Protein AF-A0A0F9M2E7-F1 (afdb_monomer_lite)

Structure (mmCIF, N/CA/C/O backbone):
data_AF-A0A0F9M2E7-F1
#
_entry.id   AF-A0A0F9M2E7-F1
#
loop_
_atom_site.group_PDB
_atom_site.id
_atom_site.type_symbol
_atom_site.label_atom_id
_atom_site.label_alt_id
_atom_site.label_comp_id
_atom_site.label_asym_id
_atom_site.label_entity_id
_atom_site.label_seq_id
_atom_site.pdbx_PDB_ins_code
_atom_site.Cartn_x
_atom_site.Cartn_y
_atom_site.Cartn_z
_atom_site.occupancy
_atom_site.B_iso_or_equiv
_atom_site.auth_seq_id
_atom_site.auth_comp_id
_atom_site.auth_asym_id
_atom_site.auth_atom_id
_atom_site.pdbx_PDB_model_num
ATOM 1 N N . MET A 1 1 ? -19.635 47.605 -7.866 1.00 32.12 1 MET A N 1
ATOM 2 C CA . MET A 1 1 ? -19.418 47.410 -9.316 1.00 32.12 1 MET A CA 1
ATOM 3 C C . MET A 1 1 ? -19.294 45.903 -9.514 1.00 32.12 1 MET A C 1
ATOM 5 O O . MET A 1 1 ? -18.354 45.337 -8.987 1.00 32.12 1 MET A O 1
ATOM 9 N N . ASN A 1 2 ? -20.389 45.203 -9.844 1.00 22.97 2 ASN A N 1
ATOM 10 C CA . ASN A 1 2 ? -20.764 44.824 -11.224 1.00 22.97 2 ASN A CA 1
ATOM 11 C C . ASN A 1 2 ? -19.588 44.114 -11.928 1.00 22.97 2 ASN A C 1
ATOM 13 O O . ASN A 1 2 ? -18.559 44.749 -12.092 1.00 22.97 2 ASN A O 1
ATOM 17 N N . THR A 1 3 ? -19.622 42.849 -12.357 1.00 25.22 3 THR A N 1
ATOM 18 C CA . THR A 1 3 ? -20.719 41.939 -12.744 1.00 25.22 3 THR A CA 1
ATOM 19 C C . THR A 1 3 ? -20.171 40.502 -12.879 1.00 25.22 3 THR A C 1
ATOM 21 O O . THR A 1 3 ? -19.083 40.317 -13.414 1.00 25.22 3 THR A O 1
ATOM 24 N N . SER A 1 4 ? -20.948 39.492 -12.479 1.00 24.47 4 SER A N 1
ATOM 25 C CA . SER A 1 4 ? -20.926 38.120 -13.048 1.00 24.47 4 SER A CA 1
ATOM 26 C C . SER A 1 4 ? -21.766 38.104 -14.356 1.00 24.47 4 SER A C 1
ATOM 28 O O . SER A 1 4 ? -22.377 39.144 -14.621 1.00 24.47 4 SER A O 1
ATOM 30 N N . PRO A 1 5 ? -22.023 37.005 -15.112 1.00 46.81 5 PRO A N 1
ATOM 31 C CA . PRO A 1 5 ? -21.358 35.701 -15.383 1.00 46.81 5 PRO A CA 1
ATOM 32 C C . PRO A 1 5 ? -21.203 35.455 -16.924 1.00 46.81 5 PRO A C 1
ATOM 34 O O . PRO A 1 5 ? -21.356 36.402 -17.688 1.00 46.81 5 PRO A O 1
ATOM 37 N N . ILE A 1 6 ? -21.063 34.176 -17.366 1.00 23.72 6 ILE A N 1
ATOM 38 C CA . ILE A 1 6 ? -21.503 33.560 -18.665 1.00 23.72 6 ILE A CA 1
ATOM 39 C C . ILE A 1 6 ? -20.304 33.118 -19.564 1.00 23.72 6 ILE A C 1
ATOM 41 O O . ILE A 1 6 ? -19.371 33.884 -19.723 1.00 23.72 6 ILE A O 1
ATOM 45 N N . LYS A 1 7 ? -20.194 31.930 -20.201 1.00 24.20 7 LYS A N 1
ATOM 46 C CA . LYS A 1 7 ? -21.157 30.947 -20.753 1.00 24.20 7 LYS A CA 1
ATOM 47 C C . LYS A 1 7 ? -20.509 29.554 -20.922 1.00 24.20 7 LYS A C 1
ATOM 49 O O . LYS A 1 7 ? -19.351 29.450 -21.309 1.00 24.20 7 LYS A O 1
ATOM 54 N N . LYS A 1 8 ? -21.331 28.509 -20.775 1.00 24.64 8 LYS A N 1
ATOM 55 C CA . LYS A 1 8 ? -21.160 27.172 -21.374 1.00 24.64 8 LYS A CA 1
ATOM 56 C C . LYS A 1 8 ? -20.951 27.277 -22.893 1.00 24.64 8 LYS A C 1
ATOM 58 O O . LYS A 1 8 ? -21.699 28.007 -23.543 1.00 24.64 8 LYS A O 1
ATOM 63 N N . ILE A 1 9 ? -20.053 26.471 -23.458 1.00 23.62 9 ILE A N 1
ATOM 64 C CA . ILE A 1 9 ? -20.056 26.133 -24.888 1.00 23.62 9 ILE A CA 1
ATOM 65 C C . ILE A 1 9 ? -20.352 24.638 -25.007 1.00 23.62 9 ILE A C 1
ATOM 67 O O . ILE A 1 9 ? -19.588 23.799 -24.542 1.00 23.62 9 ILE A O 1
ATOM 71 N N . HIS A 1 10 ? -21.511 24.330 -25.588 1.00 22.39 10 HIS A N 1
ATOM 72 C CA . HIS A 1 10 ? -21.784 23.037 -26.201 1.00 22.39 10 HIS A CA 1
ATOM 73 C C . HIS A 1 10 ? -20.929 22.925 -27.461 1.00 22.39 10 HIS A C 1
ATOM 75 O O . HIS A 1 10 ? -20.995 23.814 -28.311 1.00 22.39 10 HIS A O 1
ATOM 81 N N . LEU A 1 11 ? -20.206 21.820 -27.621 1.00 21.67 11 LEU A N 1
ATOM 82 C CA . LEU A 1 11 ? -19.738 21.403 -28.934 1.00 21.67 11 LEU A CA 1
ATOM 83 C C . LEU A 1 11 ? -20.130 19.944 -29.146 1.00 21.67 11 LEU A C 1
ATOM 85 O O . LEU A 1 11 ? -19.505 19.017 -28.643 1.00 21.67 11 LEU A O 1
ATOM 89 N N . VAL A 1 12 ? -21.233 19.784 -29.870 1.00 22.59 12 VAL A N 1
ATOM 90 C CA . VAL A 1 12 ? -21.608 18.544 -30.539 1.00 22.59 12 VAL A CA 1
ATOM 91 C C . VAL A 1 12 ? -20.584 18.332 -31.647 1.00 22.59 12 VAL A C 1
ATOM 93 O O . VAL A 1 12 ? -20.524 19.130 -32.581 1.00 22.59 12 VAL A O 1
ATOM 96 N N . ILE A 1 13 ? -19.786 17.273 -31.552 1.00 22.27 13 ILE A N 1
ATOM 97 C CA . ILE A 1 13 ? -19.022 16.766 -32.687 1.00 22.27 13 ILE A CA 1
ATOM 98 C C . ILE A 1 13 ? -19.395 15.299 -32.870 1.00 22.27 13 ILE A C 1
ATOM 100 O O . ILE A 1 13 ? -19.019 14.427 -32.095 1.00 22.27 13 ILE A O 1
ATOM 104 N N . VAL A 1 14 ? -20.170 15.062 -33.923 1.00 22.80 14 VAL A N 1
ATOM 105 C CA . VAL A 1 14 ? -20.388 13.751 -34.525 1.00 22.80 14 VAL A CA 1
ATOM 106 C C . VAL A 1 14 ? -19.091 13.365 -35.234 1.00 22.80 14 VAL A C 1
ATOM 108 O O . VAL A 1 14 ? -18.701 14.045 -36.182 1.00 22.80 14 VAL A O 1
ATOM 111 N N . PHE A 1 15 ? -18.437 12.282 -34.811 1.00 22.98 15 PHE A N 1
ATOM 112 C CA . PHE A 1 15 ? -17.415 11.619 -35.621 1.00 22.98 15 PHE A CA 1
ATOM 113 C C . PHE A 1 15 ? -17.853 10.198 -35.965 1.00 22.98 15 PHE A C 1
ATOM 115 O O . PHE A 1 15 ? -18.220 9.400 -35.105 1.00 22.98 15 PHE A O 1
ATOM 122 N N . LEU A 1 16 ? -17.836 9.928 -37.270 1.00 21.75 16 LEU A N 1
ATOM 123 C CA . LEU A 1 16 ? -18.034 8.624 -37.881 1.00 21.75 16 LEU A CA 1
ATOM 124 C C . LEU A 1 16 ? -17.048 7.602 -37.304 1.00 21.75 16 LEU A C 1
ATOM 126 O O . LEU A 1 16 ? -15.835 7.793 -37.368 1.00 21.75 16 LEU A O 1
ATOM 130 N N . VAL A 1 17 ? -17.587 6.487 -36.814 1.00 23.67 17 VAL A N 1
ATOM 131 C CA . VAL A 1 17 ? -16.822 5.286 -36.477 1.00 23.67 17 VAL A CA 1
ATOM 132 C C . VAL A 1 17 ? -16.276 4.696 -37.775 1.00 23.67 17 VAL A C 1
ATOM 134 O O . VAL A 1 17 ? -17.003 4.068 -38.543 1.00 23.67 17 VAL A O 1
ATOM 137 N N . GLN A 1 18 ? -14.989 4.905 -38.033 1.00 23.89 18 GLN A N 1
ATOM 138 C CA . GLN A 1 18 ? -14.244 4.111 -38.999 1.00 23.89 18 GLN A CA 1
ATOM 139 C C . GLN A 1 18 ? -13.492 3.039 -38.209 1.00 23.89 18 GLN A C 1
ATOM 141 O O . GLN A 1 18 ? -12.529 3.321 -37.500 1.00 23.89 18 GLN A O 1
ATOM 146 N N . THR A 1 19 ? -13.980 1.803 -38.290 1.00 29.08 19 THR A N 1
ATOM 147 C CA . THR A 1 19 ? -13.336 0.616 -37.726 1.00 29.08 19 THR A CA 1
ATOM 148 C C . THR A 1 19 ? -11.976 0.414 -38.391 1.00 29.08 19 THR A C 1
ATOM 150 O O . THR A 1 19 ? -11.891 -0.136 -39.489 1.00 29.08 19 THR A O 1
ATOM 153 N N . ALA A 1 20 ? -10.907 0.868 -37.742 1.00 26.98 20 ALA A N 1
ATOM 154 C CA . ALA A 1 20 ? -9.546 0.511 -38.111 1.00 26.98 20 ALA A CA 1
ATOM 155 C C . ALA A 1 20 ? -9.114 -0.687 -37.260 1.00 26.98 20 ALA A C 1
ATOM 157 O O . ALA A 1 20 ? -8.870 -0.565 -36.062 1.00 26.98 20 ALA A O 1
ATOM 158 N N . ILE A 1 21 ? -9.047 -1.853 -37.899 1.00 30.75 21 ILE A N 1
ATOM 159 C CA . ILE A 1 21 ? -8.411 -3.054 -37.359 1.00 30.75 21 ILE A CA 1
ATOM 160 C C . ILE A 1 21 ? -6.934 -2.710 -37.118 1.00 30.75 21 ILE A C 1
ATOM 162 O O . ILE A 1 21 ? -6.211 -2.397 -38.065 1.00 30.75 21 ILE A O 1
ATOM 166 N N . LEU A 1 22 ? -6.490 -2.726 -35.859 1.00 31.42 22 LEU A N 1
ATOM 167 C CA . LEU A 1 22 ? -5.070 -2.615 -35.521 1.00 31.42 22 LEU A CA 1
ATOM 168 C C . LEU A 1 22 ? -4.337 -3.872 -36.026 1.00 31.42 22 LEU A C 1
ATOM 170 O O . LEU A 1 22 ? -4.806 -4.984 -35.769 1.00 31.42 22 LEU A O 1
ATOM 174 N N . PRO A 1 23 ? -3.209 -3.743 -36.747 1.00 30.73 23 PRO A N 1
ATOM 175 C CA . PRO A 1 23 ? -2.465 -4.904 -37.201 1.00 30.73 23 PRO A CA 1
ATOM 176 C C . PRO A 1 23 ? -1.684 -5.524 -36.038 1.00 30.73 23 PRO A C 1
ATOM 178 O O . PRO A 1 23 ? -0.989 -4.835 -35.291 1.00 30.73 23 PRO A O 1
ATOM 181 N N . VAL A 1 24 ? -1.764 -6.850 -35.933 1.00 35.94 24 VAL A N 1
ATOM 182 C CA . VAL A 1 24 ? -0.849 -7.678 -35.141 1.00 35.94 24 VAL A CA 1
ATOM 183 C C . VAL A 1 24 ? 0.562 -7.466 -35.693 1.00 35.94 24 VAL A C 1
ATOM 185 O O . VAL A 1 24 ? 0.858 -7.853 -36.825 1.00 35.94 24 VAL A O 1
ATOM 188 N N . VAL A 1 25 ? 1.435 -6.817 -34.923 1.00 36.88 25 VAL A N 1
ATOM 189 C CA . VAL A 1 25 ? 2.838 -6.634 -35.311 1.00 36.88 25 VAL A CA 1
ATOM 190 C C . VAL A 1 25 ? 3.601 -7.918 -34.998 1.00 36.88 25 VAL A C 1
ATOM 192 O O . VAL A 1 25 ? 3.873 -8.235 -33.843 1.00 36.88 25 VAL A O 1
ATOM 195 N N . ASN A 1 26 ? 3.954 -8.652 -36.054 1.00 32.62 26 ASN A N 1
ATOM 196 C CA . ASN A 1 26 ? 4.930 -9.735 -36.004 1.00 32.62 26 ASN A CA 1
ATOM 197 C C . ASN A 1 26 ? 6.318 -9.169 -35.674 1.00 32.62 26 ASN A C 1
ATOM 199 O O . ASN A 1 26 ? 6.848 -8.329 -36.405 1.00 32.62 26 ASN A O 1
ATOM 203 N N . ALA A 1 27 ? 6.916 -9.664 -34.592 1.00 33.97 27 ALA A N 1
ATOM 204 C CA . ALA A 1 27 ? 8.280 -9.353 -34.195 1.00 33.97 27 ALA A CA 1
ATOM 205 C C . ALA A 1 27 ? 9.279 -9.908 -35.227 1.00 33.97 27 ALA A C 1
ATOM 207 O O . ALA A 1 27 ? 9.421 -11.121 -35.385 1.00 33.97 27 ALA A O 1
ATOM 208 N N . GLN A 1 28 ? 9.995 -9.023 -35.924 1.00 31.28 28 GLN A N 1
ATOM 209 C CA . GLN A 1 28 ? 11.203 -9.406 -36.650 1.00 31.28 28 GLN A CA 1
ATOM 210 C C . GLN A 1 28 ? 12.365 -9.538 -35.661 1.00 31.28 28 GLN A C 1
ATOM 212 O O . GLN A 1 28 ? 12.707 -8.597 -34.947 1.00 31.28 28 GLN A O 1
ATOM 217 N N . GLN A 1 29 ? 12.966 -10.729 -35.633 1.00 39.53 29 GLN A N 1
ATOM 218 C CA . GLN A 1 29 ? 14.189 -11.039 -34.898 1.00 39.53 29 GLN A CA 1
ATOM 219 C C . GLN A 1 29 ? 15.369 -10.235 -35.466 1.00 39.53 29 GLN A C 1
ATOM 221 O O . GLN A 1 29 ? 15.857 -10.512 -36.560 1.00 39.53 29 GLN A O 1
ATOM 226 N N . GLY A 1 30 ? 15.833 -9.252 -34.693 1.00 30.50 30 GLY A N 1
ATOM 227 C CA . GLY A 1 30 ? 17.115 -8.567 -34.849 1.00 30.50 30 GLY A CA 1
ATOM 228 C C . GLY A 1 30 ? 18.001 -8.830 -33.627 1.00 30.50 30 GLY A C 1
ATOM 229 O O . GLY A 1 30 ? 17.502 -9.033 -32.524 1.00 30.50 30 GLY A O 1
ATOM 230 N N . GLN A 1 31 ? 19.314 -8.881 -33.842 1.00 30.03 31 GLN A N 1
ATOM 231 C CA . GLN A 1 31 ? 20.358 -9.251 -32.879 1.00 30.03 31 GLN A CA 1
ATOM 232 C C . GLN A 1 31 ? 20.191 -8.625 -31.476 1.00 30.03 31 GLN A C 1
ATOM 234 O O . GLN A 1 31 ? 20.052 -7.416 -31.324 1.00 30.03 31 GLN A O 1
ATOM 239 N N . SER A 1 32 ? 20.269 -9.476 -30.446 1.00 39.66 32 SER A N 1
ATOM 240 C CA . SER A 1 32 ? 20.138 -9.156 -29.017 1.00 39.66 32 SER A CA 1
ATOM 241 C C . SER A 1 32 ? 21.275 -8.254 -28.494 1.00 39.66 32 SER A C 1
ATOM 243 O O . SER A 1 32 ? 22.194 -8.710 -27.807 1.00 39.66 32 SER A O 1
ATOM 245 N N . THR A 1 33 ? 21.182 -6.945 -28.721 1.00 42.19 33 THR A N 1
ATOM 246 C CA . THR A 1 33 ? 21.633 -5.967 -27.722 1.00 42.19 33 THR A CA 1
ATOM 247 C C . THR A 1 33 ? 20.537 -5.915 -26.663 1.00 42.19 33 THR A C 1
ATOM 249 O O . THR A 1 33 ? 19.538 -5.230 -26.866 1.00 42.19 33 THR A O 1
ATOM 252 N N . LYS A 1 34 ? 20.638 -6.718 -25.593 1.00 56.12 34 LYS A N 1
ATOM 253 C CA . LYS A 1 34 ? 19.581 -6.757 -24.570 1.00 56.12 34 LYS A CA 1
ATOM 254 C C . LYS A 1 34 ? 19.299 -5.338 -24.066 1.00 56.12 34 LYS A C 1
ATOM 256 O O . LYS A 1 34 ? 20.205 -4.657 -23.583 1.00 56.12 34 LYS A O 1
ATOM 261 N N . LYS A 1 35 ? 18.062 -4.903 -24.286 1.00 80.38 35 LYS A N 1
ATOM 262 C CA . LYS A 1 35 ? 17.542 -3.574 -23.979 1.00 80.38 35 LYS A CA 1
ATOM 263 C C . LYS A 1 35 ? 17.430 -3.443 -22.457 1.00 80.38 35 LYS A C 1
ATOM 265 O O . LYS A 1 35 ? 17.168 -4.428 -21.779 1.00 80.38 35 LYS A O 1
ATOM 270 N N . LEU A 1 36 ? 17.688 -2.258 -21.909 1.00 92.88 36 LEU A N 1
ATOM 271 C CA . LEU A 1 36 ? 17.388 -1.977 -20.501 1.00 92.88 36 LEU A CA 1
ATOM 272 C C . LEU A 1 36 ? 15.865 -1.829 -20.326 1.00 92.88 36 LEU A C 1
ATOM 274 O O . LEU A 1 36 ? 15.195 -1.440 -21.291 1.00 92.88 36 LEU A O 1
ATOM 278 N N . PRO A 1 37 ? 15.313 -2.097 -19.126 1.00 95.88 37 PRO A N 1
ATOM 279 C CA . PRO A 1 37 ? 13.937 -1.716 -18.828 1.00 95.88 37 PRO A CA 1
ATOM 280 C C . PRO A 1 37 ? 13.751 -0.198 -19.016 1.00 95.88 37 PRO A C 1
ATOM 282 O O . PRO A 1 37 ? 14.725 0.560 -18.922 1.00 95.88 37 PRO A O 1
ATOM 285 N N . PRO A 1 38 ? 12.529 0.257 -19.347 1.00 95.94 38 PRO A N 1
ATOM 286 C CA . PRO A 1 38 ? 12.263 1.676 -19.557 1.00 95.94 38 PRO A CA 1
ATOM 287 C C . PRO A 1 38 ? 12.468 2.469 -18.265 1.00 95.94 38 PRO A C 1
ATOM 289 O O . PRO A 1 38 ? 12.040 2.029 -17.206 1.00 95.94 38 PRO A O 1
ATOM 292 N N . ASP A 1 39 ? 13.021 3.677 -18.370 1.00 96.75 39 ASP A N 1
ATOM 293 C CA . ASP A 1 39 ? 12.930 4.662 -17.289 1.00 96.75 39 ASP A CA 1
ATOM 294 C C . ASP A 1 39 ? 11.450 4.997 -17.047 1.00 96.75 39 ASP A C 1
ATOM 296 O O . ASP A 1 39 ? 10.763 5.548 -17.915 1.00 96.75 39 ASP A O 1
ATOM 300 N N . ILE A 1 40 ? 10.950 4.610 -15.875 1.00 97.19 40 ILE A N 1
ATOM 301 C CA . ILE A 1 40 ? 9.538 4.709 -15.512 1.00 97.19 40 ILE A CA 1
ATOM 302 C C . ILE A 1 40 ? 9.127 6.161 -15.300 1.00 97.19 40 ILE A C 1
ATOM 304 O O . ILE A 1 40 ? 8.013 6.530 -15.670 1.00 97.19 40 ILE A O 1
ATOM 308 N N . GLY A 1 41 ? 10.020 7.002 -14.772 1.00 94.19 41 GLY A N 1
ATOM 309 C CA . GLY A 1 41 ? 9.764 8.433 -14.626 1.00 94.19 41 GLY A CA 1
ATOM 310 C C . GLY A 1 41 ? 9.533 9.084 -15.987 1.00 94.19 41 GLY A C 1
ATOM 311 O O . GLY A 1 41 ? 8.480 9.670 -16.227 1.00 94.19 41 GLY A O 1
ATOM 312 N N . GLN A 1 42 ? 10.458 8.881 -16.927 1.00 96.19 42 GLN A N 1
ATOM 313 C CA . GLN A 1 42 ? 10.347 9.421 -18.286 1.00 96.19 42 GLN A CA 1
ATOM 314 C C . GLN A 1 42 ? 9.144 8.858 -19.051 1.00 96.19 42 GLN A C 1
ATOM 316 O O . GLN A 1 42 ? 8.485 9.589 -19.804 1.00 96.19 42 GLN A O 1
ATOM 321 N N . LEU A 1 43 ? 8.852 7.563 -18.877 1.00 97.06 43 LEU A N 1
ATOM 322 C CA . LEU A 1 43 ? 7.680 6.924 -19.466 1.00 97.06 43 LEU A CA 1
ATOM 323 C C . LEU A 1 43 ? 6.399 7.597 -18.966 1.00 97.06 43 LEU A C 1
ATOM 325 O O . LEU A 1 43 ? 5.595 8.051 -19.782 1.00 97.06 43 LEU A O 1
ATOM 329 N N . MET A 1 44 ? 6.227 7.703 -17.647 1.00 96.50 44 MET A N 1
ATOM 330 C CA . MET A 1 44 ? 5.010 8.256 -17.055 1.00 96.50 44 MET A CA 1
ATOM 331 C C . MET A 1 44 ? 4.876 9.762 -17.293 1.00 96.50 44 MET A C 1
ATOM 333 O O . MET A 1 44 ? 3.773 10.223 -17.575 1.00 96.50 44 MET A O 1
ATOM 337 N N . ASP A 1 45 ? 5.969 10.526 -17.305 1.00 96.69 45 ASP A N 1
ATOM 338 C CA . ASP A 1 45 ? 5.957 11.944 -17.689 1.00 96.69 45 ASP A CA 1
ATOM 339 C C . ASP A 1 45 ? 5.474 12.139 -19.131 1.00 96.69 45 ASP A C 1
ATOM 341 O O . ASP A 1 45 ? 4.689 13.046 -19.431 1.00 96.69 45 ASP A O 1
ATOM 345 N N . SER A 1 46 ? 5.918 11.267 -20.039 1.00 97.19 46 SER A N 1
ATOM 346 C CA . SER A 1 46 ? 5.480 11.287 -21.434 1.00 97.19 46 SER A CA 1
ATOM 347 C C . SER A 1 46 ? 4.001 10.925 -21.549 1.00 97.19 46 SER A C 1
ATOM 349 O O . SER A 1 46 ? 3.249 11.643 -22.207 1.00 97.19 46 SER A O 1
ATOM 351 N N . VAL A 1 47 ? 3.566 9.856 -20.876 1.00 96.56 47 VAL A N 1
ATOM 352 C CA . VAL A 1 47 ? 2.159 9.426 -20.818 1.00 96.56 47 VAL A CA 1
ATOM 353 C C . VAL A 1 47 ? 1.273 10.555 -20.295 1.00 96.56 47 VAL A C 1
ATOM 355 O O . VAL A 1 47 ? 0.328 10.954 -20.975 1.00 96.56 47 VAL A O 1
ATOM 358 N N . ASN A 1 48 ? 1.622 11.144 -19.150 1.00 95.12 48 ASN A N 1
ATOM 359 C CA . ASN A 1 48 ? 0.870 12.230 -18.525 1.00 95.12 48 ASN A CA 1
ATOM 360 C C . ASN A 1 48 ? 0.776 13.467 -19.424 1.00 95.12 48 ASN A C 1
ATOM 362 O O . ASN A 1 48 ? -0.271 14.110 -19.474 1.00 95.12 48 ASN A O 1
ATOM 366 N N . ARG A 1 49 ? 1.828 13.781 -20.191 1.00 97.50 49 ARG A N 1
ATOM 367 C CA . ARG A 1 49 ? 1.800 14.874 -21.173 1.00 97.50 49 ARG A CA 1
ATOM 368 C C . ARG A 1 49 ? 0.768 14.636 -22.275 1.00 97.50 49 ARG A C 1
ATOM 370 O O . ARG A 1 49 ? 0.014 15.548 -22.602 1.00 97.50 49 ARG A O 1
ATOM 377 N N . TYR A 1 50 ? 0.721 13.434 -22.851 1.00 97.31 50 TYR A N 1
ATOM 378 C CA . TYR A 1 50 ? -0.266 13.110 -23.887 1.00 97.31 50 TYR A CA 1
ATOM 379 C C . TYR A 1 50 ? -1.687 13.050 -23.322 1.00 97.31 50 TYR A C 1
ATOM 381 O O . TYR A 1 50 ? -2.600 13.605 -23.931 1.00 97.31 50 TYR A O 1
ATOM 389 N N . VAL A 1 51 ? -1.864 12.486 -22.123 1.00 93.38 51 VAL A N 1
ATOM 390 C CA . VAL A 1 51 ? -3.146 12.494 -21.400 1.00 93.38 51 VAL A CA 1
ATOM 391 C C . VAL A 1 51 ? -3.628 13.926 -21.153 1.00 93.38 51 VAL A C 1
ATOM 393 O O . VAL A 1 51 ? -4.779 14.237 -21.452 1.00 93.38 51 VAL A O 1
ATOM 396 N N . GLY A 1 52 ? -2.754 14.817 -20.675 1.00 92.25 52 GLY A N 1
ATOM 397 C CA . GLY A 1 52 ? -3.075 16.229 -20.441 1.00 92.25 52 GLY A CA 1
ATOM 398 C C . GLY A 1 52 ? -3.478 16.990 -21.709 1.00 92.25 52 GLY A C 1
ATOM 399 O O . GLY A 1 52 ? -4.265 17.931 -21.634 1.00 92.25 52 GLY A O 1
ATOM 400 N N . ASN A 1 53 ? -3.006 16.542 -22.875 1.00 94.81 53 ASN A N 1
ATOM 401 C CA . ASN A 1 53 ? -3.374 17.082 -24.186 1.00 94.81 53 ASN A CA 1
ATOM 402 C C . ASN A 1 53 ? -4.600 16.390 -24.817 1.00 94.81 53 ASN A C 1
ATOM 404 O O . ASN A 1 53 ? -4.998 16.753 -25.923 1.00 94.81 53 ASN A O 1
ATOM 408 N N . GLY A 1 54 ? -5.185 15.387 -24.154 1.00 93.94 54 GLY A N 1
ATOM 409 C CA . GLY A 1 54 ? -6.311 14.600 -24.666 1.00 93.94 54 GLY A CA 1
ATOM 410 C C . GLY A 1 54 ? -5.940 13.507 -25.679 1.00 93.94 54 GLY A C 1
ATOM 411 O O . GLY A 1 54 ? -6.832 12.850 -26.211 1.00 93.94 54 GLY A O 1
ATOM 412 N N . ASP A 1 55 ? -4.652 13.261 -25.938 1.00 96.25 55 ASP A N 1
ATOM 413 C CA . ASP A 1 55 ? -4.182 12.206 -26.846 1.00 96.25 55 ASP A CA 1
ATOM 414 C C . ASP A 1 55 ? -3.992 10.871 -26.103 1.00 96.25 55 ASP A C 1
ATOM 416 O O . ASP A 1 55 ? -2.883 10.372 -25.888 1.00 96.25 55 ASP A O 1
ATOM 420 N N . LEU A 1 56 ? -5.113 10.282 -25.681 1.00 95.12 56 LEU A N 1
ATOM 421 C CA . LEU A 1 56 ? -5.121 9.017 -24.939 1.00 95.12 56 LEU A CA 1
ATOM 422 C C . LEU A 1 56 ? -4.590 7.842 -25.772 1.00 95.12 56 LEU A C 1
ATOM 424 O O . LEU A 1 56 ? -4.020 6.904 -25.221 1.00 95.12 56 LEU A O 1
ATOM 428 N N . LYS A 1 57 ? -4.715 7.897 -27.103 1.00 94.50 57 LYS A N 1
ATOM 429 C CA . LYS A 1 57 ? -4.222 6.840 -27.992 1.00 94.50 57 LYS A CA 1
ATOM 430 C C . LYS A 1 57 ? -2.698 6.739 -27.942 1.00 94.50 57 LYS A C 1
ATOM 432 O O . LYS A 1 57 ? -2.171 5.640 -27.777 1.00 94.50 57 LYS A O 1
ATOM 437 N N . THR A 1 58 ? -1.995 7.866 -28.058 1.00 96.56 58 THR A N 1
ATOM 438 C CA . THR A 1 58 ? -0.528 7.881 -27.972 1.00 96.56 58 THR A CA 1
ATOM 439 C C . THR A 1 58 ? -0.049 7.498 -26.571 1.00 96.56 58 THR A C 1
ATOM 441 O O . THR A 1 58 ? 0.927 6.761 -26.437 1.00 96.56 58 THR A O 1
ATOM 444 N N . ALA A 1 59 ? -0.762 7.925 -25.524 1.00 97.44 59 ALA A N 1
ATOM 445 C CA . ALA A 1 59 ? -0.471 7.517 -24.150 1.00 97.44 59 ALA A CA 1
ATOM 446 C C . ALA A 1 59 ? -0.548 5.985 -23.963 1.00 97.44 59 ALA A C 1
ATOM 448 O O . ALA A 1 59 ? 0.373 5.380 -23.414 1.00 97.44 59 ALA A O 1
ATOM 449 N N . LEU A 1 60 ? -1.602 5.343 -24.476 1.00 97.94 60 LEU A N 1
ATOM 450 C CA . LEU A 1 60 ? -1.789 3.888 -24.402 1.00 97.94 60 LEU A CA 1
ATOM 451 C C . LEU A 1 60 ? -0.752 3.107 -25.221 1.00 97.94 60 LEU A C 1
ATOM 453 O O . LEU A 1 60 ? -0.276 2.057 -24.779 1.00 97.94 60 LEU A O 1
ATOM 457 N N . ASP A 1 61 ? -0.362 3.621 -26.389 1.00 97.06 61 ASP A N 1
ATOM 458 C CA . ASP A 1 61 ? 0.723 3.045 -27.191 1.00 97.06 61 ASP A CA 1
ATOM 459 C C . ASP A 1 61 ? 2.074 3.117 -26.456 1.00 97.06 61 ASP A C 1
ATOM 461 O O . ASP A 1 61 ? 2.822 2.137 -26.431 1.00 97.06 61 ASP A O 1
ATOM 465 N N . LEU A 1 62 ? 2.373 4.241 -25.794 1.00 97.56 62 LEU A N 1
ATOM 466 C CA . LEU A 1 62 ? 3.583 4.389 -24.982 1.00 97.56 62 LEU A CA 1
ATOM 467 C C . LEU A 1 62 ? 3.622 3.395 -23.820 1.00 97.56 62 LEU A C 1
ATOM 469 O O . LEU A 1 62 ? 4.647 2.740 -23.635 1.00 97.56 62 LEU A O 1
ATOM 473 N N . LEU A 1 63 ? 2.518 3.235 -23.083 1.00 97.44 63 LEU A N 1
ATOM 474 C CA . LEU A 1 63 ? 2.421 2.246 -22.002 1.00 97.44 63 LEU A CA 1
ATOM 475 C C . LEU A 1 63 ? 2.621 0.823 -22.528 1.00 97.44 63 LEU A C 1
ATOM 477 O O . LEU A 1 63 ? 3.408 0.062 -21.969 1.00 97.44 63 LEU A O 1
ATOM 481 N N . SER A 1 64 ? 1.977 0.484 -23.647 1.00 96.94 64 SER A N 1
ATOM 482 C CA . SER A 1 64 ? 2.097 -0.838 -24.272 1.00 96.94 64 SER A CA 1
ATOM 483 C C . SER A 1 64 ? 3.535 -1.142 -24.694 1.00 96.94 64 SER A C 1
ATOM 485 O O . SER A 1 64 ? 4.048 -2.225 -24.415 1.00 96.94 64 SER A O 1
ATOM 487 N N . ARG A 1 65 ? 4.214 -0.182 -25.337 1.00 96.06 65 ARG A N 1
ATOM 488 C CA . ARG A 1 65 ? 5.608 -0.339 -25.778 1.00 96.06 65 ARG A CA 1
ATOM 489 C C . ARG A 1 65 ? 6.598 -0.328 -24.619 1.00 96.06 65 ARG A C 1
ATOM 491 O O . ARG A 1 65 ? 7.565 -1.087 -24.656 1.00 96.06 65 ARG A O 1
ATOM 498 N N . GLY A 1 66 ? 6.372 0.514 -23.612 1.00 95.50 66 GLY A N 1
ATOM 499 C CA . GLY A 1 66 ? 7.184 0.569 -22.398 1.00 95.50 66 GLY A CA 1
ATOM 500 C C . GLY A 1 66 ? 7.113 -0.741 -21.618 1.00 95.50 66 GLY A C 1
ATOM 501 O O . GLY A 1 66 ? 8.138 -1.264 -21.193 1.00 95.50 66 GLY A O 1
ATOM 502 N N . ASN A 1 67 ? 5.924 -1.335 -21.522 1.00 97.56 67 ASN A N 1
ATOM 503 C CA . ASN A 1 67 ? 5.717 -2.549 -20.741 1.00 97.56 67 ASN A CA 1
ATOM 504 C C . ASN A 1 67 ? 5.932 -3.862 -21.509 1.00 97.56 67 ASN A C 1
ATOM 506 O O . ASN A 1 67 ? 5.756 -4.932 -20.933 1.00 97.56 67 ASN A O 1
ATOM 510 N N . ALA A 1 68 ? 6.281 -3.816 -22.799 1.00 94.81 68 ALA A N 1
ATOM 511 C CA . ALA A 1 68 ? 6.341 -5.010 -23.648 1.00 94.81 68 ALA A CA 1
ATOM 512 C C . ALA A 1 68 ? 7.320 -6.078 -23.123 1.00 94.81 68 ALA A C 1
ATOM 514 O O . ALA A 1 68 ? 7.004 -7.265 -23.140 1.00 94.81 68 ALA A O 1
ATOM 515 N N . GLU A 1 69 ? 8.489 -5.653 -22.637 1.00 93.88 69 GLU A N 1
ATOM 516 C CA . GLU A 1 69 ? 9.483 -6.545 -22.020 1.00 93.88 69 GLU A CA 1
ATOM 517 C C . GLU A 1 69 ? 9.378 -6.541 -20.490 1.00 93.88 69 GLU A C 1
ATOM 519 O O . GLU A 1 69 ? 9.515 -7.595 -19.863 1.00 93.88 69 GLU A O 1
ATOM 524 N N . LEU A 1 70 ? 9.096 -5.369 -19.902 1.00 96.75 70 LEU A N 1
ATOM 525 C CA . LEU A 1 70 ? 9.033 -5.195 -18.453 1.00 96.75 70 LEU A CA 1
ATOM 526 C C . LEU A 1 70 ? 7.875 -5.963 -17.819 1.00 96.75 70 LEU A C 1
ATOM 528 O O . LEU A 1 70 ? 8.061 -6.450 -16.719 1.00 96.75 70 LEU A O 1
ATOM 532 N N . ARG A 1 71 ? 6.724 -6.117 -18.490 1.00 97.19 71 ARG A N 1
ATOM 533 C CA . ARG A 1 71 ? 5.590 -6.946 -18.031 1.00 97.19 71 ARG A CA 1
ATOM 534 C C . ARG A 1 71 ? 5.223 -6.702 -16.560 1.00 97.19 71 ARG A C 1
ATOM 536 O O . ARG A 1 71 ? 5.031 -7.651 -15.806 1.00 97.19 71 ARG A O 1
ATOM 543 N N . SER A 1 72 ? 5.192 -5.434 -16.164 1.00 97.94 72 SER A N 1
ATOM 544 C CA . SER A 1 72 ? 4.769 -4.995 -14.839 1.00 97.94 72 SER A CA 1
ATOM 545 C C . SER A 1 72 ? 3.244 -4.946 -14.770 1.00 97.94 72 SER A C 1
ATOM 547 O O . SER A 1 72 ? 2.602 -4.356 -15.649 1.00 97.94 72 SER A O 1
ATOM 549 N N . SER A 1 73 ? 2.669 -5.543 -13.728 1.00 97.94 73 SER A N 1
ATOM 550 C CA . SER A 1 73 ? 1.232 -5.528 -13.466 1.00 97.94 73 SER A CA 1
ATOM 551 C C . SER A 1 73 ? 0.732 -4.103 -13.200 1.00 97.94 73 SER A C 1
ATOM 553 O O . SER A 1 73 ? -0.312 -3.710 -13.721 1.00 97.94 73 SER A O 1
ATOM 555 N N . GLU A 1 74 ? 1.530 -3.275 -12.519 1.00 96.38 74 GLU A N 1
ATOM 556 C CA . GLU A 1 74 ? 1.212 -1.867 -12.251 1.00 96.38 74 GLU A CA 1
ATOM 557 C C . GLU A 1 74 ? 1.081 -1.034 -13.534 1.00 96.38 74 GLU A C 1
ATOM 559 O O . GLU A 1 74 ? 0.133 -0.262 -13.693 1.00 96.38 74 GLU A O 1
ATOM 564 N N . ILE A 1 75 ? 1.973 -1.229 -14.512 1.00 98.06 75 ILE A N 1
ATOM 565 C CA . ILE A 1 75 ? 1.867 -0.513 -15.795 1.00 98.06 75 ILE A CA 1
ATOM 566 C C . ILE A 1 75 ? 0.643 -0.983 -16.589 1.00 98.06 75 ILE A C 1
ATOM 568 O O . ILE A 1 75 ? -0.018 -0.171 -17.243 1.00 98.06 75 ILE A O 1
ATOM 572 N N . TYR A 1 76 ? 0.294 -2.269 -16.510 1.00 98.56 76 TYR A N 1
ATOM 573 C CA . TYR A 1 76 ? -0.954 -2.759 -17.090 1.00 98.56 76 TYR A CA 1
ATOM 574 C C . TYR A 1 76 ? -2.188 -2.166 -16.390 1.00 98.56 76 TYR A C 1
ATOM 576 O O . TYR A 1 76 ? -3.128 -1.769 -17.079 1.00 98.56 76 TYR A O 1
ATOM 584 N N . CYS A 1 77 ? -2.167 -1.988 -15.066 1.00 97.94 77 CYS A N 1
ATOM 585 C CA . CYS A 1 77 ? -3.233 -1.293 -14.337 1.00 97.94 77 CYS A CA 1
ATOM 586 C C . CYS A 1 77 ? -3.402 0.159 -14.817 1.00 97.94 77 CYS A C 1
ATOM 588 O O . CYS A 1 77 ? -4.528 0.585 -15.085 1.00 97.94 77 CYS A O 1
ATOM 590 N N . TYR A 1 78 ? -2.306 0.902 -15.022 1.00 97.12 78 TYR A N 1
ATOM 591 C CA . TYR A 1 78 ? -2.376 2.238 -15.630 1.00 97.12 78 TYR A CA 1
ATOM 592 C C . TYR A 1 78 ? -2.969 2.196 -17.044 1.00 97.12 78 TYR A C 1
ATOM 594 O O . TYR A 1 78 ? -3.806 3.031 -17.387 1.00 97.12 78 TYR A O 1
ATOM 602 N N . GLY A 1 79 ? -2.587 1.208 -17.858 1.00 97.88 79 GLY A N 1
ATOM 603 C CA . GLY A 1 79 ? -3.179 0.987 -19.179 1.00 97.88 79 GLY A CA 1
ATOM 604 C C . GLY A 1 79 ? -4.697 0.791 -19.122 1.00 97.88 79 GLY A C 1
ATOM 605 O O . GLY A 1 79 ? -5.423 1.437 -19.877 1.00 97.88 79 GLY A O 1
ATOM 606 N N . SER A 1 80 ? -5.185 -0.023 -18.181 1.00 98.06 80 SER A N 1
ATOM 607 C CA . SER A 1 80 ? -6.621 -0.254 -17.965 1.00 98.06 80 SER A CA 1
ATOM 608 C C . SER A 1 80 ? -7.361 1.036 -17.593 1.00 98.06 80 SER A C 1
ATOM 610 O O . SER A 1 80 ? -8.402 1.358 -18.176 1.00 98.06 80 SER A O 1
ATOM 612 N N . PHE A 1 81 ? -6.777 1.839 -16.701 1.00 97.56 81 PHE A N 1
ATOM 613 C CA . PHE A 1 81 ? -7.308 3.145 -16.318 1.00 97.56 81 PHE A CA 1
ATOM 614 C C . PHE A 1 81 ? -7.409 4.115 -17.497 1.00 97.56 81 PHE A C 1
ATOM 616 O O . PHE A 1 81 ? -8.474 4.683 -17.751 1.00 97.56 81 PHE A O 1
ATOM 623 N N . PHE A 1 82 ? -6.331 4.294 -18.263 1.00 96.75 82 PHE A N 1
ATOM 624 C CA . PHE A 1 82 ? -6.348 5.223 -19.393 1.00 96.75 82 PHE A CA 1
ATOM 625 C C . PHE A 1 82 ? -7.228 4.736 -20.550 1.00 96.75 82 PHE A C 1
ATOM 627 O O . PHE A 1 82 ? -7.842 5.565 -21.221 1.00 96.75 82 PHE A O 1
ATOM 634 N N . ALA A 1 83 ? -7.347 3.423 -20.762 1.00 97.31 83 ALA A N 1
ATOM 635 C CA . ALA A 1 83 ? -8.258 2.858 -21.754 1.00 97.31 83 ALA A CA 1
ATOM 636 C C . ALA A 1 83 ? -9.723 3.079 -21.350 1.00 97.31 83 ALA A C 1
ATOM 638 O O . ALA A 1 83 ? -10.532 3.477 -22.185 1.00 97.31 83 ALA A O 1
ATOM 639 N N . SER A 1 84 ? -10.040 2.937 -20.061 1.00 96.88 84 SER A N 1
ATOM 640 C CA . SER A 1 84 ? -11.364 3.260 -19.517 1.00 96.88 84 SER A CA 1
ATOM 641 C C . SER A 1 84 ? -11.697 4.746 -19.701 1.00 96.88 84 SER A C 1
ATOM 643 O O . SER A 1 84 ? -12.772 5.096 -20.179 1.00 96.88 84 SER A O 1
ATOM 645 N N . ARG A 1 85 ? -10.737 5.646 -19.435 1.00 95.12 85 ARG A N 1
ATOM 646 C CA . ARG A 1 85 ? -10.885 7.094 -19.704 1.00 95.12 85 ARG A CA 1
ATOM 647 C C . ARG A 1 85 ? -11.070 7.432 -21.181 1.00 95.12 85 ARG A C 1
ATOM 649 O O . ARG A 1 85 ? -11.617 8.487 -21.489 1.00 95.12 85 ARG A O 1
ATOM 656 N N . ALA A 1 86 ? -10.581 6.577 -22.073 1.00 94.56 86 ALA A N 1
ATOM 657 C CA . ALA A 1 86 ? -10.739 6.717 -23.514 1.00 94.56 86 ALA A CA 1
ATOM 658 C C . ALA A 1 86 ? -12.052 6.114 -24.040 1.00 94.56 86 ALA A C 1
ATOM 660 O O . ALA A 1 86 ? -12.242 6.106 -25.254 1.00 94.56 86 ALA A O 1
ATOM 661 N N . ASP A 1 87 ? -12.927 5.609 -23.158 1.00 94.62 87 ASP A N 1
ATOM 662 C CA . ASP A 1 87 ? -14.147 4.874 -23.516 1.00 94.62 87 ASP A CA 1
ATOM 663 C C . ASP A 1 87 ? -13.845 3.649 -24.405 1.00 94.62 87 ASP A C 1
ATOM 665 O O . ASP A 1 87 ? -14.537 3.344 -25.376 1.00 94.62 87 ASP A O 1
ATOM 669 N N . LEU A 1 88 ? -12.746 2.949 -24.088 1.00 96.44 88 LEU A N 1
ATOM 670 C CA . LEU A 1 88 ? -12.290 1.730 -24.764 1.00 96.44 88 LEU A CA 1
ATOM 671 C C . LEU A 1 88 ? -12.403 0.521 -23.817 1.00 96.44 88 LEU A C 1
ATOM 673 O O . LEU A 1 88 ? -11.378 -0.006 -23.369 1.00 96.44 88 LEU A O 1
ATOM 677 N N . PRO A 1 89 ? -13.625 0.053 -23.501 1.00 97.38 89 PRO A N 1
ATOM 678 C CA . PRO A 1 89 ? -13.850 -0.952 -22.461 1.00 97.38 89 PRO A CA 1
ATOM 679 C C . PRO A 1 89 ? -13.185 -2.301 -22.767 1.00 97.38 89 PRO A C 1
ATOM 681 O O . PRO A 1 89 ? -12.615 -2.908 -21.868 1.00 97.38 89 PRO A O 1
ATOM 684 N N . ASP A 1 90 ? -13.177 -2.750 -24.027 1.00 97.75 90 ASP A N 1
ATOM 685 C CA . ASP A 1 90 ? -12.517 -4.009 -24.416 1.00 97.75 90 ASP A CA 1
ATOM 686 C C . ASP A 1 90 ? -10.993 -3.952 -24.205 1.00 97.75 90 ASP A C 1
ATOM 688 O O . ASP A 1 90 ? -10.392 -4.904 -23.711 1.00 97.75 90 ASP A O 1
ATOM 692 N N . LEU A 1 91 ? -10.365 -2.815 -24.524 1.00 97.31 91 LEU A N 1
ATOM 693 C CA . LEU A 1 91 ? -8.929 -2.619 -24.316 1.00 97.31 91 LEU A CA 1
ATOM 694 C C . LEU A 1 91 ? -8.595 -2.495 -22.825 1.00 97.31 91 LEU A C 1
ATOM 696 O O . LEU A 1 91 ? -7.572 -3.000 -22.369 1.00 97.31 91 LEU A O 1
ATOM 700 N N . ALA A 1 92 ? -9.459 -1.838 -22.053 1.00 98.25 92 ALA A N 1
ATOM 701 C CA . ALA A 1 92 ? -9.301 -1.734 -20.611 1.00 98.25 92 ALA A CA 1
ATOM 702 C C . ALA A 1 92 ? -9.368 -3.10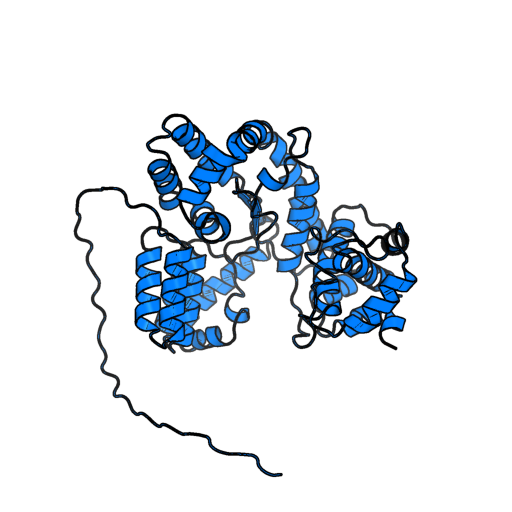9 -19.922 1.00 98.25 92 ALA A C 1
ATOM 704 O O . ALA A 1 92 ? -8.554 -3.377 -19.033 1.00 98.25 92 ALA A O 1
ATOM 705 N N . VAL A 1 93 ? -10.263 -3.993 -20.386 1.00 98.62 93 VAL A N 1
ATOM 706 C CA . VAL A 1 93 ? -10.319 -5.401 -19.964 1.00 98.62 93 VAL A CA 1
ATOM 707 C C . VAL A 1 93 ? -9.053 -6.153 -20.370 1.00 98.62 93 VAL A C 1
ATOM 709 O O . VAL A 1 93 ? -8.493 -6.863 -19.542 1.00 98.62 93 VAL A O 1
ATOM 712 N N . GLU A 1 94 ? -8.557 -5.975 -21.599 1.00 98.06 94 GLU A N 1
ATOM 713 C CA . GLU A 1 94 ? -7.317 -6.620 -22.057 1.00 98.06 94 GLU A CA 1
ATOM 714 C C . GLU A 1 94 ? -6.110 -6.238 -21.188 1.00 98.06 94 GLU A C 1
ATOM 716 O O . GLU A 1 94 ? -5.319 -7.099 -20.800 1.00 98.06 94 GLU A O 1
ATOM 721 N N . PHE A 1 95 ? -5.971 -4.955 -20.847 1.00 98.56 95 PHE A N 1
ATOM 722 C CA . PHE A 1 95 ? -4.923 -4.504 -19.938 1.00 98.56 95 PHE A CA 1
ATOM 723 C C . PHE A 1 95 ? -5.039 -5.163 -18.567 1.00 98.56 95 PHE A C 1
ATOM 725 O O . PHE A 1 95 ? -4.036 -5.629 -18.033 1.00 98.56 95 PHE A O 1
ATOM 732 N N . LEU A 1 96 ? -6.245 -5.239 -18.007 1.00 98.25 96 LEU A N 1
ATOM 733 C CA . LEU A 1 96 ? -6.428 -5.829 -16.688 1.00 98.25 96 LEU A CA 1
ATOM 734 C C . LEU A 1 96 ? -6.231 -7.353 -16.698 1.00 98.25 96 LEU A C 1
ATOM 736 O O . LEU A 1 96 ? -5.661 -7.899 -15.759 1.00 98.25 96 LEU A O 1
ATOM 740 N N . ASP A 1 97 ? -6.602 -8.033 -17.785 1.00 98.06 97 ASP A N 1
ATOM 741 C CA . ASP A 1 97 ? -6.286 -9.449 -17.987 1.00 98.06 97 ASP A CA 1
ATOM 742 C C . ASP A 1 97 ? -4.767 -9.687 -17.970 1.00 98.06 97 ASP A C 1
ATOM 744 O O . ASP A 1 97 ? -4.302 -10.612 -17.302 1.00 98.06 97 ASP A O 1
ATOM 748 N N . ARG A 1 98 ? -3.993 -8.823 -18.642 1.00 98.31 98 ARG A N 1
ATOM 749 C CA . ARG A 1 98 ? -2.522 -8.876 -18.622 1.00 98.31 98 ARG A CA 1
ATOM 750 C C . ARG A 1 98 ? -1.937 -8.515 -17.260 1.00 98.31 98 ARG A C 1
ATOM 752 O O . ARG A 1 98 ? -0.897 -9.054 -16.899 1.00 98.31 98 ARG A O 1
ATOM 759 N N . ALA A 1 99 ? -2.580 -7.621 -16.508 1.00 98.56 99 ALA A N 1
ATOM 760 C CA . ALA A 1 99 ? -2.178 -7.324 -15.138 1.00 98.56 99 ALA A CA 1
ATOM 761 C C . ALA A 1 99 ? -2.304 -8.576 -14.259 1.00 98.56 99 ALA A C 1
ATOM 763 O O . ALA A 1 99 ? -1.347 -8.924 -13.574 1.00 98.56 99 ALA A O 1
ATOM 764 N N . ILE A 1 100 ? -3.432 -9.297 -14.340 1.00 98.44 100 ILE A N 1
ATOM 765 C CA . ILE A 1 100 ? -3.629 -10.559 -13.607 1.00 98.44 100 ILE A 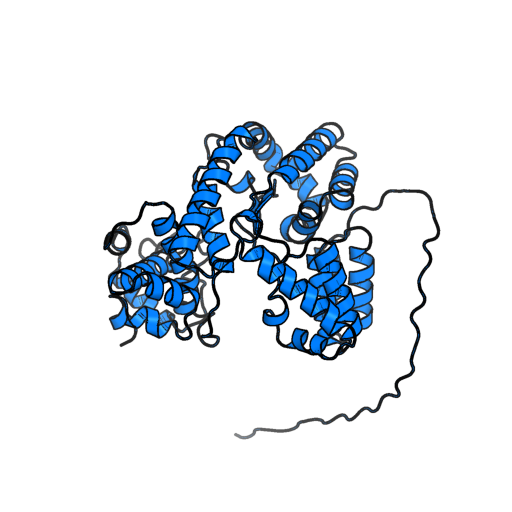CA 1
ATOM 766 C C . ILE A 1 100 ? -2.617 -11.621 -14.065 1.00 98.44 100 ILE A C 1
ATOM 768 O O . ILE A 1 100 ? -2.035 -12.306 -13.231 1.00 98.44 100 ILE A O 1
ATOM 772 N N . ASP A 1 101 ? -2.352 -11.739 -15.372 1.00 97.81 101 ASP A N 1
ATOM 773 C CA . ASP A 1 101 ? -1.321 -12.656 -15.892 1.00 97.81 101 ASP A CA 1
ATOM 774 C C . ASP A 1 101 ? 0.093 -12.308 -15.394 1.00 97.81 101 ASP A C 1
ATOM 776 O O . ASP A 1 101 ? 0.952 -13.184 -15.311 1.00 97.81 101 ASP A O 1
ATOM 780 N N . ALA A 1 102 ? 0.331 -11.036 -15.068 1.00 97.56 102 ALA A N 1
ATOM 781 C CA . ALA A 1 102 ? 1.571 -10.519 -14.498 1.00 97.56 102 ALA A CA 1
ATOM 782 C C . ALA A 1 102 ? 1.564 -10.481 -12.957 1.00 97.56 102 ALA A C 1
ATOM 784 O O . ALA A 1 102 ? 2.392 -9.794 -12.364 1.00 97.56 102 ALA A O 1
ATOM 785 N N . GLY A 1 103 ? 0.634 -11.188 -12.308 1.00 96.06 103 GLY A N 1
ATOM 786 C CA . GLY A 1 103 ? 0.622 -11.382 -10.859 1.00 96.06 103 GLY A CA 1
ATOM 787 C C . GLY A 1 103 ? -0.263 -10.422 -10.064 1.00 96.06 103 GLY A C 1
ATOM 788 O O . GLY A 1 103 ? -0.289 -10.535 -8.843 1.00 96.06 103 GLY A O 1
ATOM 789 N N . MET A 1 104 ? -1.005 -9.512 -10.709 1.00 97.06 104 MET A N 1
ATOM 790 C CA . MET A 1 104 ? -1.972 -8.656 -10.012 1.00 97.06 104 MET A CA 1
ATOM 791 C C . MET A 1 104 ? -2.981 -9.504 -9.226 1.00 97.06 104 MET A C 1
ATOM 793 O O . MET A 1 104 ? -3.672 -10.345 -9.800 1.00 97.06 104 MET A O 1
ATOM 797 N N . ASP A 1 105 ? -3.117 -9.204 -7.938 1.00 94.56 105 ASP A N 1
ATOM 798 C CA . ASP A 1 105 ? -3.942 -9.934 -6.977 1.00 94.56 105 ASP A CA 1
ATOM 799 C C . ASP A 1 105 ? -4.967 -9.012 -6.290 1.00 94.56 105 ASP A C 1
ATOM 801 O O . ASP A 1 105 ? -5.514 -9.346 -5.253 1.00 94.56 105 ASP A O 1
ATOM 805 N N . ASN A 1 106 ? -5.255 -7.823 -6.836 1.00 95.06 106 ASN A N 1
ATOM 806 C CA . ASN A 1 106 ? -6.265 -6.908 -6.292 1.00 95.06 106 ASN A CA 1
ATOM 807 C C . ASN A 1 106 ? -7.641 -7.105 -6.968 1.00 95.06 106 ASN A C 1
ATOM 809 O O . ASN A 1 106 ? -7.881 -6.549 -8.046 1.00 95.06 106 ASN A O 1
ATOM 813 N N . PRO A 1 107 ? -8.603 -7.804 -6.332 1.00 94.62 107 PRO A N 1
ATOM 814 C CA . PRO A 1 107 ? -9.917 -8.060 -6.925 1.00 94.62 107 PRO A CA 1
ATOM 815 C C . PRO A 1 107 ? -10.839 -6.834 -6.910 1.00 94.62 107 PRO A C 1
ATOM 817 O O . PRO A 1 107 ? -11.899 -6.843 -7.538 1.00 94.62 107 PRO A O 1
ATOM 820 N N . ASN A 1 108 ? -10.468 -5.791 -6.165 1.00 93.44 108 ASN A N 1
ATOM 821 C CA . ASN A 1 108 ? -11.273 -4.594 -5.943 1.00 93.44 108 ASN A CA 1
ATOM 822 C C . ASN A 1 10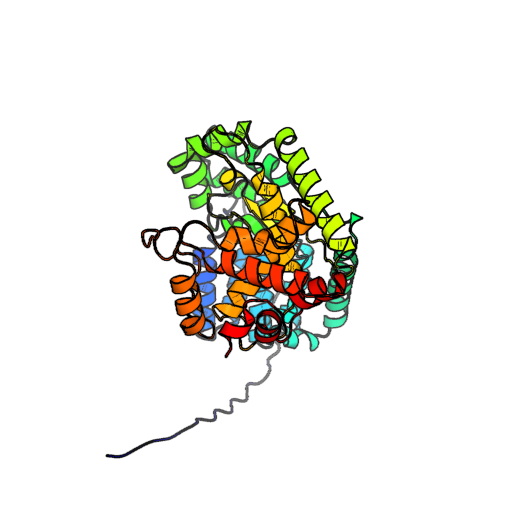8 ? -10.742 -3.398 -6.745 1.00 93.44 108 ASN A C 1
ATOM 824 O O . ASN A 1 108 ? -11.096 -2.257 -6.463 1.00 93.44 108 ASN A O 1
ATOM 828 N N . ILE A 1 109 ? -9.924 -3.652 -7.772 1.00 94.81 109 ILE A N 1
ATOM 829 C CA . ILE A 1 109 ? -9.320 -2.632 -8.637 1.00 94.81 109 ILE A CA 1
ATOM 830 C C . ILE A 1 109 ? -10.335 -1.612 -9.178 1.00 94.81 109 ILE A C 1
ATOM 832 O O . ILE A 1 109 ? -10.021 -0.428 -9.239 1.00 94.81 109 ILE A O 1
ATOM 836 N N . LEU A 1 110 ? -11.564 -2.035 -9.500 1.00 93.19 110 LEU A N 1
ATOM 837 C CA . LEU A 1 110 ? -12.614 -1.134 -9.994 1.00 93.19 110 LEU A CA 1
ATOM 838 C C . LEU A 1 110 ? -13.025 -0.063 -8.980 1.00 93.19 110 LEU A C 1
ATOM 840 O O . LEU A 1 110 ? -13.431 1.021 -9.377 1.00 93.19 110 LEU A O 1
ATOM 844 N N . GLY A 1 111 ? -12.888 -0.342 -7.681 1.00 89.25 111 GLY A N 1
ATOM 845 C CA . GLY A 1 111 ? -13.184 0.621 -6.622 1.00 89.25 111 GLY A CA 1
ATOM 846 C C . GLY A 1 111 ? -12.167 1.760 -6.524 1.00 89.25 111 GLY A C 1
ATOM 847 O O . GLY A 1 111 ? -12.425 2.725 -5.814 1.00 89.25 111 GLY A O 1
ATOM 848 N N . LYS A 1 112 ? -11.025 1.679 -7.229 1.00 88.44 112 LYS A N 1
ATOM 849 C CA . LYS A 1 112 ? -9.994 2.728 -7.194 1.00 88.44 112 LYS A CA 1
ATOM 850 C C . LYS A 1 112 ? -10.414 4.011 -7.904 1.00 88.44 112 LYS A C 1
ATOM 852 O O . LYS A 1 112 ? -9.980 5.084 -7.500 1.00 88.44 112 LYS A O 1
ATOM 857 N N . ASP A 1 113 ? -11.203 3.903 -8.970 1.00 92.62 113 ASP A N 1
ATOM 858 C CA . ASP A 1 113 ? -11.723 5.061 -9.694 1.00 92.62 113 ASP A CA 1
ATOM 859 C C . ASP A 1 113 ? -13.013 4.682 -10.441 1.00 92.62 113 ASP A C 1
ATOM 861 O O . ASP A 1 113 ? -13.001 3.702 -11.197 1.00 92.62 113 ASP A O 1
ATOM 865 N N . PRO A 1 114 ? -14.103 5.464 -10.307 1.00 93.75 114 PRO A N 1
ATOM 866 C CA . PRO A 1 114 ? -15.364 5.211 -11.004 1.00 93.75 114 PRO A CA 1
ATOM 867 C C . PRO A 1 114 ? -15.239 5.061 -12.526 1.00 93.75 114 PRO A C 1
ATOM 869 O O . PRO A 1 114 ? -16.083 4.418 -13.148 1.00 93.75 114 PRO A O 1
ATOM 872 N N . VAL A 1 115 ? -14.205 5.624 -13.164 1.00 95.38 115 VAL A N 1
ATOM 873 C CA . VAL A 1 115 ? -14.009 5.469 -14.612 1.00 95.38 115 VAL A CA 1
ATOM 874 C C . VAL A 1 115 ? -13.792 4.013 -15.019 1.00 95.38 115 VAL A C 1
ATOM 876 O O . VAL A 1 115 ? -14.170 3.623 -16.123 1.00 95.38 115 VAL A O 1
ATOM 879 N N . LEU A 1 116 ? -13.232 3.187 -14.133 1.00 96.44 116 LEU A N 1
ATOM 880 C CA . LEU A 1 116 ? -12.982 1.773 -14.403 1.00 96.44 116 LEU A CA 1
ATOM 881 C C . LEU A 1 116 ? -14.289 0.975 -14.549 1.00 96.44 116 LEU A C 1
ATOM 883 O O . LEU A 1 116 ? -14.295 -0.049 -15.229 1.00 96.44 116 LEU A O 1
ATOM 887 N N . ASP A 1 117 ? -15.418 1.452 -14.007 1.00 95.88 117 ASP A N 1
ATOM 888 C CA . ASP A 1 117 ? -16.716 0.783 -14.178 1.00 95.88 117 ASP A CA 1
ATOM 889 C C . ASP A 1 117 ? -17.194 0.761 -15.640 1.00 95.88 117 ASP A C 1
ATOM 891 O O . ASP A 1 117 ? -18.008 -0.092 -16.006 1.00 95.88 117 ASP A O 1
ATOM 895 N N . THR A 1 118 ? -16.646 1.619 -16.512 1.00 95.56 118 THR A N 1
ATOM 896 C CA . THR A 1 118 ? -16.911 1.574 -17.965 1.00 95.56 118 THR A CA 1
ATOM 897 C C . THR A 1 118 ? -16.568 0.211 -18.577 1.00 95.56 118 THR A C 1
ATOM 899 O O . THR A 1 118 ? -17.259 -0.235 -19.499 1.00 95.56 118 THR A O 1
ATOM 902 N N . MET A 1 119 ? -15.592 -0.517 -18.014 1.00 95.81 119 MET A N 1
ATOM 903 C CA . MET A 1 119 ? -15.210 -1.869 -18.444 1.00 95.81 119 MET A CA 1
ATOM 904 C C . MET A 1 119 ? -16.356 -2.876 -18.396 1.00 95.81 119 MET A C 1
ATOM 906 O O . MET A 1 119 ? -16.349 -3.836 -19.164 1.00 95.81 119 MET A O 1
ATOM 910 N N . ARG A 1 120 ? -17.370 -2.660 -17.548 1.00 97.00 120 ARG A N 1
ATOM 911 C CA . ARG A 1 120 ? -18.533 -3.557 -17.439 1.00 97.00 120 ARG A CA 1
ATOM 912 C C . ARG A 1 120 ? -19.356 -3.635 -18.726 1.00 97.00 120 ARG A C 1
ATOM 914 O O . ARG A 1 120 ? -20.142 -4.564 -18.887 1.00 97.00 120 ARG A O 1
ATOM 921 N N . SER A 1 121 ? -19.177 -2.676 -19.637 1.00 97.44 121 SER A N 1
ATOM 922 C CA . SER A 1 121 ? -19.793 -2.676 -20.969 1.00 97.44 121 SER A CA 1
ATOM 923 C C . SER A 1 121 ? -19.057 -3.546 -21.999 1.00 97.44 121 SER A C 1
ATOM 925 O O . SER A 1 121 ? -19.611 -3.824 -23.063 1.00 97.44 121 SER A O 1
ATOM 927 N N . SER A 1 122 ? -17.836 -4.001 -21.697 1.00 98.06 122 SER A N 1
ATOM 928 C CA . SER A 1 122 ? -17.072 -4.894 -22.569 1.00 98.06 122 SER A CA 1
ATOM 929 C C . SER A 1 122 ? -17.769 -6.245 -22.728 1.00 98.06 122 SER A C 1
ATOM 931 O O . SER A 1 122 ? -18.277 -6.825 -21.767 1.00 98.06 122 SER A O 1
ATOM 933 N N . LYS A 1 123 ? -17.693 -6.821 -23.930 1.00 96.31 123 LYS A N 1
ATOM 934 C CA . LYS A 1 123 ? -18.126 -8.209 -24.182 1.00 96.31 123 LYS A CA 1
ATOM 935 C C . LYS A 1 123 ? -17.326 -9.238 -23.372 1.00 96.31 123 LYS A C 1
ATOM 937 O O . LYS A 1 123 ? -17.812 -10.338 -23.122 1.00 96.31 123 LYS A O 1
ATOM 942 N N . ASP A 1 124 ? -16.104 -8.881 -22.984 1.00 97.44 124 ASP A N 1
ATOM 943 C CA . ASP A 1 124 ? -15.159 -9.734 -22.273 1.00 97.44 124 ASP A CA 1
ATOM 944 C C . ASP A 1 124 ? -15.245 -9.559 -20.745 1.00 97.44 124 ASP A C 1
ATOM 946 O O . ASP A 1 124 ? -14.629 -10.321 -19.995 1.00 97.44 124 ASP A O 1
ATOM 950 N N . TRP A 1 125 ? -16.077 -8.622 -20.269 1.00 97.75 125 TRP A N 1
ATOM 951 C CA . TRP A 1 125 ? -16.324 -8.383 -18.847 1.00 97.75 125 TRP A CA 1
ATOM 952 C C . TRP A 1 125 ? -16.681 -9.652 -18.052 1.00 97.75 125 TRP A C 1
ATOM 954 O O . TRP A 1 125 ? -16.091 -9.848 -16.990 1.00 97.75 125 TRP A O 1
ATOM 964 N N . PRO A 1 126 ? -17.566 -10.563 -18.517 1.00 98.12 126 PRO A N 1
ATOM 965 C CA . PRO A 1 126 ? -17.890 -11.767 -17.751 1.00 98.12 126 PRO A CA 1
ATOM 966 C C . PRO A 1 126 ? -16.670 -12.651 -17.452 1.00 98.12 126 PRO A C 1
ATOM 968 O O . PRO A 1 126 ? -16.596 -13.236 -16.370 1.00 98.12 126 PRO A O 1
ATOM 971 N N . ARG A 1 127 ? -15.700 -12.724 -18.379 1.00 97.56 127 ARG A N 1
ATOM 972 C CA . ARG A 1 127 ? -14.445 -13.464 -18.178 1.00 97.56 127 ARG A CA 1
ATOM 973 C C . ARG A 1 127 ? -13.598 -12.787 -17.108 1.00 97.56 127 ARG A C 1
ATOM 975 O O . ARG A 1 127 ? -13.214 -13.442 -16.144 1.00 97.56 127 ARG A O 1
ATOM 982 N N . LEU A 1 128 ? -13.327 -11.494 -17.266 1.00 98.19 128 LEU A N 1
ATOM 983 C CA . LEU A 1 128 ? -12.523 -10.734 -16.311 1.00 98.19 128 LEU A CA 1
ATOM 984 C C . LEU A 1 128 ? -13.144 -10.764 -14.911 1.00 98.19 128 LEU A C 1
ATOM 986 O O . LEU A 1 128 ? -12.453 -11.054 -13.939 1.00 98.19 128 LEU A O 1
ATOM 990 N N . ASN A 1 129 ? -14.454 -10.534 -14.806 1.00 98.12 129 ASN A N 1
ATOM 991 C CA . ASN A 1 129 ? -15.168 -10.589 -13.536 1.00 98.12 129 ASN A CA 1
ATOM 992 C C . ASN A 1 129 ? -14.998 -11.955 -12.866 1.00 98.12 129 ASN A C 1
ATOM 994 O O . ASN A 1 129 ? -14.725 -12.018 -11.676 1.00 98.12 129 ASN A O 1
ATOM 998 N N . ASN A 1 130 ? -15.090 -13.052 -13.626 1.00 98.31 130 ASN A N 1
ATOM 999 C CA . ASN A 1 130 ? -14.841 -14.384 -13.085 1.00 98.31 130 ASN A CA 1
ATOM 1000 C C . ASN A 1 130 ? -13.422 -14.514 -12.500 1.00 98.31 130 ASN A C 1
ATOM 1002 O O . ASN A 1 130 ? -13.285 -15.052 -11.404 1.00 98.31 130 ASN A O 1
ATOM 1006 N N . ARG A 1 131 ? -12.390 -13.973 -13.161 1.00 98.19 131 ARG A N 1
ATOM 1007 C CA . ARG A 1 131 ? -11.013 -13.960 -12.629 1.00 98.19 131 ARG A CA 1
ATOM 1008 C C . ARG A 1 131 ? -10.899 -13.144 -11.339 1.00 98.19 131 ARG A C 1
ATOM 1010 O O . ARG A 1 131 ? -10.304 -13.622 -10.380 1.00 98.19 131 ARG A O 1
ATOM 1017 N N . LEU A 1 132 ? -11.511 -11.958 -11.292 1.00 98.12 132 LEU A N 1
ATOM 1018 C CA . LEU A 1 132 ? -11.536 -11.112 -10.092 1.00 98.12 132 LEU A CA 1
ATOM 1019 C C . LEU A 1 132 ? -12.267 -11.797 -8.924 1.00 98.12 132 LEU A C 1
ATOM 1021 O O . LEU A 1 132 ? -11.812 -11.708 -7.788 1.00 98.12 132 LEU A O 1
ATOM 1025 N N . GLU A 1 133 ? -13.356 -12.529 -9.185 1.00 98.00 133 GLU A N 1
ATOM 1026 C CA . GLU A 1 133 ? -14.031 -13.329 -8.152 1.00 98.00 133 GLU A CA 1
ATOM 1027 C C . GLU A 1 133 ? -13.161 -14.487 -7.645 1.00 98.00 133 GLU A C 1
ATOM 1029 O O . GLU A 1 133 ? -13.185 -14.776 -6.450 1.00 98.00 133 GLU A O 1
ATOM 1034 N N . HIS A 1 134 ? -12.374 -15.135 -8.515 1.00 97.38 134 HIS A N 1
ATOM 1035 C CA . HIS A 1 134 ? -11.439 -16.185 -8.090 1.00 97.38 134 HIS A CA 1
ATOM 1036 C C . HIS A 1 134 ? -10.342 -15.616 -7.189 1.00 97.38 134 HIS A C 1
ATOM 1038 O O . HIS A 1 134 ? -10.149 -16.132 -6.092 1.00 97.38 134 HIS A O 1
ATOM 1044 N N . ILE A 1 135 ? -9.719 -14.504 -7.593 1.00 97.44 135 ILE A N 1
ATOM 1045 C CA . ILE A 1 135 ? -8.758 -13.768 -6.759 1.00 97.44 135 ILE A CA 1
ATOM 1046 C C . ILE A 1 135 ? -9.388 -13.426 -5.403 1.00 97.44 135 ILE A C 1
ATOM 1048 O O . ILE A 1 135 ? -8.837 -13.734 -4.349 1.00 97.44 135 ILE A O 1
ATOM 1052 N N . ARG A 1 136 ? -10.602 -12.856 -5.404 1.00 96.75 136 ARG A N 1
ATOM 1053 C CA . ARG A 1 136 ? -11.315 -12.505 -4.167 1.00 96.75 136 ARG A CA 1
ATOM 1054 C C . ARG A 1 136 ? -11.571 -13.716 -3.274 1.00 96.75 136 ARG A C 1
ATOM 1056 O O . ARG A 1 136 ? -11.511 -13.590 -2.053 1.00 96.75 136 ARG A O 1
ATOM 1063 N N . ALA A 1 137 ? -11.909 -14.864 -3.855 1.00 96.81 137 ALA A N 1
ATOM 1064 C CA . ALA A 1 137 ? -12.135 -16.095 -3.109 1.00 96.81 137 ALA A CA 1
ATOM 1065 C C . ALA A 1 137 ? -10.832 -16.661 -2.530 1.00 96.81 137 ALA A C 1
ATOM 1067 O O . ALA A 1 137 ? -10.842 -17.173 -1.412 1.00 96.81 137 ALA A O 1
ATOM 1068 N N . ASP A 1 138 ? -9.725 -16.554 -3.260 1.00 96.12 138 ASP A N 1
ATOM 1069 C CA . ASP A 1 138 ? -8.423 -17.046 -2.820 1.00 96.12 138 ASP A CA 1
ATOM 1070 C C . ASP A 1 138 ? -7.817 -16.180 -1.718 1.00 96.12 138 ASP A C 1
ATOM 1072 O O . ASP A 1 138 ? -7.294 -16.729 -0.750 1.00 96.12 138 ASP A O 1
ATOM 1076 N N . LEU A 1 139 ? -7.981 -14.860 -1.780 1.00 96.25 139 LEU A N 1
ATOM 1077 C CA . LEU A 1 139 ? -7.523 -13.960 -0.721 1.00 96.25 139 LEU A CA 1
ATOM 1078 C C . LEU A 1 139 ? -8.271 -14.126 0.603 1.00 96.25 139 LEU A C 1
ATOM 1080 O O . LEU A 1 139 ? -7.791 -13.651 1.620 1.00 96.25 139 LEU A O 1
ATOM 1084 N N . LYS A 1 140 ? -9.437 -14.776 0.634 1.00 95.81 140 LYS A N 1
ATOM 1085 C CA . LYS A 1 140 ? -10.175 -15.035 1.886 1.00 95.81 140 LYS A CA 1
ATOM 1086 C C . LYS A 1 140 ? -9.674 -16.263 2.646 1.00 95.81 140 LYS A C 1
ATOM 1088 O O . LYS A 1 140 ? -10.197 -16.567 3.715 1.00 95.81 140 LYS A O 1
ATOM 1093 N N . LYS A 1 141 ? -8.715 -17.000 2.084 1.00 95.38 141 LYS A N 1
ATOM 1094 C CA . LYS A 1 141 ? -8.220 -18.265 2.630 1.00 95.38 141 LYS A CA 1
ATOM 1095 C C . LYS A 1 141 ? -6.913 -18.028 3.392 1.00 95.38 141 LYS A C 1
ATOM 1097 O O . LYS A 1 141 ? -5.921 -17.667 2.756 1.00 95.38 141 LYS A O 1
ATOM 1102 N N . PRO A 1 142 ? -6.866 -18.248 4.717 1.00 95.31 142 PRO A N 1
ATOM 1103 C CA . PRO A 1 142 ? -5.642 -18.066 5.494 1.00 95.31 142 PRO A CA 1
ATOM 1104 C C . PRO A 1 142 ? -4.468 -18.920 5.000 1.00 95.31 142 PRO A C 1
ATOM 1106 O O . PRO A 1 142 ? -3.322 -18.492 5.081 1.00 95.31 142 PRO A O 1
ATOM 1109 N N . GLU A 1 143 ? -4.736 -20.111 4.456 1.00 95.19 143 GLU A N 1
ATOM 1110 C CA . GLU A 1 143 ? -3.720 -21.006 3.891 1.00 95.19 143 GLU A CA 1
ATOM 1111 C C . GLU A 1 143 ? -3.017 -20.454 2.641 1.00 95.19 143 GLU A C 1
ATOM 1113 O O . GLU A 1 143 ? -1.969 -20.972 2.259 1.00 95.19 143 GLU A O 1
ATOM 1118 N N . ASN A 1 144 ? -3.575 -19.412 2.019 1.00 94.19 144 ASN A N 1
ATOM 1119 C CA . ASN A 1 144 ? -2.976 -18.729 0.875 1.00 94.19 144 ASN A CA 1
ATOM 1120 C C . ASN A 1 144 ? -2.097 -17.536 1.284 1.00 94.19 144 ASN A C 1
ATOM 1122 O O . ASN A 1 144 ? -1.436 -16.955 0.420 1.00 94.19 144 ASN A O 1
ATOM 1126 N N . PHE A 1 145 ? -2.074 -17.161 2.569 1.00 96.19 145 PHE A N 1
ATOM 1127 C CA . PHE A 1 145 ? -1.189 -16.106 3.048 1.00 96.19 145 PHE A CA 1
ATOM 1128 C C . PHE A 1 145 ? 0.271 -16.546 2.935 1.00 96.19 145 PHE A C 1
ATOM 1130 O O . PHE A 1 145 ? 0.644 -17.621 3.405 1.00 96.19 145 PHE A O 1
ATOM 1137 N N . ALA A 1 146 ? 1.104 -15.699 2.335 1.00 94.00 146 ALA A N 1
ATOM 1138 C CA . ALA A 1 146 ? 2.520 -15.974 2.153 1.00 94.00 146 ALA A CA 1
ATOM 1139 C C . ALA A 1 146 ? 3.352 -14.699 2.306 1.00 94.00 146 ALA A C 1
ATOM 1141 O O . ALA A 1 146 ? 2.974 -13.632 1.812 1.00 94.00 146 ALA A O 1
ATOM 1142 N N . VAL A 1 147 ? 4.512 -14.850 2.947 1.00 96.44 147 VAL A N 1
ATOM 1143 C CA . VAL A 1 147 ? 5.588 -13.858 2.956 1.00 96.44 147 VAL A CA 1
ATOM 1144 C C . VAL A 1 147 ? 6.700 -14.380 2.051 1.00 96.44 147 VAL A C 1
ATOM 1146 O O . VAL A 1 147 ? 7.495 -15.233 2.434 1.00 96.44 147 VAL A O 1
ATOM 1149 N N . ASP A 1 148 ? 6.721 -13.901 0.814 1.00 95.31 148 ASP A N 1
ATOM 1150 C CA . ASP A 1 148 ? 7.697 -14.284 -0.195 1.00 95.31 148 ASP A CA 1
ATOM 1151 C C . ASP A 1 148 ? 9.019 -13.538 0.020 1.00 95.31 148 ASP A C 1
ATOM 1153 O O . ASP A 1 148 ? 9.094 -12.309 -0.023 1.00 95.31 148 ASP A O 1
ATOM 1157 N N . THR A 1 149 ? 10.078 -14.309 0.249 1.00 94.31 149 THR A N 1
ATOM 1158 C CA . THR A 1 149 ? 11.454 -13.823 0.411 1.00 94.31 149 THR A CA 1
ATOM 1159 C C . THR A 1 149 ? 12.347 -14.195 -0.775 1.00 94.31 149 THR A C 1
ATOM 1161 O O . THR A 1 149 ? 13.504 -13.780 -0.825 1.00 94.31 149 THR A O 1
ATOM 1164 N N . GLY A 1 150 ? 11.822 -14.928 -1.766 1.00 93.00 150 GLY A N 1
ATOM 1165 C CA . GLY A 1 150 ? 12.540 -15.342 -2.973 1.00 93.00 150 GLY A CA 1
ATOM 1166 C C . GLY A 1 150 ? 13.201 -14.194 -3.751 1.00 93.00 150 GLY A C 1
ATOM 1167 O O . GLY A 1 150 ? 14.351 -14.357 -4.179 1.00 93.00 150 GLY A O 1
ATOM 1168 N N . PRO A 1 151 ? 12.570 -13.008 -3.880 1.00 95.88 151 PRO A N 1
ATOM 1169 C CA . PRO A 1 151 ? 13.191 -11.865 -4.546 1.00 95.88 151 PRO A CA 1
ATOM 1170 C C . PRO A 1 151 ? 14.516 -11.395 -3.921 1.00 95.88 151 PRO A C 1
ATOM 1172 O O . PRO A 1 151 ? 15.358 -10.840 -4.630 1.00 95.88 151 PRO A O 1
ATOM 1175 N N . ILE A 1 152 ? 14.756 -11.649 -2.628 1.00 95.50 152 ILE A N 1
ATOM 1176 C CA . ILE A 1 152 ? 16.033 -11.336 -1.962 1.00 95.50 152 ILE A CA 1
ATOM 1177 C C . ILE A 1 152 ? 17.184 -12.141 -2.578 1.00 95.50 152 ILE A C 1
ATOM 1179 O O . ILE A 1 152 ? 18.255 -11.593 -2.849 1.00 95.50 152 ILE A O 1
ATOM 1183 N N . ASP A 1 153 ? 16.967 -13.426 -2.862 1.00 94.31 153 ASP A N 1
ATOM 1184 C CA . ASP A 1 153 ? 17.982 -14.281 -3.481 1.00 94.31 153 ASP A CA 1
ATOM 1185 C C . ASP A 1 153 ? 18.277 -13.861 -4.927 1.00 94.31 153 ASP A C 1
ATOM 1187 O O . ASP A 1 153 ? 19.427 -13.920 -5.377 1.00 94.31 153 ASP A O 1
ATOM 1191 N N . GLU A 1 154 ? 17.248 -13.454 -5.678 1.00 95.94 154 GLU A N 1
ATOM 1192 C CA . GLU A 1 154 ? 17.413 -12.905 -7.029 1.00 95.94 154 GLU A CA 1
ATOM 1193 C C . GLU A 1 154 ? 18.234 -11.611 -6.999 1.00 95.94 154 GLU A C 1
ATOM 1195 O O . GLU A 1 154 ? 19.189 -11.469 -7.773 1.00 95.94 154 GLU A O 1
ATOM 1200 N N . PHE A 1 155 ? 17.921 -10.712 -6.060 1.00 97.19 155 PHE A N 1
ATOM 1201 C CA . PHE A 1 155 ? 18.661 -9.473 -5.861 1.00 97.19 155 PHE A CA 1
ATOM 1202 C C . PHE A 1 155 ? 20.129 -9.740 -5.535 1.00 97.19 155 PHE A C 1
ATOM 1204 O O . PHE A 1 155 ? 21.006 -9.187 -6.196 1.00 97.19 155 PHE A O 1
ATOM 1211 N N . TRP A 1 156 ? 20.431 -10.609 -4.566 1.00 95.94 156 TRP A N 1
ATOM 1212 C CA . TRP A 1 156 ? 21.813 -10.848 -4.148 1.00 95.94 156 TRP A CA 1
ATOM 1213 C C . TRP A 1 156 ? 22.679 -11.445 -5.258 1.00 95.94 156 TRP A C 1
ATOM 1215 O O . TRP A 1 156 ? 23.837 -11.053 -5.411 1.00 95.94 156 TRP A O 1
ATOM 1225 N N . LYS A 1 157 ? 22.111 -12.315 -6.104 1.00 96.12 157 LYS A N 1
ATOM 1226 C CA . LYS A 1 157 ? 22.794 -12.816 -7.309 1.00 96.12 157 LYS A CA 1
ATOM 1227 C C . LYS A 1 157 ? 23.130 -11.684 -8.284 1.00 96.12 157 LYS A C 1
ATOM 1229 O O . LYS A 1 157 ? 24.223 -11.669 -8.855 1.00 96.12 157 LYS A O 1
ATOM 1234 N N . ALA A 1 158 ? 22.203 -10.748 -8.491 1.00 97.44 158 ALA A N 1
ATOM 1235 C CA . ALA A 1 158 ? 22.417 -9.590 -9.354 1.00 97.44 158 ALA A CA 1
ATOM 1236 C C . ALA A 1 158 ? 23.445 -8.618 -8.757 1.00 97.44 158 ALA A C 1
ATOM 1238 O O . ALA A 1 158 ? 24.364 -8.200 -9.463 1.00 97.44 158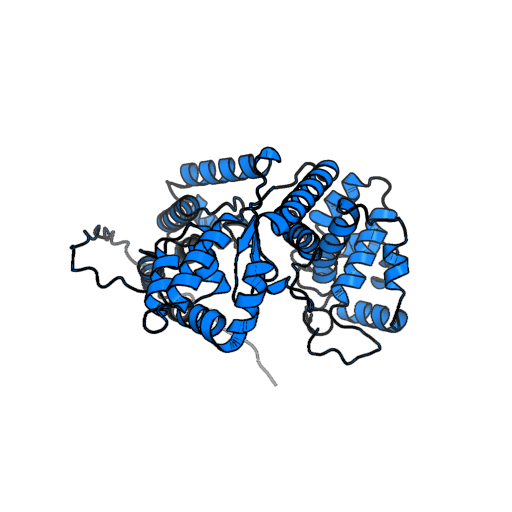 ALA A O 1
ATOM 1239 N N . TYR A 1 159 ? 23.333 -8.331 -7.458 1.00 96.69 159 TYR A N 1
ATOM 1240 C CA . TYR A 1 159 ? 24.234 -7.474 -6.694 1.00 96.69 159 TYR A CA 1
ATOM 1241 C C . TYR A 1 159 ? 25.674 -7.990 -6.736 1.00 96.69 159 TYR A C 1
ATOM 1243 O O . TYR A 1 159 ? 26.573 -7.247 -7.124 1.00 96.69 159 TYR A O 1
ATOM 1251 N N . ASP A 1 160 ? 25.907 -9.270 -6.424 1.00 96.12 160 ASP A N 1
ATOM 1252 C CA . ASP A 1 160 ? 27.253 -9.862 -6.414 1.00 96.12 160 ASP A CA 1
ATOM 1253 C C . ASP A 1 160 ? 27.906 -9.764 -7.797 1.00 96.12 160 ASP A C 1
ATOM 1255 O O . ASP A 1 160 ? 29.069 -9.365 -7.941 1.00 96.12 160 ASP A O 1
ATOM 1259 N N . LYS A 1 161 ? 27.126 -10.056 -8.845 1.00 97.50 161 LYS A N 1
ATOM 1260 C CA . LYS A 1 161 ? 27.581 -9.946 -10.229 1.00 97.50 161 LYS A CA 1
ATOM 1261 C C . LYS A 1 161 ? 27.899 -8.494 -10.593 1.00 97.50 161 LYS A C 1
ATOM 1263 O O . LYS A 1 161 ? 28.985 -8.233 -11.109 1.00 97.50 161 LYS A O 1
ATOM 1268 N N . ALA A 1 162 ? 27.009 -7.552 -10.289 1.00 97.12 162 ALA A N 1
ATOM 1269 C CA . ALA A 1 162 ? 27.189 -6.130 -10.578 1.00 97.12 162 ALA A CA 1
ATOM 1270 C C . ALA A 1 162 ? 28.358 -5.514 -9.789 1.00 97.12 162 ALA A C 1
ATOM 1272 O O . ALA A 1 162 ? 29.097 -4.688 -10.322 1.00 97.12 162 ALA A O 1
ATOM 1273 N N . ARG A 1 163 ? 28.587 -5.961 -8.550 1.00 94.88 163 ARG A N 1
ATOM 1274 C CA . ARG A 1 163 ? 29.734 -5.566 -7.724 1.00 94.88 163 ARG A CA 1
ATOM 1275 C C . ARG A 1 163 ? 31.055 -6.067 -8.305 1.00 94.88 163 ARG A C 1
ATOM 1277 O O . ARG A 1 163 ? 32.040 -5.327 -8.293 1.00 94.88 163 ARG A O 1
ATOM 1284 N N . SER A 1 164 ? 31.079 -7.303 -8.806 1.00 96.38 164 SER A N 1
ATOM 1285 C CA . SER A 1 164 ? 32.269 -7.899 -9.428 1.00 96.38 164 SER A CA 1
ATOM 1286 C C . SER A 1 164 ? 32.596 -7.299 -10.802 1.00 96.38 164 SER A C 1
ATOM 1288 O O . SER A 1 164 ? 33.766 -7.191 -11.163 1.00 96.38 164 SER A O 1
ATOM 1290 N N . ASP A 1 165 ? 31.576 -6.848 -11.537 1.00 97.00 165 ASP A N 1
ATOM 1291 C CA . ASP A 1 165 ? 31.678 -6.279 -12.882 1.00 97.00 165 ASP A CA 1
ATOM 1292 C C . ASP A 1 165 ? 30.967 -4.917 -12.948 1.00 97.00 165 ASP A C 1
ATOM 1294 O O . ASP A 1 165 ? 29.968 -4.721 -13.648 1.00 97.00 165 ASP A O 1
ATOM 1298 N N . ARG A 1 166 ? 31.497 -3.957 -12.176 1.00 95.12 166 ARG A N 1
ATOM 1299 C CA . ARG A 1 166 ? 30.950 -2.592 -12.078 1.00 95.12 166 ARG A CA 1
ATOM 1300 C C . ARG A 1 166 ? 30.748 -1.907 -13.438 1.00 95.12 166 ARG A C 1
ATOM 1302 O O . ARG A 1 166 ? 29.698 -1.286 -13.608 1.00 95.12 166 ARG A O 1
ATOM 1309 N N . PRO A 1 167 ? 31.666 -2.014 -14.424 1.00 96.31 167 PRO A N 1
ATOM 1310 C CA . PRO A 1 167 ? 31.452 -1.418 -15.744 1.00 96.31 167 PRO A CA 1
ATOM 1311 C C . PRO A 1 167 ? 30.180 -1.909 -16.455 1.00 96.31 167 PRO A C 1
ATOM 1313 O O . PRO A 1 167 ? 29.595 -1.156 -17.230 1.00 96.31 167 PRO A O 1
ATOM 1316 N N . ASN A 1 168 ? 29.718 -3.134 -16.173 1.00 96.88 168 ASN A N 1
ATOM 1317 C CA . ASN A 1 168 ? 28.494 -3.703 -16.743 1.00 96.88 168 ASN A CA 1
ATOM 1318 C C . ASN A 1 168 ? 27.292 -3.699 -15.778 1.00 96.88 168 ASN A C 1
ATOM 1320 O O . ASN A 1 168 ? 26.255 -4.282 -16.107 1.00 96.88 168 ASN A O 1
ATOM 1324 N N . ALA A 1 169 ? 27.379 -3.031 -14.620 1.00 97.06 169 ALA A N 1
ATOM 1325 C CA . ALA A 1 169 ? 26.345 -3.061 -13.580 1.00 97.06 169 ALA A CA 1
ATOM 1326 C C . ALA A 1 169 ? 24.942 -2.694 -14.096 1.00 97.06 169 ALA A C 1
ATOM 1328 O O . ALA A 1 169 ? 23.982 -3.399 -13.794 1.00 97.06 169 ALA A O 1
ATOM 1329 N N . LYS A 1 170 ? 24.818 -1.661 -14.947 1.00 97.12 170 LYS A N 1
ATOM 1330 C CA . LYS A 1 170 ? 23.526 -1.274 -15.550 1.00 97.12 170 LYS A CA 1
ATOM 1331 C C . LYS A 1 170 ? 22.896 -2.425 -16.333 1.00 97.12 170 LYS A C 1
ATOM 1333 O O . LYS A 1 170 ? 21.723 -2.736 -16.163 1.00 97.12 170 LYS A O 1
ATOM 1338 N N . LYS A 1 171 ? 23.683 -3.098 -17.175 1.00 97.06 171 LYS A N 1
ATOM 1339 C CA . LYS A 1 171 ? 23.200 -4.240 -17.959 1.00 97.06 171 LYS A CA 1
ATOM 1340 C C . LYS A 1 171 ? 22.813 -5.408 -17.051 1.00 97.06 171 LYS A C 1
ATOM 1342 O O . LYS A 1 171 ? 21.801 -6.050 -17.297 1.00 97.06 171 LYS A O 1
ATOM 1347 N N . ILE A 1 172 ? 23.603 -5.669 -16.010 1.00 98.12 172 ILE A N 1
ATOM 1348 C CA . ILE A 1 172 ? 23.349 -6.751 -15.052 1.00 98.12 172 ILE A CA 1
ATOM 1349 C C . ILE A 1 172 ? 22.033 -6.523 -14.306 1.00 98.12 172 ILE A C 1
ATOM 1351 O O . ILE A 1 172 ? 21.210 -7.434 -14.262 1.00 98.12 172 ILE A O 1
ATOM 1355 N N . TYR A 1 173 ? 21.802 -5.317 -13.781 1.00 98.12 173 TYR A N 1
ATOM 1356 C CA . TYR A 1 173 ? 20.534 -4.995 -13.130 1.00 98.12 173 TYR A CA 1
ATOM 1357 C C . TYR A 1 173 ? 19.366 -4.952 -14.115 1.00 98.12 173 TYR A C 1
ATOM 1359 O O . TYR A 1 173 ? 18.300 -5.464 -13.795 1.00 98.12 173 TYR A O 1
ATOM 1367 N N . GLY A 1 174 ? 19.559 -4.435 -15.332 1.00 97.88 174 GLY A N 1
ATOM 1368 C CA . GLY A 1 174 ? 18.533 -4.491 -16.375 1.00 97.88 174 GLY A CA 1
ATOM 1369 C C . GLY A 1 174 ? 18.115 -5.926 -16.718 1.00 97.88 174 GLY A C 1
ATOM 1370 O O . GLY A 1 174 ? 16.925 -6.211 -16.815 1.00 97.88 174 GLY A O 1
ATOM 1371 N N . ASP A 1 175 ? 19.081 -6.844 -16.826 1.00 97.38 175 ASP A N 1
ATOM 1372 C CA . ASP A 1 175 ? 18.822 -8.275 -17.014 1.00 97.38 175 ASP A CA 1
ATOM 1373 C C . ASP A 1 175 ? 18.092 -8.892 -15.813 1.00 97.38 175 ASP A C 1
ATOM 1375 O O . ASP A 1 175 ? 17.179 -9.691 -16.016 1.00 97.38 175 ASP A O 1
ATOM 1379 N N . TYR A 1 176 ? 18.482 -8.537 -14.586 1.00 97.62 176 TYR A N 1
ATOM 1380 C CA . TYR A 1 176 ? 17.800 -8.961 -13.358 1.00 97.62 176 TYR A CA 1
ATOM 1381 C C . TYR A 1 176 ? 16.335 -8.518 -13.347 1.00 97.62 176 TYR A C 1
ATOM 1383 O O . TYR A 1 176 ? 15.462 -9.333 -13.087 1.00 97.62 176 TYR A O 1
ATOM 1391 N N . ILE A 1 177 ? 16.058 -7.267 -13.713 1.00 98.12 177 ILE A N 1
ATOM 1392 C CA . ILE A 1 177 ? 14.701 -6.719 -13.726 1.00 98.12 177 ILE A CA 1
ATOM 1393 C C . ILE A 1 177 ? 13.852 -7.390 -14.811 1.00 98.12 177 ILE A C 1
ATOM 1395 O O . ILE A 1 177 ? 12.790 -7.930 -14.522 1.00 98.12 177 ILE A O 1
ATOM 1399 N N . LEU A 1 178 ? 14.314 -7.405 -16.066 1.00 97.25 178 LEU A N 1
ATOM 1400 C CA . LEU A 1 178 ? 13.507 -7.897 -17.194 1.00 97.25 178 LEU A CA 1
ATOM 1401 C C . LEU A 1 178 ? 13.253 -9.412 -17.154 1.00 97.25 178 LEU A C 1
ATOM 1403 O O . LEU A 1 178 ? 12.215 -9.880 -17.634 1.00 97.25 178 LEU A O 1
ATOM 1407 N N . ASN A 1 179 ? 14.197 -10.179 -16.597 1.00 96.25 179 ASN A N 1
ATOM 1408 C CA . ASN A 1 179 ? 14.072 -11.632 -16.440 1.00 96.25 179 ASN A CA 1
ATOM 1409 C C . ASN A 1 179 ? 13.603 -12.046 -15.036 1.00 96.25 179 ASN A C 1
ATOM 1411 O O . ASN A 1 179 ? 13.462 -13.244 -14.795 1.00 96.25 179 ASN A O 1
ATOM 1415 N N . GLY A 1 180 ? 13.385 -11.086 -14.137 1.00 95.94 180 GLY A N 1
ATOM 1416 C CA . GLY A 1 180 ? 12.971 -11.337 -12.764 1.00 95.94 180 GLY A CA 1
ATOM 1417 C C . GLY A 1 180 ? 11.536 -11.839 -12.658 1.00 95.94 180 GLY A C 1
ATOM 1418 O O . GLY A 1 180 ? 10.732 -11.776 -13.605 1.00 95.94 180 GLY A O 1
ATOM 1419 N N . THR A 1 181 ? 11.208 -12.335 -11.473 1.00 97.00 181 THR A N 1
ATOM 1420 C CA . THR A 1 181 ? 9.834 -12.676 -11.090 1.00 97.00 181 THR A CA 1
ATOM 1421 C C . THR A 1 181 ? 8.906 -11.454 -11.154 1.00 97.00 181 THR A C 1
ATOM 1423 O O . THR A 1 181 ? 9.351 -10.310 -11.270 1.00 97.00 181 THR A O 1
ATOM 1426 N N . ASP A 1 182 ? 7.592 -11.688 -11.143 1.00 97.38 182 ASP A N 1
ATOM 1427 C CA . ASP A 1 182 ? 6.591 -10.611 -11.151 1.00 97.38 182 ASP A CA 1
ATOM 1428 C C . ASP A 1 182 ? 6.835 -9.546 -10.057 1.00 97.38 182 ASP A C 1
ATOM 1430 O O . ASP A 1 182 ? 6.899 -8.364 -10.411 1.00 97.38 182 ASP A O 1
ATOM 1434 N N . PRO A 1 183 ? 7.101 -9.901 -8.778 1.00 97.12 183 PRO A N 1
ATOM 1435 C CA . PRO A 1 183 ? 7.445 -8.912 -7.757 1.00 97.12 183 PRO A CA 1
ATOM 1436 C C . PRO A 1 183 ? 8.704 -8.096 -8.073 1.00 97.12 183 PRO A C 1
ATOM 1438 O O . PRO A 1 183 ? 8.726 -6.906 -7.785 1.00 97.12 183 PRO A O 1
ATOM 1441 N N . VAL A 1 184 ? 9.736 -8.667 -8.708 1.00 98.00 184 VAL A N 1
ATOM 1442 C CA . VAL A 1 184 ? 10.939 -7.906 -9.108 1.00 98.00 184 VAL A CA 1
ATOM 1443 C C . VAL A 1 184 ? 10.596 -6.839 -10.153 1.00 98.00 184 VAL A C 1
ATOM 1445 O O . VAL A 1 184 ? 11.058 -5.698 -10.059 1.00 98.00 184 VAL A O 1
ATOM 1448 N N . ARG A 1 185 ? 9.771 -7.194 -11.144 1.00 98.00 185 ARG A N 1
ATOM 1449 C CA . ARG A 1 185 ? 9.344 -6.279 -12.212 1.00 98.00 185 ARG A CA 1
ATOM 1450 C C . ARG A 1 185 ? 8.450 -5.157 -11.686 1.00 98.00 185 ARG A C 1
ATOM 1452 O O . ARG A 1 185 ? 8.646 -4.002 -12.058 1.00 98.00 185 ARG A O 1
ATOM 1459 N N . ASP A 1 186 ? 7.517 -5.466 -10.792 1.00 97.19 186 ASP A N 1
ATOM 1460 C CA . ASP A 1 186 ? 6.641 -4.455 -10.190 1.00 97.19 186 ASP A CA 1
ATOM 1461 C C . ASP A 1 186 ? 7.358 -3.578 -9.173 1.00 97.19 186 ASP A C 1
ATOM 1463 O O . ASP A 1 186 ? 7.165 -2.360 -9.157 1.00 97.19 186 ASP A O 1
ATOM 1467 N N . PHE A 1 187 ? 8.258 -4.160 -8.385 1.00 97.31 187 PHE A N 1
ATOM 1468 C CA . PHE A 1 187 ? 9.078 -3.395 -7.463 1.00 97.31 187 PHE A CA 1
ATOM 1469 C C . PHE A 1 187 ? 10.007 -2.420 -8.199 1.00 97.31 187 PHE A C 1
ATOM 1471 O O . PHE A 1 187 ? 10.226 -1.296 -7.737 1.00 97.31 187 PHE A O 1
ATOM 1478 N N . TYR A 1 188 ? 10.487 -2.789 -9.394 1.00 97.56 188 TYR A N 1
ATOM 1479 C CA . TYR A 1 188 ? 11.148 -1.840 -10.285 1.00 97.56 188 TYR A CA 1
ATOM 1480 C C . TYR A 1 188 ? 10.231 -0.671 -10.661 1.00 97.56 188 TYR A C 1
ATOM 1482 O O . TYR A 1 188 ? 10.650 0.476 -10.521 1.00 97.56 188 TYR A O 1
ATOM 1490 N N . THR A 1 189 ? 8.986 -0.929 -11.073 1.00 96.31 189 THR A N 1
ATOM 1491 C CA . THR A 1 189 ? 8.026 0.125 -11.446 1.00 96.31 189 THR A CA 1
ATOM 1492 C C . THR A 1 189 ? 7.762 1.114 -10.309 1.00 96.31 189 THR A C 1
ATOM 1494 O O . THR A 1 189 ? 7.724 2.325 -10.537 1.00 96.31 189 THR A O 1
ATOM 1497 N N . ILE A 1 190 ? 7.589 0.620 -9.083 1.00 93.38 190 ILE A N 1
ATOM 1498 C CA . ILE A 1 190 ? 7.132 1.440 -7.950 1.00 93.38 190 ILE A CA 1
ATOM 1499 C C . ILE A 1 190 ? 8.276 2.041 -7.120 1.00 93.38 190 ILE A C 1
ATOM 1501 O O . ILE A 1 190 ? 8.133 3.158 -6.616 1.00 93.38 190 ILE A O 1
ATOM 1505 N N . SER A 1 191 ? 9.416 1.349 -7.001 1.00 93.81 191 SER A N 1
ATOM 1506 C CA . SER A 1 191 ? 10.506 1.724 -6.086 1.00 93.81 191 SER A CA 1
ATOM 1507 C C . SER A 1 191 ? 11.766 2.188 -6.820 1.00 93.81 191 SER A C 1
ATOM 1509 O O . SER A 1 191 ? 12.167 3.351 -6.678 1.00 93.81 191 SER A O 1
ATOM 1511 N N . TYR A 1 192 ? 12.376 1.320 -7.641 1.00 95.00 192 TYR A N 1
ATOM 1512 C CA . TYR A 1 192 ? 13.634 1.649 -8.328 1.00 95.00 192 TYR A CA 1
ATOM 1513 C C . TYR A 1 192 ? 13.450 2.725 -9.403 1.00 95.00 192 TYR A C 1
ATOM 1515 O O . TYR A 1 192 ? 14.232 3.670 -9.452 1.00 95.00 192 TYR A O 1
ATOM 1523 N N . LYS A 1 193 ? 12.393 2.602 -10.215 1.00 94.38 193 LYS A N 1
ATOM 1524 C CA . LYS A 1 193 ? 11.966 3.463 -11.337 1.00 94.38 193 LYS A CA 1
ATOM 1525 C C . LYS A 1 193 ? 12.916 3.538 -12.527 1.00 94.38 193 LYS A C 1
ATOM 1527 O O . LYS A 1 193 ? 12.460 3.666 -13.658 1.00 94.38 193 LYS A O 1
ATOM 1532 N N . ASP A 1 194 ? 14.213 3.440 -12.306 1.00 94.81 194 ASP A N 1
ATOM 1533 C CA . ASP A 1 194 ? 15.212 3.417 -13.359 1.00 94.81 194 ASP A CA 1
ATOM 1534 C C . ASP A 1 194 ? 16.428 2.579 -12.929 1.00 94.81 194 ASP A C 1
ATOM 1536 O O . ASP A 1 194 ? 16.631 2.266 -11.754 1.00 94.81 194 ASP A O 1
ATOM 1540 N N . VAL A 1 195 ? 17.213 2.124 -13.907 1.00 96.94 195 VAL A N 1
ATOM 1541 C CA . VAL A 1 195 ? 18.370 1.249 -13.642 1.00 96.94 195 VAL A CA 1
ATOM 1542 C C . VAL A 1 195 ? 19.517 2.019 -12.983 1.00 96.94 195 VAL A C 1
ATOM 1544 O O . VAL A 1 195 ? 20.335 1.432 -12.272 1.00 96.94 195 VAL A O 1
ATOM 1547 N N . ASP A 1 196 ? 19.590 3.329 -13.198 1.00 95.88 196 ASP A N 1
ATOM 1548 C CA . ASP A 1 196 ? 20.664 4.150 -12.656 1.00 95.88 196 ASP A CA 1
ATOM 1549 C C . ASP A 1 196 ? 20.482 4.357 -11.153 1.00 95.88 196 ASP A C 1
ATOM 1551 O O . ASP A 1 196 ? 21.472 4.332 -10.425 1.00 95.88 196 ASP A O 1
ATOM 1555 N N . ALA A 1 197 ? 19.241 4.448 -10.673 1.00 95.31 197 ALA A N 1
ATOM 1556 C CA . ALA A 1 197 ? 18.908 4.525 -9.260 1.00 95.31 197 ALA A CA 1
ATOM 1557 C C . ALA A 1 197 ? 19.417 3.304 -8.481 1.00 95.31 197 ALA A C 1
ATOM 1559 O O . ALA A 1 197 ? 20.145 3.468 -7.503 1.00 95.31 197 ALA A O 1
ATOM 1560 N N . ILE A 1 198 ? 19.110 2.080 -8.933 1.00 95.69 198 ILE A N 1
ATOM 1561 C CA . ILE A 1 198 ? 19.600 0.862 -8.263 1.00 95.69 198 ILE A CA 1
ATOM 1562 C C . ILE A 1 198 ? 21.126 0.753 -8.334 1.00 95.69 198 ILE A C 1
ATOM 1564 O O . ILE A 1 198 ? 21.754 0.416 -7.333 1.00 95.69 198 ILE A O 1
ATOM 1568 N N . VAL A 1 199 ? 21.758 1.097 -9.462 1.00 96.56 199 VAL A N 1
ATOM 1569 C CA . VAL A 1 199 ? 23.229 1.102 -9.569 1.00 96.56 199 VAL A CA 1
ATOM 1570 C C . VAL A 1 199 ? 23.851 2.111 -8.604 1.00 96.56 199 VAL A C 1
ATOM 1572 O O . VAL A 1 199 ? 24.773 1.763 -7.867 1.00 96.56 199 VAL A O 1
ATOM 1575 N N . SER A 1 200 ? 23.358 3.350 -8.613 1.00 94.81 200 SER A N 1
ATOM 1576 C CA . SER A 1 200 ? 23.881 4.455 -7.808 1.00 94.81 200 SER A CA 1
ATOM 1577 C C . SER A 1 200 ? 23.736 4.182 -6.317 1.00 94.81 200 SER A C 1
ATOM 1579 O O . SER A 1 200 ? 24.667 4.438 -5.556 1.00 94.81 200 SER A O 1
ATOM 1581 N N . GLU A 1 201 ? 22.590 3.651 -5.898 1.00 93.12 201 GLU A N 1
ATOM 1582 C CA . GLU A 1 201 ? 22.331 3.397 -4.488 1.00 93.12 201 GLU A CA 1
ATOM 1583 C C . GLU A 1 201 ? 23.127 2.190 -3.983 1.00 93.12 201 GLU A C 1
ATOM 1585 O O . GLU A 1 201 ? 23.826 2.283 -2.975 1.00 93.12 201 GLU A O 1
ATOM 1590 N N . THR A 1 202 ? 23.070 1.070 -4.713 1.00 92.81 202 THR A N 1
ATOM 1591 C CA . THR A 1 202 ? 23.630 -0.206 -4.243 1.00 92.81 202 THR A CA 1
ATOM 1592 C C . THR A 1 202 ? 25.144 -0.299 -4.373 1.00 92.81 202 THR A C 1
ATOM 1594 O O . THR A 1 202 ? 25.775 -0.968 -3.562 1.00 92.81 202 THR A O 1
ATOM 1597 N N . LEU A 1 203 ? 25.742 0.347 -5.380 1.00 92.12 203 LEU A N 1
ATOM 1598 C CA . LEU A 1 203 ? 27.184 0.271 -5.656 1.00 92.12 203 LEU A CA 1
ATOM 1599 C C . LEU A 1 203 ? 27.908 1.608 -5.464 1.00 92.12 203 LEU A C 1
ATOM 1601 O O . LEU A 1 203 ? 29.113 1.685 -5.725 1.00 92.12 203 LEU A O 1
ATOM 1605 N N . GLY A 1 204 ? 27.179 2.648 -5.059 1.00 89.50 204 GLY A N 1
ATOM 1606 C CA . GLY A 1 204 ? 27.683 4.001 -4.865 1.00 89.50 204 GLY A CA 1
ATOM 1607 C C . GLY A 1 204 ? 27.389 4.515 -3.462 1.00 89.50 204 GLY A C 1
ATOM 1608 O O . GLY A 1 204 ? 28.121 4.205 -2.526 1.00 89.50 204 GLY A O 1
ATOM 1609 N N . VAL A 1 205 ? 26.341 5.334 -3.343 1.00 76.94 205 VAL A N 1
ATOM 1610 C CA . VAL A 1 205 ? 26.062 6.189 -2.173 1.00 76.94 205 VAL A CA 1
ATOM 1611 C C . VAL A 1 205 ? 25.929 5.389 -0.878 1.00 76.94 205 VAL A C 1
ATOM 1613 O O . VAL A 1 205 ? 26.456 5.811 0.150 1.00 76.94 205 VAL A O 1
ATOM 1616 N N . SER A 1 206 ? 25.302 4.216 -0.946 1.00 81.88 206 SER A N 1
ATOM 1617 C CA . SER A 1 206 ? 24.968 3.405 0.226 1.00 81.88 206 SER A CA 1
ATOM 1618 C C . SER A 1 206 ? 25.635 2.030 0.198 1.00 81.88 206 SER A C 1
ATOM 1620 O O . SER A 1 206 ? 25.137 1.099 0.822 1.00 81.88 206 SER A O 1
ATOM 1622 N N . ASP A 1 207 ? 26.777 1.875 -0.488 1.00 82.12 207 ASP A N 1
ATOM 1623 C CA . ASP A 1 207 ? 27.442 0.572 -0.667 1.00 82.12 207 ASP A CA 1
ATOM 1624 C C . ASP A 1 207 ? 27.656 -0.180 0.660 1.00 82.12 207 ASP A C 1
ATOM 1626 O O . ASP A 1 207 ? 27.419 -1.384 0.754 1.00 82.12 207 ASP A O 1
ATOM 1630 N N . SER A 1 208 ? 28.039 0.542 1.719 1.00 82.94 208 SER A N 1
ATOM 1631 C CA . SER A 1 208 ? 28.221 -0.034 3.055 1.00 82.94 208 SER A CA 1
ATOM 1632 C C . SER A 1 208 ? 26.928 -0.582 3.658 1.00 82.94 208 SER A C 1
ATOM 1634 O O . SER A 1 208 ? 26.980 -1.603 4.337 1.00 82.94 208 SER A O 1
ATOM 1636 N N . VAL A 1 209 ? 25.778 0.044 3.384 1.00 84.75 209 VAL A N 1
ATOM 1637 C CA . VAL A 1 209 ? 24.466 -0.422 3.856 1.00 84.75 209 VAL A CA 1
ATOM 1638 C C . VAL A 1 209 ? 24.152 -1.791 3.265 1.00 84.75 209 VAL A C 1
ATOM 1640 O O . VAL A 1 209 ? 23.774 -2.690 4.006 1.00 84.75 209 VAL A O 1
ATOM 1643 N N . TYR A 1 210 ? 24.370 -1.998 1.962 1.00 89.69 210 TYR A N 1
ATOM 1644 C CA . TYR A 1 210 ? 24.089 -3.290 1.319 1.00 89.69 210 TYR A CA 1
ATOM 1645 C C . TYR A 1 210 ? 25.076 -4.382 1.725 1.00 89.69 210 TYR A C 1
ATOM 1647 O O . TYR A 1 210 ? 24.689 -5.543 1.829 1.00 89.69 210 TYR A O 1
ATOM 1655 N N . ILE A 1 211 ? 26.333 -4.026 2.003 1.00 86.31 211 ILE A N 1
ATOM 1656 C CA . ILE A 1 211 ? 27.303 -4.972 2.568 1.00 86.31 211 ILE A CA 1
ATOM 1657 C C . ILE A 1 211 ? 26.836 -5.438 3.951 1.00 86.31 211 ILE A C 1
ATOM 1659 O O . ILE A 1 211 ? 26.782 -6.639 4.190 1.00 86.31 211 ILE A O 1
ATOM 1663 N N . SER A 1 212 ? 26.454 -4.516 4.839 1.00 84.44 212 SER A N 1
ATOM 1664 C CA . SER A 1 212 ? 25.931 -4.866 6.166 1.00 84.44 212 SER A CA 1
ATOM 1665 C C . SER A 1 212 ? 24.610 -5.635 6.082 1.00 84.44 212 SER A C 1
ATOM 1667 O O . SER A 1 212 ? 24.426 -6.634 6.774 1.00 84.44 212 SER A O 1
ATOM 1669 N N . ALA A 1 213 ? 23.711 -5.225 5.185 1.00 89.25 213 ALA A N 1
ATOM 1670 C CA . ALA A 1 213 ? 22.429 -5.886 4.982 1.00 89.25 213 ALA A CA 1
ATOM 1671 C C . ALA A 1 213 ? 22.579 -7.330 4.483 1.00 89.25 213 ALA A C 1
ATOM 1673 O O . ALA A 1 213 ? 21.706 -8.147 4.756 1.00 89.25 213 ALA A O 1
ATOM 1674 N N . ARG A 1 214 ? 23.675 -7.682 3.795 1.00 89.00 214 ARG A N 1
ATOM 1675 C CA . ARG A 1 214 ? 23.907 -9.052 3.307 1.00 89.00 214 ARG A CA 1
ATOM 1676 C C . ARG A 1 214 ? 23.965 -10.079 4.435 1.00 89.00 214 ARG A C 1
ATOM 1678 O O . ARG A 1 214 ? 23.432 -11.176 4.280 1.00 89.00 214 ARG A O 1
ATOM 1685 N N . ASP A 1 215 ? 24.592 -9.722 5.549 1.00 87.56 215 ASP A N 1
ATOM 1686 C CA . ASP A 1 215 ? 24.709 -10.612 6.706 1.00 87.56 215 ASP A CA 1
ATOM 1687 C C . ASP A 1 215 ? 23.466 -10.535 7.607 1.00 87.56 215 ASP A C 1
ATOM 1689 O O . ASP A 1 215 ? 23.119 -11.505 8.282 1.00 87.56 215 ASP A O 1
ATOM 1693 N N . ALA A 1 216 ? 22.764 -9.399 7.579 1.00 91.00 216 ALA A N 1
ATOM 1694 C CA . ALA A 1 216 ? 21.571 -9.151 8.380 1.00 91.00 216 ALA A CA 1
ATOM 1695 C C . ALA A 1 216 ? 20.290 -9.757 7.782 1.00 91.00 216 ALA A C 1
ATOM 1697 O O . ALA A 1 216 ? 19.444 -10.264 8.521 1.00 91.00 216 ALA A O 1
ATOM 1698 N N . VAL A 1 217 ? 20.130 -9.722 6.456 1.00 93.44 217 VAL A N 1
ATOM 1699 C CA . VAL A 1 217 ? 18.931 -10.163 5.724 1.00 93.44 217 VAL A CA 1
ATOM 1700 C C . VAL A 1 217 ? 19.181 -11.547 5.137 1.00 93.44 217 VAL A C 1
ATOM 1702 O O . VAL A 1 217 ? 19.661 -11.709 4.016 1.00 93.44 217 VAL A O 1
ATOM 1705 N N . THR A 1 218 ? 18.852 -12.572 5.916 1.00 91.25 218 THR A N 1
ATOM 1706 C CA . THR A 1 218 ? 19.033 -13.980 5.557 1.00 91.25 218 THR A CA 1
ATOM 1707 C C . THR A 1 218 ? 17.735 -14.741 5.779 1.00 91.25 218 THR A C 1
ATOM 1709 O O . THR A 1 218 ? 16.890 -14.325 6.570 1.00 91.25 218 THR A O 1
ATOM 1712 N N . ALA A 1 219 ? 17.603 -15.926 5.180 1.00 90.75 219 ALA A N 1
ATOM 1713 C CA . ALA A 1 219 ? 16.475 -16.815 5.467 1.00 90.75 219 ALA A CA 1
ATOM 1714 C C . ALA A 1 219 ? 16.304 -17.087 6.978 1.00 90.75 219 ALA A C 1
ATOM 1716 O O . ALA A 1 219 ? 15.187 -17.217 7.469 1.00 90.75 219 ALA A O 1
ATOM 1717 N N . ARG A 1 220 ? 17.405 -17.129 7.746 1.00 91.94 220 ARG A N 1
ATOM 1718 C CA . ARG A 1 220 ? 17.356 -17.344 9.199 1.00 91.94 220 ARG A CA 1
ATOM 1719 C C . ARG A 1 220 ? 16.763 -16.151 9.948 1.00 91.94 220 ARG A C 1
ATOM 1721 O O . ARG A 1 220 ? 16.001 -16.373 10.883 1.00 91.94 220 ARG A O 1
ATOM 1728 N N . SER A 1 221 ? 17.143 -14.925 9.590 1.00 93.31 221 SER A N 1
ATOM 1729 C CA . SER A 1 221 ? 16.636 -13.715 10.250 1.00 93.31 221 SER A CA 1
ATOM 1730 C C . SER A 1 221 ? 15.221 -13.353 9.798 1.00 93.31 221 SER A C 1
ATOM 1732 O O . SER A 1 221 ? 14.463 -12.811 10.594 1.00 93.31 221 SER A O 1
ATOM 1734 N N . LEU A 1 222 ? 14.829 -13.724 8.575 1.00 93.75 222 LEU A N 1
ATOM 1735 C CA . LEU A 1 222 ? 13.475 -13.511 8.055 1.00 93.75 222 LEU A CA 1
ATOM 1736 C C . LEU A 1 222 ? 12.452 -14.537 8.566 1.00 93.75 222 LEU A C 1
ATOM 1738 O O . LEU A 1 222 ? 11.299 -14.177 8.784 1.00 93.75 222 LEU A O 1
ATOM 1742 N N . ALA A 1 223 ? 12.856 -15.783 8.835 1.00 93.69 223 ALA A N 1
ATOM 1743 C CA . ALA A 1 223 ? 11.957 -16.830 9.335 1.00 93.69 223 ALA A CA 1
ATOM 1744 C C . ALA A 1 223 ? 11.110 -16.438 10.574 1.00 93.69 223 ALA A C 1
ATOM 1746 O O . ALA A 1 223 ? 9.903 -16.693 10.570 1.00 93.69 223 ALA A O 1
ATOM 1747 N N . PRO A 1 224 ? 11.662 -15.829 11.649 1.00 93.44 224 PRO A N 1
ATOM 1748 C CA . PRO A 1 224 ? 10.839 -15.384 12.776 1.00 93.44 224 PRO A CA 1
ATOM 1749 C C . PRO A 1 224 ? 9.883 -14.237 12.415 1.00 93.44 224 PRO A C 1
ATOM 1751 O O . PRO A 1 224 ? 8.804 -14.163 12.998 1.00 93.44 224 PRO A O 1
ATOM 1754 N N . ILE A 1 225 ? 10.241 -13.379 11.454 1.00 92.81 225 ILE A N 1
ATOM 1755 C CA . ILE A 1 225 ? 9.393 -12.271 10.987 1.00 92.81 225 ILE A CA 1
ATOM 1756 C C . ILE A 1 225 ? 8.204 -12.815 10.194 1.00 92.81 225 ILE A C 1
ATOM 1758 O O . ILE A 1 225 ? 7.065 -12.463 10.493 1.00 92.81 225 ILE A O 1
ATOM 1762 N N . GLU A 1 226 ? 8.450 -13.724 9.247 1.00 93.88 226 GLU A N 1
ATOM 1763 C CA . GLU A 1 226 ? 7.405 -14.430 8.495 1.00 93.88 226 GLU A CA 1
ATOM 1764 C C . GLU A 1 226 ? 6.436 -15.146 9.441 1.00 93.88 226 GLU A C 1
ATOM 1766 O O . GLU A 1 226 ? 5.215 -14.987 9.342 1.00 93.88 226 GLU A O 1
ATOM 1771 N N . LYS A 1 227 ? 6.983 -15.898 10.404 1.00 94.19 227 LYS A N 1
ATOM 1772 C CA . LYS A 1 227 ? 6.183 -16.604 11.403 1.00 94.19 227 LYS A CA 1
ATOM 1773 C C . LYS A 1 227 ? 5.331 -15.632 12.223 1.00 94.19 227 LYS A C 1
ATOM 1775 O O . LYS A 1 227 ? 4.130 -15.851 12.354 1.00 94.19 227 LYS A O 1
ATOM 1780 N N . GLY A 1 228 ? 5.933 -14.564 12.747 1.00 94.12 228 GLY A N 1
ATOM 1781 C CA . GLY A 1 228 ? 5.234 -13.568 13.557 1.00 94.12 228 GLY A CA 1
ATOM 1782 C C . GLY A 1 228 ? 4.123 -12.857 12.783 1.00 94.12 228 GLY A C 1
ATOM 1783 O O . GLY A 1 228 ? 3.001 -12.763 13.277 1.00 94.12 228 GLY A O 1
ATOM 1784 N N . ALA A 1 229 ? 4.395 -12.422 11.550 1.00 94.62 229 ALA A N 1
ATOM 1785 C CA . ALA A 1 229 ? 3.398 -11.802 10.676 1.00 94.62 229 ALA A CA 1
ATOM 1786 C C . ALA A 1 229 ? 2.227 -12.753 10.379 1.00 94.62 229 ALA A C 1
ATOM 1788 O O . ALA A 1 229 ? 1.065 -12.353 10.454 1.00 94.62 229 ALA A O 1
ATOM 1789 N N . THR A 1 230 ? 2.520 -14.031 10.123 1.00 95.50 230 THR A N 1
ATOM 1790 C CA . THR A 1 230 ? 1.502 -15.066 9.895 1.00 95.50 230 THR A CA 1
ATOM 1791 C C . THR A 1 230 ? 0.634 -15.285 11.131 1.00 95.50 230 THR A C 1
ATOM 1793 O O . THR A 1 230 ? -0.592 -15.265 11.041 1.00 95.50 230 THR A O 1
ATOM 1796 N N . GLU A 1 231 ? 1.240 -15.448 12.308 1.00 96.12 231 GLU A N 1
ATOM 1797 C CA . GLU A 1 231 ? 0.507 -15.620 13.568 1.00 96.12 231 GLU A CA 1
ATOM 1798 C C . GLU A 1 231 ? -0.389 -14.411 13.874 1.00 96.12 231 GLU A C 1
ATOM 1800 O O . GLU A 1 231 ? -1.543 -14.575 14.277 1.00 96.12 231 GLU A O 1
ATOM 1805 N N . MET A 1 232 ? 0.111 -13.200 13.623 1.00 96.75 232 MET A N 1
ATOM 1806 C CA . MET A 1 232 ? -0.643 -11.959 13.768 1.00 96.75 232 MET A CA 1
ATOM 1807 C C . MET A 1 232 ? -1.832 -11.869 12.802 1.00 96.75 232 MET A C 1
ATOM 1809 O O . MET A 1 232 ? -2.938 -11.555 13.241 1.00 96.75 232 MET A O 1
ATOM 1813 N N . MET A 1 233 ? -1.656 -12.220 11.526 1.00 97.62 233 MET A N 1
ATOM 1814 C CA . MET A 1 233 ? -2.756 -12.268 10.552 1.00 97.62 233 MET A CA 1
ATOM 1815 C C . MET A 1 233 ? -3.817 -13.315 10.913 1.00 97.62 233 MET A C 1
ATOM 1817 O O . MET A 1 233 ? -5.015 -13.062 10.783 1.00 97.62 233 MET A O 1
ATOM 1821 N N . LEU A 1 234 ? -3.407 -14.476 11.434 1.00 97.25 234 LEU A N 1
ATOM 1822 C CA . LEU A 1 234 ? -4.341 -15.494 11.922 1.00 97.25 234 LEU A CA 1
ATOM 1823 C C . LEU A 1 234 ? -5.120 -15.027 13.158 1.00 97.25 234 LEU A C 1
ATOM 1825 O O . LEU A 1 234 ? -6.286 -15.387 13.315 1.00 97.25 234 LEU A O 1
ATOM 1829 N N . ARG A 1 235 ? -4.508 -14.230 14.043 1.00 97.56 235 ARG A N 1
ATOM 1830 C CA . ARG A 1 235 ? -5.223 -13.590 15.159 1.00 97.56 235 ARG A CA 1
ATOM 1831 C C . ARG A 1 235 ? -6.202 -12.532 14.657 1.00 97.56 235 ARG A C 1
ATOM 1833 O O . ARG A 1 235 ? -7.345 -12.551 15.104 1.00 97.56 235 ARG A O 1
ATOM 1840 N N . LEU A 1 236 ? -5.803 -11.695 13.696 1.00 97.88 236 LEU A N 1
ATOM 1841 C CA . LEU A 1 236 ? -6.696 -10.722 13.066 1.00 97.88 236 LEU A CA 1
ATOM 1842 C C . LEU A 1 236 ? -7.923 -11.414 12.463 1.00 97.88 236 LEU A C 1
ATOM 1844 O O . LEU A 1 236 ? -9.047 -11.013 12.732 1.00 97.88 236 LEU A O 1
ATOM 1848 N N . HIS A 1 237 ? -7.733 -12.514 11.735 1.00 97.69 237 HIS A N 1
ATOM 1849 C CA . HIS A 1 237 ? -8.840 -13.279 11.158 1.00 97.69 237 HIS A CA 1
ATOM 1850 C C . HIS A 1 237 ? -9.831 -13.831 12.194 1.00 97.69 237 HIS A C 1
ATOM 1852 O O . HIS A 1 237 ? -11.020 -13.938 11.907 1.00 97.69 237 HIS A O 1
ATOM 1858 N N . LYS A 1 238 ? -9.379 -14.148 13.416 1.00 96.56 238 LYS A N 1
ATOM 1859 C CA . LYS A 1 238 ? -10.282 -14.588 14.493 1.00 96.56 238 LYS A CA 1
ATOM 1860 C C . LYS A 1 238 ? -11.212 -13.475 14.971 1.00 96.56 238 LYS A C 1
ATOM 1862 O O . LYS A 1 238 ? -12.345 -13.774 15.314 1.00 96.56 238 LYS A O 1
ATOM 1867 N N . ILE A 1 239 ? -10.732 -12.231 15.010 1.00 96.62 239 ILE A N 1
ATOM 1868 C CA . ILE A 1 239 ? -11.503 -11.064 15.479 1.00 96.62 239 ILE A CA 1
ATOM 1869 C C . ILE A 1 239 ? -12.175 -10.288 14.335 1.00 96.62 239 ILE A C 1
ATOM 1871 O O . ILE A 1 239 ? -13.025 -9.439 14.581 1.00 96.62 239 ILE A O 1
ATOM 1875 N N . TYR A 1 240 ? -11.798 -10.581 13.088 1.00 97.75 240 TYR A N 1
ATOM 1876 C CA . TYR A 1 240 ? -12.346 -10.011 11.862 1.00 97.75 240 TYR A CA 1
ATOM 1877 C C . TYR A 1 240 ? -12.485 -11.118 10.794 1.00 97.75 240 TYR A C 1
ATOM 1879 O O . TYR A 1 240 ? -11.620 -11.283 9.937 1.00 97.75 240 TYR A O 1
ATOM 1887 N N . PRO A 1 241 ? -13.565 -11.923 10.806 1.00 94.44 241 PRO A N 1
ATOM 1888 C CA . PRO A 1 241 ? -13.681 -13.110 9.944 1.00 94.44 241 PRO A CA 1
ATOM 1889 C C . PRO A 1 241 ? -13.671 -12.840 8.431 1.00 94.44 241 PRO A C 1
ATOM 1891 O O . PRO A 1 241 ? -13.505 -13.766 7.638 1.00 94.44 241 PRO A O 1
ATOM 1894 N N . THR A 1 242 ? -13.845 -11.585 8.009 1.00 93.81 242 THR A N 1
ATOM 1895 C CA . THR A 1 242 ? -13.785 -11.157 6.605 1.00 93.81 242 THR A CA 1
ATOM 1896 C C . THR A 1 242 ? -12.390 -10.711 6.152 1.00 93.81 242 THR A C 1
ATOM 1898 O O . THR A 1 242 ? -12.285 -10.172 5.050 1.00 93.81 242 THR A O 1
ATOM 1901 N N . THR A 1 243 ? -11.339 -10.941 6.957 1.00 96.56 243 THR A N 1
ATOM 1902 C CA . THR A 1 243 ? -9.937 -10.660 6.594 1.00 96.56 243 THR A CA 1
ATOM 1903 C C . THR A 1 243 ? -9.583 -11.198 5.209 1.00 96.56 243 THR A C 1
ATOM 1905 O O . THR A 1 243 ? -9.876 -12.350 4.879 1.00 96.56 243 THR A O 1
ATOM 1908 N N . VAL A 1 244 ? -8.894 -10.372 4.427 1.00 96.44 244 VAL A N 1
ATOM 1909 C CA . VAL A 1 244 ? -8.189 -10.773 3.211 1.00 96.44 244 VAL A CA 1
ATOM 1910 C C . VAL A 1 244 ? -6.693 -10.927 3.481 1.00 96.44 244 VAL A C 1
ATOM 1912 O O . VAL A 1 244 ? -6.117 -10.213 4.300 1.00 96.44 244 VAL A O 1
ATOM 1915 N N . PHE A 1 245 ? -6.054 -11.850 2.776 1.00 97.38 245 PHE A N 1
ATOM 1916 C CA . PHE A 1 245 ? -4.669 -12.264 2.972 1.00 97.38 245 PHE A CA 1
ATOM 1917 C C . PHE A 1 245 ? -3.833 -11.967 1.719 1.00 97.38 245 PHE A C 1
ATOM 1919 O O . PHE A 1 245 ? -3.471 -12.893 0.991 1.00 97.38 245 PHE A O 1
ATOM 1926 N N . PRO A 1 246 ? -3.544 -10.687 1.420 1.00 95.88 246 PRO A N 1
ATOM 1927 C CA . PRO A 1 246 ? -2.671 -10.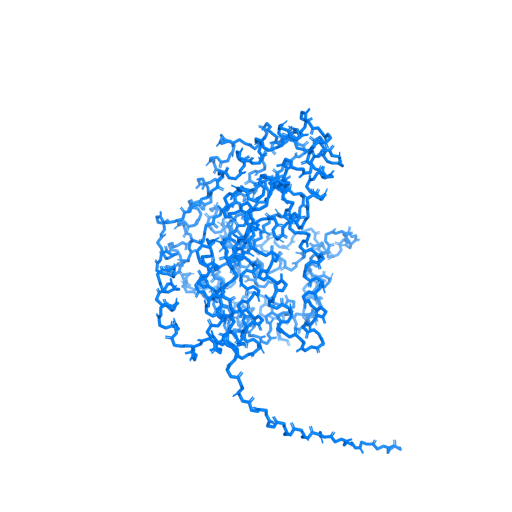342 0.305 1.00 95.88 246 PRO A CA 1
ATOM 1928 C C . PRO A 1 246 ? -1.254 -10.860 0.567 1.00 95.88 246 PRO A C 1
ATOM 1930 O O . PRO A 1 246 ? -0.798 -10.939 1.711 1.00 95.88 246 PRO A O 1
ATOM 1933 N N . LYS A 1 247 ? -0.546 -11.205 -0.509 1.00 96.44 247 LYS A N 1
ATOM 1934 C CA . LYS A 1 247 ? 0.846 -11.653 -0.429 1.00 96.44 247 LYS A CA 1
ATOM 1935 C C . LYS A 1 247 ? 1.755 -10.515 0.019 1.00 96.44 247 LYS A C 1
ATOM 1937 O O . LYS A 1 247 ? 1.560 -9.359 -0.364 1.00 96.44 247 LYS A O 1
ATOM 1942 N N . VAL A 1 248 ? 2.774 -10.867 0.790 1.00 98.00 248 VAL A N 1
ATOM 1943 C CA . VAL A 1 248 ? 3.847 -9.961 1.201 1.00 98.00 248 VAL A CA 1
ATOM 1944 C C . VAL A 1 248 ? 5.112 -10.350 0.453 1.00 98.00 248 VAL A C 1
ATOM 1946 O O . VAL A 1 248 ? 5.438 -11.527 0.382 1.00 98.00 248 VAL A O 1
ATOM 1949 N N . TYR A 1 249 ? 5.837 -9.374 -0.072 1.00 97.56 249 TYR A N 1
ATOM 1950 C CA . TYR A 1 249 ? 7.091 -9.560 -0.789 1.00 97.56 249 TYR A CA 1
ATOM 1951 C C . TYR A 1 249 ? 8.185 -8.774 -0.084 1.00 97.56 249 TYR A C 1
ATOM 1953 O O . TYR A 1 249 ? 8.149 -7.540 -0.025 1.00 97.56 249 TYR A O 1
ATOM 1961 N N . ILE A 1 250 ? 9.162 -9.493 0.455 1.00 96.88 250 ILE A N 1
ATOM 1962 C CA . ILE A 1 250 ? 10.341 -8.894 1.066 1.00 96.88 250 ILE A CA 1
ATOM 1963 C C . ILE A 1 250 ? 11.374 -8.660 -0.036 1.00 96.88 250 ILE A C 1
ATOM 1965 O O . ILE A 1 250 ? 11.801 -9.588 -0.721 1.00 96.88 250 ILE A O 1
ATOM 1969 N N . MET A 1 251 ? 11.768 -7.403 -0.207 1.00 96.44 251 MET A N 1
ATOM 1970 C CA . MET A 1 251 ? 12.634 -6.929 -1.283 1.00 96.44 251 MET A CA 1
ATOM 1971 C C . MET A 1 251 ? 13.879 -6.259 -0.702 1.00 96.44 251 MET A C 1
ATOM 1973 O O . MET A 1 251 ? 13.844 -5.713 0.398 1.00 96.44 251 MET A O 1
ATOM 1977 N N . MET A 1 252 ? 14.973 -6.230 -1.462 1.00 95.06 252 MET A N 1
ATOM 1978 C CA . MET A 1 252 ? 16.066 -5.291 -1.198 1.00 95.06 252 MET A CA 1
ATOM 1979 C C . MET A 1 252 ? 15.796 -4.011 -1.983 1.00 95.06 252 MET A C 1
ATOM 1981 O O . MET A 1 252 ? 15.918 -3.993 -3.204 1.00 95.06 252 MET A O 1
ATOM 1985 N N . GLY A 1 253 ? 15.375 -2.952 -1.306 1.00 92.75 253 GLY A N 1
ATOM 1986 C CA . GLY A 1 253 ? 15.035 -1.667 -1.903 1.00 92.75 253 GLY A CA 1
ATOM 1987 C C . GLY A 1 253 ? 16.221 -0.739 -2.121 1.00 92.75 253 GLY A C 1
ATOM 1988 O O . GLY A 1 253 ? 17.370 -1.163 -2.159 1.00 92.75 253 GLY A O 1
ATOM 1989 N N . ILE A 1 254 ? 15.894 0.541 -2.315 1.00 92.12 254 ILE A N 1
ATOM 1990 C CA . ILE A 1 254 ? 16.837 1.667 -2.407 1.00 92.12 254 ILE A CA 1
ATOM 1991 C C . ILE A 1 254 ? 16.557 2.738 -1.347 1.00 92.12 254 ILE A C 1
ATOM 1993 O O . ILE A 1 254 ? 16.639 3.936 -1.610 1.00 92.12 254 ILE A O 1
ATOM 1997 N N . GLY A 1 255 ? 16.128 2.314 -0.157 1.00 84.44 255 GLY A N 1
ATOM 1998 C CA . GLY A 1 255 ? 15.846 3.199 0.971 1.00 84.44 255 GLY A CA 1
ATOM 1999 C C . GLY A 1 255 ? 14.481 3.897 0.904 1.00 84.44 255 GLY A C 1
ATOM 2000 O O . GLY A 1 255 ? 14.190 4.767 1.731 1.00 84.44 255 GLY A O 1
ATOM 2001 N N . ARG A 1 256 ? 13.629 3.529 -0.062 1.00 80.06 256 ARG A N 1
ATOM 2002 C CA . ARG A 1 256 ? 12.368 4.227 -0.387 1.00 80.06 256 ARG A CA 1
ATOM 2003 C C . ARG A 1 256 ? 11.092 3.488 0.024 1.00 80.06 256 ARG A C 1
ATOM 2005 O O . ARG A 1 256 ? 10.033 4.101 -0.003 1.00 80.06 256 ARG A O 1
ATOM 2012 N N . SER A 1 257 ? 11.172 2.216 0.417 1.00 80.00 257 SER A N 1
ATOM 2013 C CA . SER A 1 257 ? 9.988 1.363 0.614 1.00 80.00 257 SER A CA 1
ATOM 2014 C C . SER A 1 257 ? 9.981 0.725 2.006 1.00 80.00 257 SER A C 1
ATOM 2016 O O . SER A 1 257 ? 10.482 -0.377 2.174 1.00 80.00 257 SER A O 1
ATOM 2018 N N . GLY A 1 258 ? 9.433 1.421 3.013 1.00 78.06 258 GLY A N 1
ATOM 2019 C CA . GLY A 1 258 ? 9.204 0.844 4.356 1.00 78.06 258 GLY A CA 1
ATOM 2020 C C . GLY A 1 258 ? 8.018 -0.130 4.382 1.00 78.06 258 GLY A C 1
ATOM 2021 O O . GLY A 1 258 ? 8.098 -1.196 4.981 1.00 78.06 258 GLY A O 1
ATOM 2022 N N . GLY A 1 259 ? 6.980 0.217 3.624 1.00 89.69 259 GLY A N 1
ATOM 2023 C CA . GLY A 1 259 ? 5.829 -0.595 3.261 1.00 89.69 259 GLY A CA 1
ATOM 2024 C C . GLY A 1 259 ? 5.181 0.038 2.033 1.00 89.69 259 GLY A C 1
ATOM 2025 O O . GLY A 1 259 ? 5.191 1.261 1.878 1.00 89.69 259 GLY A O 1
ATOM 2026 N N . THR A 1 260 ? 4.752 -0.755 1.055 1.00 92.44 260 THR A N 1
ATOM 2027 C CA . THR A 1 260 ? 4.108 -0.217 -0.151 1.00 92.44 260 THR A CA 1
ATOM 2028 C C . THR A 1 260 ? 3.012 -1.152 -0.632 1.00 92.44 260 THR A C 1
ATOM 2030 O O . THR A 1 260 ? 3.288 -2.247 -1.122 1.00 92.44 260 THR A O 1
ATOM 2033 N N . LEU A 1 261 ? 1.766 -0.696 -0.507 1.00 92.44 261 LEU A N 1
ATOM 2034 C CA . LEU A 1 261 ? 0.590 -1.384 -1.020 1.00 92.44 261 LEU A CA 1
ATOM 2035 C C . LEU A 1 261 ? 0.514 -1.239 -2.540 1.00 92.44 261 LEU A C 1
ATOM 2037 O O . LEU A 1 261 ? 0.557 -0.131 -3.077 1.00 92.44 261 LEU A O 1
ATOM 2041 N N . THR A 1 262 ? 0.362 -2.360 -3.237 1.00 93.25 262 THR A N 1
ATOM 2042 C CA . THR A 1 262 ? 0.246 -2.412 -4.700 1.00 93.25 262 THR A CA 1
ATOM 2043 C C . THR A 1 262 ? -0.934 -3.280 -5.117 1.00 93.25 262 THR A C 1
ATOM 2045 O O . THR A 1 262 ? -1.624 -3.865 -4.282 1.00 93.25 262 THR A O 1
ATOM 2048 N N . ASN A 1 263 ? -1.199 -3.362 -6.419 1.00 94.62 263 ASN A N 1
ATOM 2049 C CA . ASN A 1 263 ? -2.192 -4.287 -6.946 1.00 94.62 263 ASN A CA 1
ATOM 2050 C C . ASN A 1 263 ? -1.704 -5.739 -6.973 1.00 94.62 263 ASN A C 1
ATOM 2052 O O . ASN A 1 263 ? -2.529 -6.627 -7.151 1.00 94.62 263 ASN A O 1
ATOM 2056 N N . LEU A 1 264 ? -0.402 -5.981 -6.810 1.00 95.38 264 LEU A N 1
ATOM 2057 C CA . LEU A 1 264 ? 0.201 -7.312 -6.732 1.00 95.38 264 LEU A CA 1
ATOM 2058 C C . LEU A 1 264 ? 0.219 -7.828 -5.279 1.00 95.38 264 LEU A C 1
ATOM 2060 O O . LEU A 1 264 ? -0.047 -8.997 -5.024 1.00 95.38 264 LEU A O 1
ATOM 2064 N N . GLY A 1 265 ? 0.481 -6.945 -4.316 1.00 95.62 265 GLY A N 1
ATOM 2065 C CA . GLY A 1 265 ? 0.524 -7.261 -2.888 1.00 95.62 265 GLY A CA 1
ATOM 2066 C C . GLY A 1 265 ? 1.236 -6.176 -2.081 1.00 95.62 265 GLY A C 1
ATOM 2067 O O . GLY A 1 265 ? 1.345 -5.027 -2.518 1.00 95.62 265 GLY A O 1
ATOM 2068 N N . LEU A 1 266 ? 1.730 -6.535 -0.900 1.00 97.50 266 LEU A N 1
ATOM 2069 C CA . LEU A 1 266 ? 2.527 -5.655 -0.049 1.00 97.50 266 LEU A CA 1
ATOM 2070 C C . LEU A 1 266 ? 4.021 -5.834 -0.337 1.00 97.50 266 LEU A C 1
ATOM 2072 O O . LEU A 1 266 ? 4.538 -6.935 -0.186 1.00 97.50 266 LEU A O 1
ATOM 2076 N N . PHE A 1 267 ? 4.735 -4.758 -0.666 1.00 97.50 267 PHE A N 1
ATOM 2077 C CA . PHE A 1 267 ? 6.201 -4.758 -0.703 1.00 97.50 267 PHE A CA 1
ATOM 2078 C C . PHE A 1 267 ? 6.799 -4.198 0.588 1.00 97.50 267 PHE A C 1
ATOM 2080 O O . PHE A 1 267 ? 6.393 -3.129 1.044 1.00 97.50 267 PHE A O 1
ATOM 2087 N N . ILE A 1 268 ? 7.820 -4.873 1.116 1.00 97.00 268 ILE A N 1
ATOM 2088 C CA . ILE A 1 268 ? 8.636 -4.423 2.251 1.00 97.00 268 ILE A CA 1
ATOM 2089 C C . ILE A 1 268 ? 10.099 -4.363 1.812 1.00 97.00 268 ILE A C 1
ATOM 2091 O O . ILE A 1 268 ? 10.661 -5.375 1.397 1.00 97.00 268 ILE A O 1
ATOM 2095 N N . GLY A 1 269 ? 10.733 -3.196 1.916 1.00 95.56 269 GLY A N 1
ATOM 2096 C CA . GLY A 1 269 ? 12.174 -3.043 1.716 1.00 95.56 269 GLY A CA 1
ATOM 2097 C C . GLY A 1 269 ? 12.937 -3.423 2.980 1.00 95.56 269 GLY A C 1
ATOM 2098 O O . GLY A 1 269 ? 12.926 -2.680 3.962 1.00 95.56 269 GLY A O 1
ATOM 2099 N N . ALA A 1 270 ? 13.610 -4.572 2.974 1.00 94.62 270 ALA A N 1
ATOM 2100 C CA . ALA A 1 270 ? 14.331 -5.090 4.136 1.00 94.62 270 ALA A CA 1
ATOM 2101 C C . ALA A 1 270 ? 15.469 -4.166 4.603 1.00 94.62 270 ALA A C 1
ATOM 2103 O O . ALA A 1 270 ? 15.784 -4.126 5.790 1.00 94.62 270 ALA A O 1
ATOM 2104 N N . GLU A 1 271 ? 16.051 -3.373 3.699 1.00 91.38 271 GLU A N 1
ATOM 2105 C CA . GLU A 1 271 ? 17.116 -2.417 4.012 1.00 91.38 271 GLU A CA 1
ATOM 2106 C C . GLU A 1 271 ? 16.666 -1.307 4.971 1.00 91.38 271 GLU A C 1
ATOM 2108 O O . GLU A 1 271 ? 17.494 -0.716 5.659 1.00 91.38 271 GLU A O 1
ATOM 2113 N N . LYS A 1 272 ? 15.356 -1.031 5.040 1.00 90.50 272 LYS A N 1
ATOM 2114 C CA . LYS A 1 272 ? 14.779 -0.033 5.953 1.00 90.50 272 LYS A CA 1
ATOM 2115 C C . LYS A 1 272 ? 14.745 -0.497 7.404 1.00 90.50 272 LYS A C 1
ATOM 2117 O O . LYS A 1 272 ? 14.572 0.330 8.291 1.00 90.50 272 LYS A O 1
ATOM 2122 N N . PHE A 1 273 ? 14.923 -1.793 7.625 1.00 91.94 273 PHE A N 1
ATOM 2123 C CA . PHE A 1 273 ? 14.847 -2.434 8.930 1.00 91.94 273 PHE A CA 1
ATOM 2124 C C . PHE A 1 273 ? 16.215 -2.933 9.381 1.00 91.94 273 PHE A C 1
ATOM 2126 O O . PHE A 1 273 ? 16.293 -3.847 10.186 1.00 91.94 273 PHE A O 1
ATOM 2133 N N . ILE A 1 274 ? 17.308 -2.377 8.858 1.00 89.81 274 ILE A N 1
ATOM 2134 C CA . ILE A 1 274 ? 18.636 -2.632 9.417 1.00 89.81 274 ILE A CA 1
ATOM 2135 C C . ILE A 1 274 ? 18.880 -1.613 10.520 1.00 89.81 274 ILE A C 1
ATOM 2137 O O . ILE A 1 274 ? 18.936 -0.411 10.262 1.00 89.81 274 ILE A O 1
ATOM 2141 N N . ASP A 1 275 ? 19.003 -2.093 11.754 1.00 85.12 275 ASP A N 1
ATOM 2142 C CA . ASP A 1 275 ? 19.261 -1.237 12.903 1.00 85.12 275 ASP A CA 1
ATOM 2143 C C . ASP A 1 275 ? 20.712 -0.715 12.918 1.00 85.12 275 ASP A C 1
ATOM 2145 O O . ASP A 1 275 ? 21.584 -1.146 12.157 1.00 85.12 275 ASP A O 1
ATOM 2149 N N . GLY A 1 276 ? 21.005 0.219 13.827 1.00 80.69 276 GLY A N 1
ATOM 2150 C CA . GLY A 1 276 ? 22.347 0.800 13.965 1.00 80.69 276 GLY A CA 1
ATOM 2151 C C . GLY A 1 276 ? 23.442 -0.194 14.384 1.00 80.69 276 GLY A C 1
ATOM 2152 O O . GLY A 1 276 ? 24.620 0.157 14.350 1.00 80.69 276 GLY A O 1
ATOM 2153 N N . SER A 1 277 ? 23.076 -1.419 14.776 1.00 83.31 277 SER A N 1
ATOM 2154 C CA . SER A 1 277 ? 24.000 -2.514 15.082 1.00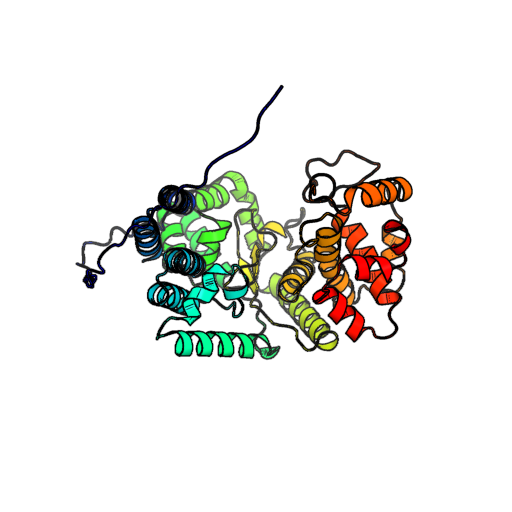 83.31 277 SER A CA 1
ATOM 2155 C C . SER A 1 277 ? 24.230 -3.460 13.898 1.00 83.31 277 SER A C 1
ATOM 2157 O O . SER A 1 277 ? 25.038 -4.383 14.006 1.00 83.31 277 SER A O 1
ATOM 2159 N N . GLY A 1 278 ? 23.568 -3.214 12.763 1.00 82.94 278 GLY A N 1
ATOM 2160 C CA . GLY A 1 278 ? 23.660 -4.040 11.566 1.00 82.94 278 GLY A CA 1
ATOM 2161 C C . GLY A 1 278 ? 22.825 -5.315 11.644 1.00 82.94 278 GLY A C 1
ATOM 2162 O O . GLY A 1 278 ? 23.112 -6.254 10.910 1.00 82.94 278 GLY A O 1
ATOM 2163 N N . ASN A 1 279 ? 21.821 -5.373 12.523 1.00 87.12 279 ASN A N 1
ATOM 2164 C CA . ASN A 1 279 ? 20.890 -6.493 12.615 1.00 87.12 279 ASN A CA 1
ATOM 2165 C C . ASN A 1 279 ? 19.541 -6.131 11.993 1.00 87.12 279 ASN A C 1
ATOM 2167 O O . ASN A 1 279 ? 19.175 -4.961 11.899 1.00 87.12 279 ASN A O 1
ATOM 2171 N N . LEU A 1 280 ? 18.796 -7.155 11.576 1.00 89.50 280 LEU A N 1
ATOM 2172 C CA . LEU A 1 280 ? 17.422 -6.978 11.125 1.00 89.50 280 LEU A CA 1
ATOM 2173 C C . LEU A 1 280 ? 16.522 -6.667 12.327 1.00 89.50 280 LEU A C 1
ATOM 2175 O O . LEU A 1 280 ? 16.464 -7.445 13.280 1.00 89.50 280 LEU A O 1
ATOM 2179 N N . ASP A 1 281 ? 15.833 -5.537 12.270 1.00 87.44 281 ASP A N 1
ATOM 2180 C CA . ASP A 1 281 ? 14.936 -5.048 13.302 1.00 87.44 281 ASP A CA 1
ATOM 2181 C C . ASP A 1 281 ? 13.686 -5.933 13.386 1.00 87.44 281 ASP A C 1
ATOM 2183 O O . ASP A 1 281 ? 12.977 -6.178 12.403 1.00 87.44 281 ASP A O 1
ATOM 2187 N N . ASN A 1 282 ? 13.382 -6.370 14.606 1.00 78.69 282 ASN A N 1
ATOM 2188 C CA . ASN A 1 282 ? 12.179 -7.131 14.922 1.00 78.69 282 ASN A CA 1
ATOM 2189 C C . ASN A 1 282 ? 10.888 -6.325 14.672 1.00 78.69 282 ASN A C 1
ATOM 2191 O O . ASN A 1 282 ? 9.814 -6.916 14.559 1.00 78.69 282 ASN A O 1
ATOM 2195 N N . GLY A 1 283 ? 10.978 -4.996 14.547 1.00 87.88 283 GLY A N 1
ATOM 2196 C CA . GLY A 1 283 ? 9.880 -4.112 14.162 1.00 87.88 283 GLY A CA 1
ATOM 2197 C C . GLY A 1 283 ? 9.286 -4.406 12.780 1.00 87.88 283 GLY A C 1
ATOM 2198 O O . GLY A 1 283 ? 8.119 -4.086 12.558 1.00 87.88 283 GLY A O 1
ATOM 2199 N N . MET A 1 284 ? 10.015 -5.090 11.885 1.00 93.62 284 MET A N 1
ATOM 2200 C CA . MET A 1 284 ? 9.523 -5.421 10.540 1.00 93.62 284 MET A CA 1
ATOM 2201 C C . MET A 1 284 ? 8.201 -6.199 10.566 1.00 93.62 284 MET A C 1
ATOM 2203 O O . MET A 1 284 ? 7.308 -5.912 9.773 1.00 93.62 284 MET A O 1
ATOM 2207 N N . GLY A 1 285 ? 8.040 -7.155 11.487 1.00 94.19 285 GLY A N 1
ATOM 2208 C CA . GLY A 1 285 ? 6.798 -7.928 11.598 1.00 94.19 285 GLY A CA 1
ATOM 2209 C C . GLY A 1 285 ? 5.589 -7.051 11.935 1.00 94.19 285 GLY A C 1
ATOM 2210 O O . GLY A 1 285 ? 4.513 -7.228 11.365 1.00 94.19 285 GLY A O 1
ATOM 2211 N N . ASN A 1 286 ? 5.780 -6.068 12.819 1.00 94.06 286 ASN A N 1
ATOM 2212 C CA . ASN A 1 286 ? 4.739 -5.110 13.185 1.00 94.06 286 ASN A CA 1
ATOM 2213 C C . ASN A 1 286 ? 4.391 -4.196 12.010 1.00 94.06 286 ASN A C 1
ATOM 2215 O O . ASN A 1 286 ? 3.211 -3.956 11.773 1.00 94.06 286 ASN A O 1
ATOM 2219 N N . THR A 1 287 ? 5.390 -3.734 11.250 1.00 95.44 287 THR A N 1
ATOM 2220 C CA . THR A 1 287 ? 5.144 -2.950 10.035 1.00 95.44 287 THR A CA 1
ATOM 2221 C C . THR A 1 287 ? 4.409 -3.769 8.980 1.00 95.44 287 THR A C 1
ATOM 2223 O O . THR A 1 287 ? 3.452 -3.271 8.405 1.00 95.44 287 THR A O 1
ATOM 2226 N N . ILE A 1 288 ? 4.761 -5.044 8.778 1.00 97.19 288 ILE A N 1
ATOM 2227 C CA . ILE A 1 288 ? 4.010 -5.926 7.874 1.00 97.19 288 ILE A CA 1
ATOM 2228 C C . ILE A 1 288 ? 2.533 -5.960 8.268 1.00 97.19 288 ILE A C 1
ATOM 2230 O O . ILE A 1 288 ? 1.681 -5.733 7.415 1.00 97.19 288 ILE A O 1
ATOM 2234 N N . LEU A 1 289 ? 2.212 -6.204 9.544 1.00 97.00 289 LEU A N 1
ATOM 2235 C CA . LEU A 1 289 ? 0.811 -6.220 9.961 1.00 97.00 289 LEU A CA 1
ATOM 2236 C C . LEU A 1 289 ? 0.152 -4.840 9.811 1.00 97.00 289 LEU A C 1
ATOM 2238 O O . LEU A 1 289 ? -0.973 -4.788 9.327 1.00 97.00 289 LEU A O 1
ATOM 2242 N N . HIS A 1 290 ? 0.826 -3.749 10.188 1.00 97.50 290 HIS A N 1
ATOM 2243 C CA . HIS A 1 290 ? 0.309 -2.385 10.026 1.00 97.50 290 HIS A CA 1
ATOM 2244 C C . HIS A 1 290 ? -0.163 -2.153 8.582 1.00 97.50 290 HIS A C 1
ATOM 2246 O O . HIS A 1 290 ? -1.316 -1.802 8.345 1.00 97.50 290 HIS A O 1
ATOM 2252 N N . GLU A 1 291 ? 0.692 -2.456 7.609 1.00 97.56 291 GLU A N 1
ATOM 2253 C CA . GLU A 1 291 ? 0.374 -2.286 6.191 1.00 97.56 291 GLU A CA 1
ATOM 2254 C C . GLU A 1 291 ? -0.709 -3.266 5.709 1.00 97.56 291 GLU A C 1
ATOM 2256 O O . GLU A 1 291 ? -1.559 -2.917 4.891 1.00 97.56 291 GLU A O 1
ATOM 2261 N N . LEU A 1 292 ? -0.730 -4.497 6.232 1.00 97.69 292 LEU A N 1
ATOM 2262 C CA . LEU A 1 292 ? -1.776 -5.478 5.925 1.00 97.69 292 LEU A CA 1
ATOM 2263 C C . LEU A 1 292 ? -3.158 -5.057 6.440 1.00 97.69 292 LEU A C 1
ATOM 2265 O O . LEU A 1 292 ? -4.163 -5.447 5.839 1.00 97.69 292 LEU A O 1
ATOM 2269 N N . VAL A 1 293 ? -3.228 -4.257 7.509 1.00 98.19 293 VAL A N 1
ATOM 2270 C CA . VAL A 1 293 ? -4.491 -3.702 8.016 1.00 98.19 293 VAL A CA 1
ATOM 2271 C C . VAL A 1 293 ? -5.094 -2.707 7.024 1.00 98.19 293 VAL A C 1
ATOM 2273 O O . VAL A 1 293 ? -6.309 -2.730 6.834 1.00 98.19 293 VAL A O 1
ATOM 2276 N N . HIS A 1 294 ? -4.287 -1.925 6.302 1.00 97.31 294 HIS A N 1
ATOM 2277 C CA . HIS A 1 294 ? -4.802 -1.044 5.247 1.00 97.31 294 HIS A CA 1
ATOM 2278 C C . HIS A 1 294 ? -5.535 -1.806 4.129 1.00 97.31 294 HIS A C 1
ATOM 2280 O O . HIS A 1 294 ? -6.503 -1.289 3.579 1.00 97.31 294 HIS A O 1
ATOM 2286 N N . PHE A 1 295 ? -5.166 -3.059 3.828 1.00 96.00 295 PHE A N 1
ATOM 2287 C CA . PHE A 1 295 ? -5.930 -3.891 2.880 1.00 96.00 295 PHE A CA 1
ATOM 2288 C C . PHE A 1 295 ? -7.308 -4.319 3.407 1.00 96.00 295 PHE A C 1
ATOM 2290 O O . PHE A 1 295 ? -8.155 -4.748 2.624 1.00 96.00 295 PHE A O 1
ATOM 2297 N N . GLN A 1 296 ? -7.528 -4.234 4.720 1.00 96.81 296 GLN A N 1
ATOM 2298 C CA . GLN A 1 296 ? -8.796 -4.585 5.365 1.00 96.81 296 GLN A CA 1
ATOM 2299 C C . GLN A 1 296 ? -9.750 -3.394 5.468 1.00 96.81 296 GLN A C 1
ATOM 2301 O O . GLN A 1 296 ? -10.941 -3.598 5.702 1.00 96.81 296 GLN A O 1
ATOM 2306 N N . GLN A 1 297 ? -9.223 -2.174 5.334 1.00 96.69 297 GLN A N 1
ATOM 2307 C CA . GLN A 1 297 ? -9.977 -0.935 5.467 1.00 96.69 297 GLN A CA 1
ATOM 2308 C C . GLN A 1 297 ? -10.904 -0.723 4.271 1.00 96.69 297 GLN A C 1
ATOM 2310 O O . GLN A 1 297 ? -10.493 -0.794 3.113 1.00 96.69 297 GLN A O 1
ATOM 2315 N N . ASN A 1 298 ? -12.163 -0.423 4.564 1.00 94.75 298 ASN A N 1
ATOM 2316 C CA . ASN A 1 298 ? -13.202 -0.177 3.577 1.00 94.75 298 ASN A CA 1
ATOM 2317 C C . ASN A 1 298 ? -14.181 0.879 4.110 1.00 94.75 298 ASN A C 1
ATOM 2319 O O . ASN A 1 298 ? -15.296 0.569 4.527 1.00 94.75 298 ASN A O 1
ATOM 2323 N N . TYR A 1 299 ? -13.727 2.130 4.143 1.00 95.88 299 TYR A N 1
ATOM 2324 C CA . TYR A 1 299 ? -14.491 3.253 4.683 1.00 95.88 299 TYR A CA 1
ATOM 2325 C C . TYR A 1 299 ? -15.507 3.799 3.678 1.00 95.88 299 TYR A C 1
ATOM 2327 O O . TYR A 1 299 ? -15.158 4.074 2.529 1.00 95.88 299 TYR A O 1
ATOM 2335 N N . GLY A 1 300 ? -16.746 4.018 4.124 1.00 92.94 300 GLY A N 1
ATOM 2336 C CA . GLY A 1 300 ? -17.778 4.692 3.328 1.00 92.94 300 GLY A CA 1
ATOM 2337 C C . GLY A 1 300 ? -17.854 6.207 3.543 1.00 92.94 300 GLY A C 1
ATOM 2338 O O . GLY A 1 300 ? -18.527 6.897 2.775 1.00 92.94 300 GLY A O 1
ATOM 2339 N N . ASP A 1 301 ? -17.140 6.754 4.535 1.00 94.06 301 ASP A N 1
ATOM 2340 C CA . ASP A 1 301 ? -17.056 8.201 4.789 1.00 94.06 301 ASP A CA 1
ATOM 2341 C C . ASP A 1 301 ? -16.095 8.896 3.807 1.00 94.06 301 ASP A C 1
ATOM 2343 O O . ASP A 1 301 ? -14.968 9.270 4.139 1.00 94.06 301 ASP A O 1
ATOM 2347 N N . LEU A 1 302 ? -16.537 9.061 2.559 1.00 90.31 302 LEU A N 1
ATOM 2348 C CA . LEU A 1 302 ? -15.729 9.674 1.500 1.00 90.31 302 LEU A CA 1
ATOM 2349 C C . LEU A 1 302 ? -15.505 11.183 1.700 1.00 90.31 302 LEU A C 1
ATOM 2351 O O . LEU A 1 302 ? -14.574 11.747 1.124 1.00 90.31 302 LEU A O 1
ATOM 2355 N N . GLU A 1 303 ? -16.356 11.853 2.483 1.00 92.44 303 GLU A N 1
ATOM 2356 C CA . GLU A 1 303 ? -16.249 13.294 2.734 1.00 92.44 303 GLU A CA 1
ATOM 2357 C C . GLU A 1 303 ? -15.064 13.602 3.654 1.00 92.44 303 GLU A C 1
ATOM 2359 O O . GLU A 1 303 ? -14.252 14.485 3.347 1.00 92.44 303 GLU A O 1
ATOM 2364 N N . TYR A 1 304 ? -14.935 12.843 4.748 1.00 94.69 304 TYR A N 1
ATOM 2365 C CA . TYR A 1 304 ? -13.936 13.102 5.783 1.00 94.69 304 TYR A CA 1
ATOM 2366 C C . TYR A 1 304 ? -12.684 12.217 5.699 1.00 94.69 304 TYR A C 1
ATOM 2368 O O . TYR A 1 304 ? -11.751 12.431 6.475 1.00 94.69 304 TYR A O 1
ATOM 2376 N N . ASN A 1 305 ? -12.598 11.297 4.732 1.00 93.19 305 ASN A N 1
ATOM 2377 C CA . ASN A 1 305 ? -11.464 10.376 4.550 1.00 93.19 305 ASN A CA 1
ATOM 2378 C C . ASN A 1 305 ? -10.085 11.059 4.482 1.00 93.19 305 ASN A C 1
ATOM 2380 O O . ASN A 1 305 ? -9.103 10.526 4.992 1.00 93.19 305 ASN A O 1
ATOM 2384 N N . ASP A 1 306 ? -10.009 12.256 3.897 1.00 95.50 306 ASP A N 1
ATOM 2385 C CA . ASP A 1 306 ? -8.746 13.000 3.753 1.00 95.50 306 ASP A CA 1
ATOM 2386 C C . ASP A 1 306 ? -8.536 14.059 4.844 1.00 95.50 306 ASP A C 1
ATOM 2388 O O . ASP A 1 306 ? -7.637 14.895 4.734 1.00 95.50 306 ASP A O 1
ATOM 2392 N N . THR A 1 307 ? -9.399 14.102 5.859 1.00 97.94 307 THR A N 1
ATOM 2393 C CA . THR A 1 307 ? -9.241 15.061 6.958 1.00 97.94 307 THR A CA 1
ATOM 2394 C C . THR A 1 307 ? -8.253 14.563 7.998 1.00 97.94 307 THR A C 1
ATOM 2396 O O . THR A 1 307 ? -7.948 13.372 8.057 1.00 97.94 307 THR A O 1
ATOM 2399 N N . VAL A 1 308 ? -7.775 15.464 8.856 1.00 98.19 308 VAL A N 1
ATOM 2400 C CA . VAL A 1 308 ? -6.922 15.110 9.998 1.00 98.19 308 VAL A CA 1
ATOM 2401 C C . VAL A 1 308 ? -7.570 14.005 10.845 1.00 98.19 308 VAL A C 1
ATOM 2403 O O . VAL A 1 308 ? -6.888 13.045 11.186 1.00 98.19 308 VAL A O 1
ATOM 2406 N N . LEU A 1 309 ? -8.882 14.061 11.111 1.00 98.50 309 LEU A N 1
ATOM 2407 C CA . LEU A 1 309 ? -9.599 12.999 11.829 1.00 98.50 309 LEU A CA 1
ATOM 2408 C C . LEU A 1 309 ? -9.608 11.677 11.060 1.00 98.50 309 LEU A C 1
ATOM 2410 O O . LEU A 1 309 ? -9.266 10.638 11.626 1.00 98.50 309 LEU A O 1
ATOM 2414 N N . GLY A 1 310 ? -10.007 11.717 9.786 1.00 98.19 310 GLY A N 1
ATOM 2415 C CA . GLY A 1 310 ? -10.109 10.522 8.950 1.00 98.19 310 GLY A CA 1
ATOM 2416 C C . GLY A 1 310 ? -8.768 9.803 8.829 1.00 98.19 310 GLY A C 1
ATOM 2417 O O . GLY A 1 310 ? -8.691 8.595 9.052 1.00 98.19 310 GLY A O 1
ATOM 2418 N N . ARG A 1 311 ? -7.693 10.556 8.570 1.00 98.00 311 ARG A N 1
ATOM 2419 C CA . ARG A 1 311 ? -6.331 10.022 8.465 1.00 98.00 311 ARG A CA 1
ATOM 2420 C C . ARG A 1 311 ? -5.781 9.562 9.816 1.00 98.00 311 ARG A C 1
ATOM 2422 O O . ARG A 1 311 ? -5.149 8.514 9.872 1.00 98.00 311 ARG A O 1
ATOM 2429 N N . SER A 1 312 ? -6.079 10.266 10.913 1.00 98.25 312 SER A N 1
ATOM 2430 C CA . SER A 1 312 ? -5.762 9.786 12.264 1.00 98.25 312 SER A CA 1
ATOM 2431 C C . SER A 1 312 ? -6.402 8.432 12.556 1.00 98.25 312 SER A C 1
ATOM 2433 O O . SER A 1 312 ? -5.721 7.546 13.055 1.00 98.25 312 SER A O 1
ATOM 2435 N N . ILE A 1 313 ? -7.686 8.235 12.244 1.00 98.62 313 ILE A N 1
ATOM 2436 C CA . ILE A 1 313 ? -8.355 6.947 12.482 1.00 98.62 313 ILE A CA 1
ATOM 2437 C C . ILE A 1 313 ? -7.811 5.860 11.546 1.00 98.62 313 ILE A C 1
ATOM 2439 O O . ILE A 1 313 ? -7.545 4.757 12.018 1.00 98.62 313 ILE A O 1
ATOM 2443 N N . GLN A 1 314 ? -7.584 6.170 10.264 1.00 98.25 314 GLN A N 1
ATOM 2444 C CA . GLN A 1 314 ? -6.975 5.251 9.291 1.00 98.25 314 GLN A CA 1
ATOM 2445 C C . GLN A 1 314 ? -5.627 4.698 9.767 1.00 98.25 314 GLN A C 1
ATOM 2447 O O . GLN A 1 314 ? -5.429 3.490 9.760 1.00 98.25 314 GLN A O 1
ATOM 2452 N N . GLU A 1 315 ? -4.701 5.548 10.202 1.00 98.00 315 GLU A N 1
ATOM 2453 C CA . GLU A 1 315 ? -3.404 5.072 10.704 1.00 98.00 315 GLU A CA 1
ATOM 2454 C C . GLU A 1 315 ? -3.525 4.471 12.113 1.00 98.00 315 GLU A C 1
ATOM 2456 O O . GLU A 1 315 ? -2.901 3.469 12.466 1.00 98.00 315 GLU A O 1
ATOM 2461 N N . GLY A 1 316 ? -4.381 5.077 12.936 1.00 98.00 316 GLY A N 1
ATOM 2462 C CA . GLY A 1 316 ? -4.606 4.683 14.316 1.00 98.00 316 GLY A CA 1
ATOM 2463 C C . GLY A 1 316 ? -5.146 3.267 14.463 1.00 98.00 316 GLY A C 1
ATOM 2464 O O . GLY A 1 316 ? -4.711 2.544 15.362 1.00 98.00 316 GLY A O 1
ATOM 2465 N N . VAL A 1 317 ? -6.059 2.845 13.581 1.00 98.44 317 VAL A N 1
ATOM 2466 C CA . VAL A 1 317 ? -6.579 1.473 13.595 1.00 98.44 317 VAL A CA 1
ATOM 2467 C C . VAL A 1 317 ? -5.494 0.464 13.219 1.00 98.44 317 VAL A C 1
ATOM 2469 O O . VAL A 1 317 ? -5.443 -0.601 13.835 1.00 98.44 317 VAL A O 1
ATOM 2472 N N . CYS A 1 318 ? -4.587 0.799 12.293 1.00 98.19 318 CYS A N 1
ATOM 2473 C CA . CYS A 1 318 ? -3.456 -0.057 11.931 1.00 98.19 318 CYS A CA 1
ATOM 2474 C C . CYS A 1 318 ? -2.567 -0.314 13.152 1.00 98.19 318 CYS A C 1
ATOM 2476 O O . CYS A 1 318 ? -2.375 -1.462 13.557 1.00 98.19 318 CYS A O 1
ATOM 2478 N N . ASP A 1 319 ? -2.125 0.746 13.830 1.00 96.62 319 ASP A N 1
ATOM 2479 C CA . ASP A 1 319 ? -1.282 0.625 15.025 1.00 96.62 319 ASP A CA 1
ATOM 2480 C C . ASP A 1 319 ? -1.989 -0.018 16.225 1.00 96.62 319 ASP A C 1
ATOM 2482 O O . ASP A 1 319 ? -1.349 -0.660 17.071 1.00 96.62 319 ASP A O 1
ATOM 2486 N N . PHE A 1 320 ? -3.301 0.183 16.346 1.00 98.12 320 PHE A N 1
ATOM 2487 C CA . PHE A 1 320 ? -4.119 -0.444 17.378 1.00 98.12 320 PHE A CA 1
ATOM 2488 C C . PHE A 1 320 ? -4.228 -1.957 17.150 1.00 98.12 320 PHE A C 1
ATOM 2490 O O . PHE A 1 320 ? -3.926 -2.732 18.062 1.00 98.12 320 PHE A O 1
ATOM 2497 N N . ILE A 1 321 ? -4.572 -2.383 15.930 1.00 98.31 321 ILE A N 1
ATOM 2498 C CA . ILE A 1 321 ? -4.689 -3.801 15.567 1.00 98.31 321 ILE A CA 1
ATOM 2499 C C . ILE A 1 321 ? -3.342 -4.519 15.686 1.00 98.31 321 ILE A C 1
ATOM 2501 O O . ILE A 1 321 ? -3.314 -5.657 16.156 1.00 98.31 321 ILE A O 1
ATOM 2505 N N . VAL A 1 322 ? -2.225 -3.860 15.356 1.00 96.81 322 VAL A N 1
ATOM 2506 C CA . VAL A 1 322 ? -0.875 -4.389 15.621 1.00 96.81 322 VAL A CA 1
ATOM 2507 C C . VAL A 1 322 ? -0.676 -4.695 17.102 1.00 96.81 322 VAL A C 1
ATOM 2509 O O . VAL A 1 322 ? -0.213 -5.780 17.447 1.00 96.81 322 VAL A O 1
ATOM 2512 N N . GLY A 1 323 ? -1.069 -3.786 17.997 1.00 95.25 323 GLY A N 1
ATOM 2513 C CA . GLY A 1 323 ? -1.003 -4.031 19.441 1.00 95.25 323 GLY A CA 1
ATOM 2514 C C . GLY A 1 323 ? -1.875 -5.210 19.882 1.00 95.25 323 GLY A C 1
ATOM 2515 O O . GLY A 1 323 ? -1.427 -6.049 20.667 1.00 95.25 323 GLY A O 1
ATOM 2516 N N . LEU A 1 324 ? -3.097 -5.290 19.347 1.00 95.94 324 LEU A N 1
ATOM 2517 C CA . LEU A 1 324 ? -4.076 -6.328 19.672 1.00 95.94 324 LEU A CA 1
ATOM 2518 C C . LEU A 1 324 ? -3.627 -7.720 19.201 1.00 95.94 324 LEU A C 1
ATOM 2520 O O . LEU A 1 324 ? -3.637 -8.674 19.977 1.00 95.94 324 LEU A O 1
ATOM 2524 N N . CYS A 1 325 ? -3.172 -7.837 17.953 1.00 96.38 325 CYS A N 1
ATOM 2525 C CA . CYS A 1 325 ? -2.734 -9.103 17.360 1.00 96.38 325 CYS A CA 1
ATOM 2526 C C . CYS A 1 325 ? -1.296 -9.477 17.745 1.00 96.38 325 CYS A C 1
ATOM 2528 O O . CYS A 1 325 ? -0.939 -10.655 17.719 1.00 96.38 325 CYS A O 1
ATOM 2530 N N . GLY A 1 326 ? -0.474 -8.504 18.134 1.00 90.56 326 GLY A N 1
ATOM 2531 C CA . GLY A 1 326 ? 0.868 -8.711 18.676 1.00 90.56 326 GLY A CA 1
ATOM 2532 C C . GLY A 1 326 ? 0.894 -9.096 20.159 1.00 90.56 326 GLY A C 1
ATOM 2533 O O . GLY A 1 326 ? 1.977 -9.196 20.722 1.00 90.56 326 GLY A O 1
ATOM 2534 N N . GLU A 1 327 ? -0.272 -9.285 20.795 1.00 83.19 327 GLU A N 1
ATOM 2535 C CA . GLU A 1 327 ? -0.430 -9.625 22.223 1.00 83.19 327 GLU A CA 1
ATOM 2536 C C . GLU A 1 327 ? 0.206 -8.607 23.192 1.00 83.19 327 GLU A C 1
ATOM 2538 O O . GLU A 1 327 ? 0.471 -8.908 24.353 1.00 83.19 327 GLU A O 1
ATOM 2543 N N . ASN A 1 328 ? 0.383 -7.365 22.737 1.00 82.38 328 ASN A N 1
ATOM 2544 C CA . ASN A 1 328 ? 0.910 -6.251 23.529 1.00 82.38 328 ASN A CA 1
ATOM 2545 C C . ASN A 1 328 ? -0.195 -5.255 23.921 1.00 82.38 328 ASN A C 1
ATOM 2547 O O . ASN A 1 328 ? 0.081 -4.088 24.209 1.00 82.38 328 ASN A O 1
ATOM 2551 N N . TYR A 1 329 ? -1.454 -5.702 23.907 1.00 89.38 329 TYR A N 1
ATOM 2552 C CA . TYR A 1 329 ? -2.609 -4.885 24.255 1.00 89.38 329 TYR A CA 1
ATOM 2553 C C . TYR A 1 329 ? -3.018 -5.053 25.716 1.00 89.38 329 TYR A C 1
ATOM 2555 O O . TYR A 1 329 ? -3.068 -6.154 26.260 1.00 89.38 329 TYR A O 1
ATOM 2563 N N . THR A 1 330 ? -3.351 -3.941 26.359 1.00 90.62 330 THR A N 1
ATOM 2564 C CA . THR A 1 330 ? -3.978 -3.918 27.679 1.00 90.62 330 THR A CA 1
ATOM 2565 C C . THR A 1 330 ? -4.997 -2.789 27.677 1.00 90.62 330 THR A C 1
ATOM 2567 O O . THR A 1 330 ? -4.659 -1.663 27.308 1.00 90.62 330 THR A O 1
ATOM 2570 N N . GLU A 1 331 ? -6.229 -3.099 28.072 1.00 89.62 331 GLU A N 1
ATOM 2571 C CA . GLU A 1 331 ? -7.337 -2.141 28.166 1.00 89.62 331 GLU A CA 1
ATOM 2572 C C . GLU A 1 331 ? -6.928 -0.903 28.979 1.00 89.62 331 GLU A C 1
ATOM 2574 O O . GLU A 1 331 ? -6.242 -1.007 30.002 1.00 89.62 331 GLU A O 1
ATOM 2579 N N . GLY A 1 332 ? -7.258 0.285 28.466 1.00 86.88 332 GLY A N 1
ATOM 2580 C CA . GLY A 1 332 ? -6.884 1.578 29.047 1.00 86.88 332 GLY A CA 1
ATOM 2581 C C . GLY A 1 332 ? -5.394 1.948 28.963 1.00 86.88 332 GLY A C 1
ATOM 2582 O O . GLY A 1 332 ? -5.051 3.128 29.067 1.00 86.88 332 GLY A O 1
ATOM 2583 N N . LYS A 1 333 ? -4.477 0.996 28.724 1.00 89.88 333 LYS A N 1
ATOM 2584 C CA . LYS A 1 333 ? -3.033 1.280 28.659 1.00 89.88 333 LYS A CA 1
ATOM 2585 C C . LYS A 1 333 ? -2.669 2.155 27.463 1.00 89.88 333 LYS A C 1
ATOM 2587 O O . LYS A 1 333 ? -1.839 3.045 27.611 1.00 89.88 333 LYS A O 1
ATOM 2592 N N . VAL A 1 334 ? -3.283 1.926 26.301 1.00 88.81 334 VAL A N 1
ATOM 2593 C CA . VAL A 1 334 ? -2.992 2.707 25.084 1.00 88.81 334 VAL A CA 1
ATOM 2594 C C . VAL A 1 334 ? -3.347 4.182 25.283 1.00 88.81 334 VAL A C 1
ATOM 2596 O O . VAL A 1 334 ? -2.540 5.054 24.967 1.00 88.81 334 VAL A O 1
ATOM 2599 N N . VAL A 1 335 ? -4.511 4.461 25.876 1.00 87.44 335 VAL A N 1
ATOM 2600 C CA . VAL A 1 335 ? -4.928 5.826 26.225 1.00 87.44 335 VAL A CA 1
ATOM 2601 C C . VAL A 1 335 ? -3.999 6.423 27.289 1.00 87.44 335 VAL A C 1
ATOM 2603 O O . VAL A 1 335 ? -3.591 7.570 27.166 1.00 87.44 335 VAL A O 1
ATOM 2606 N N . ALA A 1 336 ? -3.590 5.645 28.295 1.00 85.50 336 ALA A N 1
ATOM 2607 C CA . ALA A 1 336 ? -2.657 6.114 29.322 1.00 85.50 336 ALA A CA 1
ATOM 2608 C C . ALA A 1 336 ? -1.231 6.387 28.794 1.00 85.50 336 ALA A C 1
ATOM 2610 O O . ALA A 1 336 ? -0.512 7.216 29.352 1.00 85.50 336 ALA A O 1
ATOM 2611 N N . ASP A 1 337 ? -0.790 5.686 27.748 1.00 86.38 337 ASP A N 1
ATOM 2612 C CA . ASP A 1 337 ? 0.513 5.912 27.112 1.00 86.38 337 ASP A CA 1
ATOM 2613 C C . ASP A 1 337 ? 0.494 7.135 26.178 1.00 86.38 337 ASP A C 1
ATOM 2615 O O . ASP A 1 337 ? 1.524 7.790 26.030 1.00 86.38 337 ASP A O 1
ATOM 2619 N N . PHE A 1 338 ? -0.668 7.497 25.614 1.00 84.62 338 PHE A N 1
ATOM 2620 C CA . PHE A 1 338 ? -0.864 8.768 24.898 1.00 84.62 338 PHE A CA 1
ATOM 2621 C C . PHE A 1 338 ? -0.672 9.995 25.810 1.00 84.62 338 PHE A C 1
ATOM 2623 O O . PHE A 1 338 ? -0.426 11.098 25.335 1.00 84.62 338 PHE A O 1
ATOM 2630 N N . ASP A 1 339 ? -0.724 9.827 27.128 1.00 76.81 339 ASP A N 1
ATOM 2631 C CA . ASP A 1 339 ? -0.642 10.940 28.078 1.00 76.81 339 ASP A CA 1
ATOM 2632 C C . ASP A 1 339 ? 0.804 11.330 28.449 1.00 76.81 339 ASP A C 1
ATOM 2634 O O . ASP A 1 339 ? 1.016 12.063 29.417 1.00 76.81 339 ASP A O 1
ATOM 2638 N N . ARG A 1 340 ? 1.814 10.838 27.716 1.00 75.12 340 ARG A N 1
ATOM 2639 C CA . ARG A 1 340 ? 3.235 10.966 28.081 1.00 75.12 340 ARG A CA 1
ATOM 2640 C C . ARG A 1 340 ? 4.021 11.850 27.112 1.00 75.12 340 ARG A C 1
ATOM 2642 O O . ARG A 1 340 ? 3.850 11.771 25.903 1.00 75.12 340 ARG A O 1
ATOM 2649 N N . ASP A 1 341 ? 4.946 12.629 27.674 1.00 76.38 341 ASP A N 1
ATOM 2650 C CA . ASP A 1 341 ? 6.039 13.328 26.974 1.00 76.38 341 ASP A CA 1
ATOM 2651 C C . ASP A 1 341 ? 5.681 14.583 26.142 1.00 76.38 341 ASP A C 1
ATOM 2653 O O . ASP A 1 341 ? 6.533 15.082 25.410 1.00 76.38 341 ASP A O 1
ATOM 2657 N N . TYR A 1 342 ? 4.469 15.141 26.271 1.00 85.38 342 TYR A N 1
ATOM 2658 C CA . TYR A 1 342 ? 4.061 16.426 25.663 1.00 85.38 342 TYR A CA 1
ATOM 2659 C C . TYR A 1 342 ? 2.853 17.062 26.377 1.00 85.38 342 TYR A C 1
ATOM 2661 O O . TYR A 1 342 ? 2.201 16.429 27.211 1.00 85.38 342 TYR A O 1
ATOM 2669 N N . ASP A 1 343 ? 2.521 18.319 26.050 1.00 88.81 343 ASP A N 1
ATOM 2670 C CA . ASP A 1 343 ? 1.299 18.967 26.547 1.00 88.81 343 ASP A CA 1
ATOM 2671 C C . ASP A 1 343 ? 0.064 18.427 25.807 1.00 88.81 343 ASP A C 1
ATOM 2673 O O . ASP A 1 343 ? -0.364 18.932 24.767 1.00 88.81 343 ASP A O 1
ATOM 2677 N N . LYS A 1 344 ? -0.551 17.390 26.384 1.00 89.12 344 LYS A N 1
ATOM 2678 C CA . LYS A 1 344 ? -1.794 16.789 25.883 1.00 89.12 344 LYS A CA 1
ATOM 2679 C C . LYS A 1 344 ? -2.907 17.816 25.667 1.00 89.12 344 LYS A C 1
ATOM 2681 O O . LYS A 1 344 ? -3.660 17.701 24.703 1.00 89.12 344 LYS A O 1
ATOM 2686 N N . LYS A 1 345 ? -3.057 18.806 26.554 1.00 91.12 345 LYS A N 1
ATOM 2687 C CA . LYS A 1 345 ? -4.146 19.787 26.448 1.00 91.12 345 LYS A CA 1
ATOM 2688 C C . LYS A 1 345 ? -3.946 20.675 25.227 1.00 91.12 345 LYS A C 1
ATOM 2690 O O . LYS A 1 345 ? -4.920 20.967 24.534 1.00 91.12 345 LYS A O 1
ATOM 2695 N N . TYR A 1 346 ? -2.705 21.076 24.966 1.00 91.75 346 TYR A N 1
ATOM 2696 C CA . TYR A 1 346 ? -2.349 21.787 23.746 1.00 91.75 346 TYR A CA 1
ATOM 2697 C C . TYR A 1 346 ? -2.653 20.936 22.509 1.00 91.75 346 TYR A C 1
ATOM 2699 O O . TYR A 1 346 ? -3.444 21.364 21.670 1.00 91.75 346 TYR A O 1
ATOM 2707 N N . VAL A 1 347 ? -2.129 19.705 22.441 1.00 93.06 347 VAL A N 1
ATOM 2708 C CA . VAL A 1 347 ? -2.339 18.800 21.295 1.00 93.06 347 VAL A CA 1
ATOM 2709 C C . VAL A 1 347 ? -3.825 18.595 21.006 1.00 93.06 347 VAL A C 1
ATOM 2711 O O . VAL A 1 347 ? -4.260 18.774 19.875 1.00 93.06 347 VAL A O 1
ATOM 2714 N N . LEU A 1 348 ? -4.637 18.282 22.017 1.00 94.75 348 LEU A N 1
ATOM 2715 C CA . LEU A 1 348 ? -6.074 18.061 21.826 1.00 94.75 348 LEU A CA 1
ATOM 2716 C C . LEU A 1 348 ? -6.826 19.349 21.457 1.00 94.75 348 LEU A C 1
ATOM 2718 O O . LEU A 1 348 ? -7.768 19.309 20.666 1.00 94.75 348 LEU A O 1
ATOM 2722 N N . GLY A 1 349 ? -6.394 20.498 21.984 1.00 95.38 349 GLY A N 1
ATOM 2723 C CA . GLY A 1 349 ? -6.933 21.805 21.608 1.00 95.38 349 GLY A CA 1
ATOM 2724 C C . GLY A 1 349 ? -6.634 22.178 20.156 1.00 95.38 349 GLY A C 1
ATOM 2725 O O . GLY A 1 349 ? -7.485 22.763 19.487 1.00 95.38 349 GLY A O 1
ATOM 2726 N N . GLU A 1 350 ? -5.455 21.816 19.657 1.00 95.31 350 GLU A N 1
ATOM 2727 C CA . GLU A 1 350 ? -5.089 21.978 18.253 1.00 95.31 350 GLU A CA 1
ATOM 2728 C C . GLU A 1 350 ? -5.824 20.976 17.359 1.00 95.31 350 GLU A C 1
ATOM 2730 O O . GLU A 1 350 ? -6.367 21.369 16.329 1.00 95.31 350 GLU A O 1
ATOM 2735 N N . PHE A 1 351 ? -5.923 19.710 17.774 1.00 96.38 351 PHE A N 1
ATOM 2736 C CA . PHE A 1 351 ? -6.646 18.684 17.021 1.00 96.38 351 PHE A CA 1
ATOM 2737 C C . PHE A 1 351 ? -8.098 19.090 16.808 1.00 96.38 351 PHE A C 1
ATOM 2739 O O . PHE A 1 351 ? -8.587 19.054 15.688 1.00 96.38 351 PHE A O 1
ATOM 2746 N N . LYS A 1 352 ? -8.766 19.585 17.854 1.00 97.50 352 LYS A N 1
ATOM 2747 C CA . LYS A 1 352 ? -10.146 20.075 17.770 1.00 97.50 352 LYS A CA 1
ATOM 2748 C C . LYS A 1 352 ? -10.353 21.146 16.691 1.00 97.50 352 LYS A C 1
ATOM 2750 O O . LYS A 1 352 ? -11.415 21.192 16.078 1.00 97.50 352 LYS A O 1
ATOM 2755 N N . LYS A 1 353 ? -9.359 22.008 16.451 1.00 96.38 353 LYS A N 1
ATOM 2756 C CA . LYS A 1 353 ? -9.421 23.039 15.399 1.00 96.38 353 LYS A CA 1
ATOM 2757 C C . LYS A 1 353 ? -9.220 22.440 14.010 1.00 96.38 353 LYS A C 1
ATOM 2759 O O . LYS A 1 353 ? -9.881 22.860 13.064 1.00 96.38 353 LYS A O 1
ATOM 2764 N N . ASP A 1 354 ? -8.319 21.467 13.910 1.00 96.88 354 ASP A N 1
ATOM 2765 C CA . ASP A 1 354 ? -7.808 20.965 12.637 1.00 96.88 354 ASP A CA 1
ATOM 2766 C C . ASP A 1 354 ? -8.536 19.699 12.147 1.00 96.88 354 ASP A C 1
ATOM 2768 O O . ASP A 1 354 ? -8.429 19.370 10.968 1.00 96.88 354 ASP A O 1
ATOM 2772 N N . MET A 1 355 ? -9.292 18.999 13.004 1.00 97.19 355 MET A N 1
ATOM 2773 C CA . MET A 1 355 ? -9.772 17.626 12.769 1.00 97.19 355 MET A CA 1
ATOM 2774 C C . MET A 1 355 ? -10.613 17.445 11.496 1.00 97.19 355 MET A C 1
ATOM 2776 O O . MET A 1 355 ? -10.548 16.390 10.877 1.00 97.19 355 MET A O 1
ATOM 2780 N N . PHE A 1 356 ? -11.346 18.473 11.058 1.00 96.62 356 PHE A N 1
ATOM 2781 C CA . PHE A 1 356 ? -12.135 18.445 9.815 1.00 96.62 356 PHE A CA 1
ATOM 2782 C C . PHE A 1 356 ? -11.451 19.142 8.630 1.00 96.62 356 PHE A C 1
ATOM 2784 O O . PHE A 1 356 ? -12.033 19.285 7.556 1.00 96.62 356 PHE A O 1
ATOM 2791 N N . THR A 1 357 ? -10.212 19.597 8.805 1.00 96.88 357 THR A N 1
ATOM 2792 C CA . THR A 1 357 ? -9.397 20.168 7.730 1.00 96.88 357 THR A CA 1
ATOM 2793 C C . THR A 1 357 ? -8.620 19.069 7.010 1.00 96.88 357 THR A C 1
ATOM 2795 O O . THR A 1 357 ? -8.373 18.005 7.572 1.00 96.88 357 THR A O 1
ATOM 2798 N N . LYS A 1 358 ? -8.203 19.337 5.768 1.00 96.69 358 LYS A N 1
ATOM 2799 C CA . LYS A 1 358 ? -7.351 18.437 4.968 1.00 96.69 358 LYS A CA 1
ATOM 2800 C C . LYS A 1 358 ? -5.852 18.763 5.069 1.00 96.69 358 LYS A C 1
ATOM 2802 O O . LYS A 1 358 ? -5.051 18.189 4.337 1.00 96.69 358 LYS A O 1
ATOM 2807 N N . ASP A 1 359 ? -5.459 19.713 5.923 1.00 95.12 359 ASP A N 1
ATOM 2808 C CA . ASP A 1 359 ? -4.046 20.059 6.109 1.00 95.12 359 ASP A CA 1
ATOM 2809 C C . ASP A 1 359 ? -3.393 19.104 7.111 1.00 95.12 359 ASP A C 1
ATOM 2811 O O . ASP A 1 359 ? -3.468 19.271 8.328 1.00 95.12 359 ASP A O 1
ATOM 2815 N N . LEU A 1 360 ? -2.731 18.083 6.573 1.00 93.69 360 LEU A N 1
ATOM 2816 C CA . LEU A 1 360 ? -2.051 17.061 7.364 1.00 93.69 360 LEU A CA 1
ATOM 2817 C C . LEU A 1 360 ? -0.647 17.487 7.810 1.00 93.69 360 LEU A C 1
ATOM 2819 O O . LEU A 1 360 ? -0.025 16.779 8.594 1.00 93.69 360 LEU A O 1
ATOM 2823 N N . SER A 1 361 ? -0.117 18.618 7.329 1.00 90.81 361 SER A N 1
ATOM 2824 C CA . SER A 1 361 ? 1.316 18.945 7.425 1.00 90.81 361 SER A CA 1
ATOM 2825 C C . SER A 1 361 ? 1.837 19.121 8.856 1.00 90.81 361 SER A C 1
ATOM 2827 O O . SER A 1 361 ? 3.038 18.986 9.111 1.00 90.81 361 SER A O 1
ATOM 2829 N N . LYS A 1 362 ? 0.925 19.426 9.780 1.00 90.25 362 LYS A N 1
ATOM 2830 C CA . LYS A 1 362 ? 1.158 19.530 11.220 1.00 90.25 362 LYS A CA 1
ATOM 2831 C C . LYS A 1 362 ? 1.054 18.179 11.939 1.00 90.25 362 LYS A C 1
ATOM 2833 O O . LYS A 1 362 ? 1.651 18.001 12.992 1.00 90.25 362 LYS A O 1
ATOM 2838 N N . TRP A 1 363 ? 0.319 17.233 11.371 1.00 93.25 363 TRP A N 1
ATOM 2839 C CA . TRP A 1 363 ? -0.139 16.025 12.050 1.00 93.25 363 TRP A CA 1
ATOM 2840 C C . TRP A 1 363 ? 0.572 14.753 11.579 1.00 93.25 363 TRP A C 1
ATOM 2842 O O . TRP A 1 363 ? 0.689 13.808 12.358 1.00 93.25 363 TRP A O 1
ATOM 2852 N N . MET A 1 364 ? 1.036 14.730 10.325 1.00 91.75 364 MET A N 1
ATOM 2853 C CA . MET A 1 364 ? 1.563 13.545 9.645 1.00 91.75 364 MET A CA 1
ATOM 2854 C C . MET A 1 364 ? 2.732 13.886 8.721 1.00 91.75 364 MET A C 1
ATOM 2856 O O . MET A 1 364 ? 2.783 14.967 8.130 1.00 91.75 364 MET A O 1
ATOM 2860 N N . TYR A 1 365 ? 3.625 12.915 8.544 1.00 86.50 365 TYR A N 1
ATOM 2861 C CA . TYR A 1 365 ? 4.786 12.948 7.657 1.00 86.50 365 TYR A CA 1
ATOM 2862 C C . TYR A 1 365 ? 5.692 14.157 7.924 1.00 86.50 365 TYR A C 1
ATOM 2864 O O . TYR A 1 365 ? 6.226 14.785 7.006 1.00 86.50 365 TYR A O 1
ATOM 2872 N N . ASN A 1 366 ? 5.834 14.520 9.199 1.00 85.94 366 ASN A N 1
ATOM 2873 C CA . ASN A 1 366 ? 6.570 15.702 9.643 1.00 85.94 366 ASN A CA 1
ATOM 2874 C C . ASN A 1 366 ? 7.764 15.367 10.551 1.00 85.94 366 ASN A C 1
ATOM 2876 O O . ASN A 1 366 ? 8.286 16.269 11.204 1.00 85.94 366 ASN A O 1
ATOM 2880 N N . GLY A 1 367 ? 8.234 14.113 10.539 1.00 72.75 367 GLY A N 1
ATOM 2881 C CA . GLY A 1 367 ? 9.426 13.653 11.265 1.00 72.75 367 GLY A CA 1
ATOM 2882 C C . GLY A 1 367 ? 10.660 14.543 11.081 1.00 72.75 367 GLY A C 1
ATOM 2883 O O . GLY A 1 367 ? 11.324 14.878 12.059 1.00 72.75 367 GLY A O 1
ATOM 2884 N N . ASP A 1 368 ? 10.903 15.036 9.862 1.00 62.09 368 ASP A N 1
ATOM 2885 C CA . ASP A 1 368 ? 12.043 15.919 9.556 1.00 62.09 368 ASP A CA 1
ATOM 2886 C C . ASP A 1 368 ? 11.872 17.362 10.075 1.00 62.09 368 ASP A C 1
ATOM 2888 O O . ASP A 1 368 ? 12.820 18.146 10.070 1.00 62.09 368 ASP A O 1
ATOM 2892 N N . LYS A 1 369 ? 10.663 17.745 10.510 1.00 59.31 369 LYS A N 1
ATOM 2893 C CA . LYS A 1 369 ? 10.334 19.078 11.054 1.00 59.31 369 LYS A CA 1
ATOM 2894 C C . LYS A 1 369 ? 10.354 19.100 12.589 1.00 59.31 369 LYS A C 1
ATOM 2896 O O . LYS A 1 369 ? 9.877 20.062 13.194 1.00 59.31 369 LYS A O 1
ATOM 2901 N N . GLY A 1 370 ? 10.838 18.018 13.203 1.00 51.75 370 GLY A N 1
ATOM 2902 C CA . GLY A 1 370 ? 10.752 17.724 14.628 1.00 51.75 370 GLY A CA 1
ATOM 2903 C C . GLY A 1 370 ? 11.547 18.677 15.515 1.00 51.75 370 GLY A C 1
ATOM 2904 O O . GLY A 1 370 ? 12.629 18.335 15.972 1.00 51.75 370 GLY A O 1
ATOM 2905 N N . GLU A 1 371 ? 10.980 19.844 15.814 1.00 55.41 371 GLU A N 1
ATOM 2906 C CA . GLU A 1 371 ? 11.504 20.755 16.841 1.00 55.41 371 GLU A CA 1
ATOM 2907 C C . GLU A 1 371 ? 10.407 21.414 17.695 1.00 55.41 371 GLU A C 1
ATOM 2909 O O . GLU A 1 371 ? 10.713 22.301 18.488 1.00 55.41 371 GLU A O 1
ATOM 2914 N N . ASN A 1 372 ? 9.132 21.007 17.582 1.00 67.50 372 ASN A N 1
ATOM 2915 C CA . ASN A 1 372 ? 8.111 21.484 18.518 1.00 67.50 372 ASN A CA 1
ATOM 2916 C C . ASN A 1 372 ? 7.983 20.523 19.718 1.00 67.50 372 ASN A C 1
ATOM 2918 O O . ASN A 1 372 ? 7.332 19.485 19.586 1.00 67.50 372 ASN A O 1
ATOM 2922 N N . PRO A 1 373 ? 8.546 20.849 20.898 1.00 65.56 373 PRO A N 1
ATOM 2923 C CA . PRO A 1 373 ? 8.385 20.016 22.090 1.00 65.56 373 PRO A CA 1
ATOM 2924 C C . PRO A 1 373 ? 6.924 19.913 22.560 1.00 65.56 373 PRO A C 1
ATOM 2926 O O . PRO A 1 373 ? 6.584 18.980 23.280 1.00 65.56 373 PRO A O 1
ATOM 2929 N N . GLU A 1 374 ? 6.048 20.838 22.154 1.00 74.69 374 GLU A N 1
ATOM 2930 C CA . GLU A 1 374 ? 4.623 20.824 22.509 1.00 74.69 374 GLU A CA 1
ATOM 2931 C C . GLU A 1 374 ? 3.809 19.846 21.649 1.00 74.69 374 GLU A C 1
ATOM 2933 O O . GLU A 1 374 ? 2.720 19.436 22.050 1.00 74.69 374 GLU A O 1
ATOM 2938 N N . MET A 1 375 ? 4.324 19.447 20.481 1.00 82.00 375 MET A N 1
ATOM 2939 C CA . MET A 1 375 ? 3.673 18.485 19.596 1.00 82.00 375 MET A CA 1
ATOM 2940 C C . MET A 1 375 ? 4.727 17.682 18.818 1.00 82.00 375 MET A C 1
ATOM 2942 O O . MET A 1 375 ? 5.188 18.128 17.761 1.00 82.00 375 MET A O 1
ATOM 2946 N N . PRO A 1 376 ? 5.098 16.494 19.331 1.00 85.38 376 PRO A N 1
ATOM 2947 C CA . PRO A 1 376 ? 5.977 15.570 18.628 1.00 85.38 376 PRO A CA 1
ATOM 2948 C C . PRO A 1 376 ? 5.495 15.255 17.201 1.00 85.38 376 PRO A C 1
ATOM 2950 O O . PRO A 1 376 ? 4.289 15.314 16.937 1.00 85.38 376 PRO A O 1
ATOM 2953 N N . PRO A 1 377 ? 6.410 14.893 16.286 1.00 87.81 377 PRO A N 1
ATOM 2954 C CA . PRO A 1 377 ? 6.044 14.526 14.925 1.00 87.81 377 PRO A CA 1
ATOM 2955 C C . PRO A 1 377 ? 5.115 13.307 14.886 1.00 87.81 377 PRO A C 1
ATOM 2957 O O . PRO A 1 377 ? 5.074 12.501 15.820 1.00 87.81 377 PRO A O 1
ATOM 2960 N N . ASP A 1 378 ? 4.368 13.198 13.789 1.00 90.38 378 ASP A N 1
ATOM 2961 C CA . ASP A 1 378 ? 3.446 12.106 13.475 1.00 90.38 378 ASP A CA 1
ATOM 2962 C C . ASP A 1 378 ? 2.392 11.867 14.571 1.00 90.38 378 ASP A C 1
ATOM 2964 O O . ASP A 1 378 ? 1.926 10.752 14.816 1.00 90.38 378 ASP A O 1
ATOM 2968 N N . MET A 1 379 ? 1.974 12.947 15.241 1.00 91.94 379 MET A N 1
ATOM 2969 C CA . MET A 1 379 ? 1.024 12.892 16.354 1.00 91.94 379 MET A CA 1
ATOM 2970 C C . MET A 1 379 ? -0.337 12.301 15.964 1.00 91.94 379 MET A C 1
ATOM 2972 O O . MET A 1 379 ? -1.016 11.721 16.814 1.00 91.94 379 MET A O 1
ATOM 2976 N N . ALA A 1 380 ? -0.726 12.398 14.686 1.00 94.31 380 ALA A N 1
ATOM 2977 C CA . ALA A 1 380 ? -1.953 11.788 14.179 1.00 94.31 380 ALA A CA 1
ATOM 2978 C C . ALA A 1 380 ? -2.034 10.286 14.464 1.00 94.31 380 ALA A C 1
ATOM 2980 O O . ALA A 1 380 ? -3.120 9.809 14.783 1.00 94.31 380 ALA A O 1
ATOM 2981 N N . TYR A 1 381 ? -0.906 9.573 14.368 1.00 94.62 381 TYR A N 1
ATOM 2982 C CA . TYR A 1 381 ? -0.818 8.127 14.575 1.00 94.62 381 TYR A CA 1
ATOM 2983 C C . TYR A 1 381 ? -1.084 7.792 16.044 1.00 94.62 381 TYR A C 1
ATOM 2985 O O . TYR A 1 381 ? -1.953 6.983 16.365 1.00 94.62 381 TYR A O 1
ATOM 2993 N N . LYS A 1 382 ? -0.400 8.492 16.962 1.00 93.75 382 LYS A N 1
ATOM 2994 C CA . LYS A 1 382 ? -0.553 8.290 18.413 1.00 93.75 382 LYS A CA 1
ATOM 2995 C C . LYS A 1 382 ? -1.968 8.608 18.893 1.00 93.75 382 LYS A C 1
ATOM 2997 O O . LYS A 1 382 ? -2.567 7.800 19.601 1.00 93.75 382 LYS A O 1
ATOM 3002 N N . LEU A 1 383 ? -2.501 9.770 18.507 1.00 95.75 383 LEU A N 1
ATOM 3003 C CA . LEU A 1 383 ? -3.855 10.178 18.883 1.00 95.75 383 LEU A CA 1
ATOM 3004 C C . LEU A 1 383 ? -4.905 9.268 18.239 1.00 95.75 383 LEU A C 1
ATOM 3006 O O . LEU A 1 383 ? -5.816 8.804 18.918 1.00 95.75 383 LEU A O 1
ATOM 3010 N N . GLY A 1 384 ? -4.749 8.957 16.954 1.00 97.94 384 GLY A N 1
ATOM 3011 C CA . GLY A 1 384 ? -5.616 8.033 16.234 1.00 97.94 384 GLY A CA 1
ATOM 3012 C C . GLY A 1 384 ? -5.693 6.662 16.897 1.00 97.94 384 GLY A C 1
ATOM 3013 O O . GLY A 1 384 ? -6.786 6.145 17.131 1.00 97.94 384 GLY A O 1
ATOM 3014 N N . LYS A 1 385 ? -4.539 6.101 17.276 1.00 97.75 385 LYS A N 1
ATOM 3015 C CA . LYS A 1 385 ? -4.450 4.833 18.007 1.00 97.75 385 LYS A CA 1
ATOM 3016 C C . LYS A 1 385 ? -5.187 4.898 19.344 1.00 97.75 385 LYS A C 1
ATOM 3018 O O . LYS A 1 385 ? -5.891 3.954 19.694 1.00 97.75 385 LYS A O 1
ATOM 3023 N N . ALA A 1 386 ? -5.050 6.002 20.081 1.00 97.38 386 ALA A N 1
ATOM 3024 C CA . ALA A 1 386 ? -5.745 6.204 21.352 1.00 97.38 386 ALA A CA 1
ATOM 3025 C C . ALA A 1 386 ? -7.269 6.313 21.177 1.00 97.38 386 ALA A C 1
ATOM 3027 O O . ALA A 1 386 ? -8.006 5.705 21.952 1.00 97.38 386 ALA A O 1
ATOM 3028 N N . ILE A 1 387 ? -7.742 7.016 20.141 1.00 98.56 387 ILE A N 1
ATOM 3029 C CA . ILE A 1 387 ? -9.170 7.096 19.791 1.00 98.56 387 ILE A CA 1
ATOM 3030 C C . ILE A 1 387 ? -9.713 5.699 19.463 1.00 98.56 387 ILE A C 1
ATOM 3032 O O . ILE A 1 387 ? -10.724 5.292 20.033 1.00 98.56 387 ILE A O 1
ATOM 3036 N N . CYS A 1 388 ? -9.026 4.940 18.603 1.00 98.62 388 CYS A N 1
ATOM 3037 C CA . CYS A 1 388 ? -9.456 3.596 18.202 1.00 98.62 388 CYS A CA 1
ATOM 3038 C C . CYS A 1 388 ? -9.476 2.618 19.385 1.00 98.62 388 CYS A C 1
ATOM 3040 O O . CYS A 1 388 ? -10.442 1.877 19.552 1.00 98.62 388 CYS A O 1
ATOM 3042 N N . ALA A 1 389 ? -8.441 2.646 20.232 1.00 98.31 389 ALA A N 1
ATOM 3043 C CA . ALA A 1 389 ? -8.380 1.821 21.435 1.00 98.31 389 ALA A CA 1
ATOM 3044 C C . ALA A 1 389 ? -9.498 2.168 22.426 1.00 98.31 389 ALA A C 1
ATOM 3046 O O . ALA A 1 389 ? -10.158 1.269 22.930 1.00 98.31 389 ALA A O 1
ATOM 3047 N N . SER A 1 390 ? -9.761 3.457 22.659 1.00 98.38 390 SER A N 1
ATOM 3048 C CA . SER A 1 390 ? -10.844 3.900 23.546 1.00 98.38 390 SER A CA 1
ATOM 3049 C C . SER A 1 390 ? -12.227 3.522 23.002 1.00 98.38 390 SER A C 1
ATOM 3051 O O . SER A 1 390 ? -13.058 3.015 23.751 1.00 98.38 390 SER A O 1
ATOM 3053 N N . TYR A 1 391 ? -12.463 3.676 21.694 1.00 98.69 391 TYR A N 1
ATOM 3054 C CA . TYR A 1 391 ? -13.691 3.202 21.049 1.00 98.69 391 TYR A CA 1
ATOM 3055 C C . TYR A 1 391 ? -13.881 1.689 21.234 1.00 98.69 391 TYR A C 1
ATOM 3057 O O . TYR A 1 391 ? -14.957 1.226 21.617 1.00 98.69 391 TYR A O 1
ATOM 3065 N N . TYR A 1 392 ? -12.819 0.911 21.007 1.00 98.62 392 TYR A N 1
ATOM 3066 C CA . TYR A 1 392 ? -12.834 -0.530 21.227 1.00 98.62 392 TYR A CA 1
ATOM 3067 C C . TYR A 1 392 ? -13.100 -0.880 22.692 1.00 98.62 392 TYR A C 1
ATOM 3069 O O . TYR A 1 392 ? -13.936 -1.741 22.955 1.00 98.62 392 TYR A O 1
ATOM 3077 N N . ASP A 1 393 ? -12.431 -0.226 23.644 1.00 98.25 393 ASP A N 1
ATOM 3078 C CA . ASP A 1 393 ? -12.587 -0.444 25.087 1.00 98.25 393 ASP A CA 1
ATOM 3079 C C . ASP A 1 393 ? -14.019 -0.150 25.551 1.00 98.25 393 ASP A C 1
ATOM 3081 O O . ASP A 1 393 ? -14.621 -0.984 26.229 1.00 98.25 393 ASP A O 1
ATOM 3085 N N . ASN A 1 394 ? -14.616 0.940 25.064 1.00 98.12 394 ASN A N 1
ATOM 3086 C CA . ASN A 1 394 ? -15.997 1.324 25.363 1.00 98.12 394 ASN A CA 1
ATOM 3087 C C . ASN A 1 394 ? -17.048 0.392 24.735 1.00 98.12 394 ASN A C 1
ATOM 3089 O O . ASN A 1 394 ? -18.196 0.354 25.191 1.00 98.12 394 ASN A O 1
ATOM 3093 N N . SER A 1 395 ? -16.689 -0.382 23.706 1.00 97.88 395 SER A N 1
ATOM 3094 C CA . SER A 1 395 ? -17.606 -1.347 23.102 1.00 97.88 395 SER A CA 1
ATOM 3095 C C . SER A 1 395 ? -17.759 -2.610 23.951 1.00 97.88 395 SER A C 1
ATOM 3097 O O . SER A 1 395 ? -16.787 -3.216 24.407 1.00 97.88 395 SER A O 1
ATOM 3099 N N . THR A 1 396 ? -19.001 -3.071 24.100 1.00 96.75 396 THR A N 1
ATOM 3100 C CA . THR A 1 396 ? -19.312 -4.375 24.714 1.00 96.75 396 THR A CA 1
ATOM 3101 C C . THR A 1 396 ? -19.100 -5.542 23.750 1.00 96.75 396 THR A C 1
ATOM 3103 O O . THR A 1 396 ? -18.794 -6.648 24.188 1.00 96.75 396 THR A O 1
ATOM 3106 N N . ASP A 1 397 ? -19.223 -5.288 22.446 1.00 97.50 397 ASP A N 1
ATOM 3107 C CA . ASP A 1 397 ? -18.990 -6.254 21.377 1.00 97.50 397 ASP A CA 1
ATOM 3108 C C . ASP A 1 397 ? -17.685 -5.891 20.659 1.00 97.50 397 ASP A C 1
ATOM 3110 O O . ASP A 1 397 ? -17.610 -4.933 19.881 1.00 97.50 397 ASP A O 1
ATOM 3114 N N . LYS A 1 398 ? -16.624 -6.632 20.988 1.00 96.38 398 LYS A N 1
ATOM 3115 C CA . LYS A 1 398 ? -15.268 -6.365 20.500 1.00 96.38 398 LYS A CA 1
ATOM 3116 C C . LYS A 1 398 ? -15.091 -6.725 19.024 1.00 96.38 398 LYS A C 1
ATOM 3118 O O . LYS A 1 398 ? -14.395 -6.002 18.317 1.00 96.38 398 LYS A O 1
ATOM 3123 N N . GLU A 1 399 ? -15.736 -7.791 18.547 1.00 96.62 399 GLU A N 1
ATOM 3124 C CA . GLU A 1 399 ? -15.705 -8.168 17.126 1.00 96.62 399 GLU A CA 1
ATOM 3125 C C . GLU A 1 399 ? -16.419 -7.109 16.287 1.00 96.62 399 GLU A C 1
ATOM 3127 O O . GLU A 1 399 ? -15.892 -6.647 15.272 1.00 96.62 399 GLU A O 1
ATOM 3132 N N . LYS A 1 400 ? -17.579 -6.641 16.764 1.00 97.31 400 LYS A N 1
ATOM 3133 C CA . LYS A 1 400 ? -18.290 -5.532 16.132 1.00 97.31 400 LYS A CA 1
ATOM 3134 C C . LYS A 1 400 ? -17.460 -4.246 16.125 1.00 97.31 400 LYS A C 1
ATOM 3136 O O . LYS A 1 400 ? -17.401 -3.588 15.092 1.00 97.31 400 LYS A O 1
ATOM 3141 N N . ALA A 1 401 ? -16.775 -3.915 17.222 1.00 98.38 401 ALA A N 1
ATOM 3142 C CA . ALA A 1 401 ? -15.926 -2.725 17.275 1.00 98.38 401 ALA A CA 1
ATOM 3143 C C . ALA A 1 401 ? -14.777 -2.781 16.259 1.00 98.38 401 ALA A C 1
ATOM 3145 O O . ALA A 1 401 ? -14.509 -1.791 15.585 1.00 98.38 401 ALA A O 1
ATOM 3146 N N . VAL A 1 402 ? -14.118 -3.936 16.108 1.00 98.56 402 VAL A N 1
ATOM 3147 C CA . VAL A 1 402 ? -13.080 -4.130 15.079 1.00 98.56 402 VAL A CA 1
ATOM 3148 C C . VAL A 1 402 ? -13.674 -3.984 13.680 1.00 98.56 402 VAL A C 1
ATOM 3150 O O . VAL A 1 402 ? -13.089 -3.303 12.838 1.00 98.56 402 VAL A O 1
ATOM 3153 N N . PHE A 1 403 ? -14.851 -4.566 13.436 1.00 98.44 403 PHE A N 1
ATOM 3154 C CA . PHE A 1 403 ? -15.550 -4.413 12.162 1.00 98.44 403 PHE A CA 1
ATOM 3155 C C . PHE A 1 403 ? -15.855 -2.939 11.853 1.00 98.44 403 PHE A C 1
ATOM 3157 O O . PHE A 1 403 ? -15.545 -2.477 10.756 1.00 98.44 403 PHE A O 1
ATOM 3164 N N . GLU A 1 404 ? -16.406 -2.190 12.812 1.00 98.38 404 GLU A N 1
ATOM 3165 C CA . GLU A 1 404 ? -16.732 -0.765 12.667 1.00 98.38 404 GLU A CA 1
ATOM 3166 C C . GLU A 1 404 ? -15.472 0.090 12.452 1.00 98.38 404 GLU A C 1
ATOM 3168 O O . GLU A 1 404 ? -15.455 0.932 11.559 1.00 98.38 404 GLU A O 1
ATOM 3173 N N . LEU A 1 405 ? -14.380 -0.172 13.176 1.00 98.62 405 LEU A N 1
ATOM 3174 C CA . LEU A 1 405 ? -13.103 0.533 12.993 1.00 98.62 405 LEU A CA 1
ATOM 3175 C C . LEU A 1 405 ? -12.482 0.329 11.598 1.00 98.62 405 LEU A C 1
ATOM 3177 O O . LEU A 1 405 ? -11.752 1.201 11.122 1.00 98.62 405 LEU A O 1
ATOM 3181 N N . LEU A 1 406 ? -12.765 -0.797 10.938 1.00 98.38 406 LEU A N 1
ATOM 3182 C CA . LEU A 1 406 ? -12.280 -1.108 9.588 1.00 98.38 406 LEU A CA 1
ATOM 3183 C C . LEU A 1 406 ? -13.266 -0.724 8.473 1.00 98.38 406 LEU A C 1
ATOM 3185 O O . LEU A 1 406 ? -12.849 -0.620 7.323 1.00 98.38 406 LEU A O 1
ATOM 3189 N N . ASN A 1 407 ? -14.549 -0.511 8.785 1.00 97.81 407 ASN A N 1
ATOM 3190 C CA . ASN A 1 407 ? -15.616 -0.327 7.789 1.00 97.81 407 ASN A CA 1
ATOM 3191 C C . ASN A 1 407 ? -16.518 0.888 8.066 1.00 97.81 407 ASN A C 1
ATOM 3193 O O . ASN A 1 407 ? -17.665 0.911 7.626 1.00 97.81 407 ASN A O 1
ATOM 3197 N N . THR A 1 408 ? -16.067 1.871 8.851 1.00 96.94 408 THR A N 1
ATOM 3198 C CA . THR A 1 408 ? -16.952 2.973 9.252 1.00 96.94 408 THR A CA 1
ATOM 3199 C C . THR A 1 408 ? -17.414 3.824 8.062 1.00 96.94 408 THR A C 1
ATOM 3201 O O . THR A 1 408 ? -16.624 4.214 7.198 1.00 96.94 408 THR A O 1
ATOM 3204 N N . ASP A 1 409 ? -18.700 4.173 8.071 1.00 96.75 409 ASP A N 1
ATOM 3205 C CA . ASP A 1 409 ? -19.305 5.195 7.205 1.00 96.75 409 ASP A CA 1
ATOM 3206 C C . ASP A 1 409 ? -19.295 6.587 7.867 1.00 96.75 409 ASP A C 1
ATOM 3208 O O . ASP A 1 409 ? -19.814 7.555 7.312 1.00 96.75 409 ASP A O 1
ATOM 3212 N N . SER A 1 410 ? -18.737 6.699 9.079 1.00 97.19 410 SER A N 1
ATOM 3213 C CA . SER A 1 410 ? -18.581 7.964 9.793 1.00 97.19 410 SER A CA 1
ATOM 3214 C C . SER A 1 410 ? -17.372 7.940 10.727 1.00 97.19 410 SER A C 1
ATOM 3216 O O . SER A 1 410 ? -17.397 7.327 11.800 1.00 97.19 410 SER A O 1
ATOM 3218 N N . PHE A 1 411 ? -16.318 8.676 10.377 1.00 98.19 411 PHE A N 1
ATOM 3219 C CA . PHE A 1 411 ? -15.170 8.860 11.273 1.00 98.19 411 PHE A CA 1
ATOM 3220 C C . PHE A 1 411 ? -15.565 9.603 12.560 1.00 98.19 411 PHE A C 1
ATOM 3222 O O . PHE A 1 411 ? -15.063 9.305 13.645 1.00 98.19 411 PHE A O 1
ATOM 3229 N N . GLY A 1 412 ? -16.530 10.522 12.463 1.00 97.25 412 GLY A N 1
ATOM 3230 C CA . GLY A 1 412 ? -17.100 11.221 13.616 1.00 97.25 412 GLY A CA 1
ATOM 3231 C C . GLY A 1 412 ? -17.784 10.285 14.618 1.00 97.25 412 GLY A C 1
ATOM 3232 O O . GLY A 1 412 ? -17.672 10.509 15.821 1.00 97.25 412 GLY A O 1
ATOM 3233 N N . ALA A 1 413 ? -18.434 9.210 14.158 1.00 97.38 413 ALA A N 1
ATOM 3234 C CA . ALA A 1 413 ? -19.057 8.226 15.047 1.00 97.38 413 ALA A CA 1
ATOM 3235 C C . ALA A 1 413 ? -18.021 7.447 15.876 1.00 97.38 413 ALA A C 1
ATOM 3237 O O . ALA A 1 413 ? -18.249 7.202 17.061 1.00 97.38 413 ALA A O 1
ATOM 3238 N N . ILE A 1 414 ? -16.868 7.118 15.281 1.00 98.50 414 ILE A N 1
ATOM 3239 C CA . ILE A 1 414 ? -15.745 6.500 16.002 1.00 98.50 414 ILE A CA 1
ATOM 3240 C C . ILE A 1 414 ? -15.212 7.454 17.075 1.00 98.50 414 ILE A C 1
ATOM 3242 O O . ILE A 1 414 ? -15.037 7.053 18.224 1.00 98.50 414 ILE A O 1
ATOM 3246 N N . LEU A 1 415 ? -15.019 8.735 16.739 1.00 98.38 415 LEU A N 1
ATOM 3247 C CA . LEU A 1 415 ? -14.600 9.743 17.717 1.00 98.38 415 LEU A CA 1
ATOM 3248 C C . LEU A 1 415 ? -15.616 9.875 18.861 1.00 98.38 415 LEU A C 1
ATOM 3250 O O . LEU A 1 415 ? -15.231 9.822 20.028 1.00 98.38 415 LEU A O 1
ATOM 3254 N N . PHE A 1 416 ? -16.904 10.009 18.538 1.00 97.69 416 PHE A N 1
ATOM 3255 C CA . PHE A 1 416 ? -17.977 10.190 19.519 1.00 97.69 416 PHE A CA 1
ATOM 3256 C C . PHE A 1 416 ? -18.145 8.986 20.456 1.00 97.69 416 PHE A C 1
ATOM 3258 O O . PHE A 1 416 ? -18.460 9.165 21.628 1.00 97.69 416 PHE A O 1
ATOM 3265 N N . GLY A 1 417 ? -17.917 7.765 19.962 1.00 97.44 417 GLY A N 1
ATOM 3266 C CA . GLY A 1 417 ? -17.957 6.548 20.780 1.00 97.44 417 GLY A CA 1
ATOM 3267 C C . GLY A 1 417 ? -16.730 6.340 21.678 1.00 97.44 417 GLY A C 1
ATOM 3268 O O . GLY A 1 417 ? -16.718 5.414 22.489 1.00 97.44 417 GLY A O 1
ATOM 3269 N N . SER A 1 418 ? -15.699 7.176 21.547 1.00 98.12 418 SER A N 1
ATOM 3270 C CA . SER A 1 418 ? -14.495 7.139 22.379 1.00 98.12 418 SER A CA 1
ATOM 3271 C C . SER A 1 418 ? -14.555 8.164 23.518 1.00 98.12 418 SER A C 1
ATOM 3273 O O . SER A 1 418 ? -15.350 9.105 23.498 1.00 98.12 418 SER A O 1
ATOM 3275 N N . ASP A 1 419 ? -13.624 8.071 24.463 1.00 96.94 419 ASP A N 1
ATOM 3276 C CA . ASP A 1 419 ? -13.446 9.051 25.545 1.00 96.94 419 ASP A CA 1
ATOM 3277 C C . ASP A 1 419 ? -12.991 10.432 25.035 1.00 96.94 419 ASP A C 1
ATOM 3279 O O . ASP A 1 419 ? -12.929 11.403 25.792 1.00 96.94 419 ASP A O 1
ATOM 3283 N N . PHE A 1 420 ? -12.686 10.543 23.739 1.00 97.31 420 PHE A N 1
ATOM 3284 C CA . PHE A 1 420 ? -12.339 11.786 23.056 1.00 97.31 420 PHE A CA 1
ATOM 3285 C C . PHE A 1 420 ? -13.548 12.462 22.388 1.00 97.31 420 PHE A C 1
ATOM 3287 O O . PHE A 1 420 ? -13.378 13.502 21.750 1.00 97.31 420 PHE A O 1
ATOM 3294 N N . GLY A 1 421 ? -14.768 11.932 22.550 1.00 96.94 421 GLY A N 1
ATOM 3295 C CA . GLY A 1 421 ? -15.978 12.456 21.902 1.00 96.94 421 GLY A CA 1
ATOM 3296 C C . GLY A 1 421 ? -16.252 13.945 22.156 1.00 96.94 421 GLY A C 1
ATOM 3297 O O . GLY A 1 421 ? -16.737 14.640 21.267 1.00 96.94 421 GLY A O 1
ATOM 3298 N N . TYR A 1 422 ? -15.831 14.473 23.311 1.00 95.56 422 TYR A N 1
ATOM 3299 C CA . TYR A 1 422 ? -15.950 15.895 23.673 1.00 95.56 422 TYR A CA 1
ATOM 3300 C C . TYR A 1 422 ? -15.185 16.856 22.738 1.00 95.56 422 TYR A C 1
ATOM 3302 O O . TYR A 1 422 ? -15.371 18.075 22.789 1.00 95.56 422 TYR A O 1
ATOM 3310 N N . LEU A 1 423 ? -14.280 16.344 21.897 1.00 95.62 423 LEU A N 1
ATOM 3311 C CA . LEU A 1 423 ? -13.597 17.156 20.890 1.00 95.62 423 LEU A CA 1
ATOM 3312 C C . LEU A 1 423 ? -14.550 17.596 19.773 1.00 95.62 423 LEU A C 1
ATOM 3314 O O . LEU A 1 423 ? -14.307 18.645 19.186 1.00 95.62 423 LEU A O 1
ATOM 3318 N N . ALA A 1 424 ? -15.630 16.849 19.526 1.00 87.81 424 ALA A N 1
ATOM 3319 C CA . ALA A 1 424 ? -16.630 17.155 18.503 1.00 87.81 424 ALA A CA 1
ATOM 3320 C C . ALA A 1 424 ? -17.736 18.130 18.958 1.00 87.81 424 ALA A C 1
ATOM 3322 O O . ALA A 1 424 ? -18.519 18.577 18.119 1.00 87.81 424 ALA A O 1
ATOM 3323 N N . GLU A 1 425 ? -17.802 18.455 20.254 1.00 82.06 425 GLU A N 1
ATOM 3324 C CA . GLU A 1 425 ? -18.712 19.459 20.843 1.00 82.06 425 GLU A CA 1
ATOM 3325 C C . GLU A 1 425 ? -18.192 20.886 20.665 1.00 82.06 425 GLU A C 1
ATOM 3327 O O . GLU A 1 425 ? -18.992 21.811 20.409 1.00 82.06 425 GLU A O 1
#

pLDDT: mean 88.76, std 18.59, range [21.67, 98.69]

Organism: NCBI:txid412755

Secondary structure (DSSP, 8-state):
---------------------------------PPPPP-HHHHHHHHHHHHHTT-HHHHHHHHHHHHHHH--HHHHHHHHHHHHHTT-HHHHHHHHHHHHHTT---TTGGGG-GGGGGGGGSTTHHHHHHHHHHHHHHTT-GGG--EE-HHHHHHHHHHHHHHHTGGGHHHHHHHHHHHS-HHHHHHIIIII-SHHHHHHIIIIITHHHHHHHHHHSSHHHHHHHHHHHHHHHHHHHHH-TT-----EEEE--SS--SSEE-SS-EEEEGGGGB-TTSSBPTHHHHHHHHHHHHTT-----TTTTTSHHHHHHHHHHHHHHHHHHTT---TTHHHHHTTSSS-HHHHHHHHHHHTTSS--TTTSS-GGG---TTS-TTHHHHHHHHHHHHHHHH-S-HHHHHHHHHH-S-HHHHHHTSTTGGGG-

Foldseek 3Di:
DDDDDDDDDDDDDDDDDDDDDDDDDDDDDDDDPPDFQDLLVVLVVVLVVCVVVVNLVVSLVSLCVNCVLLLALQSLLVSLLSCLVVLNLQRSLVSNVSSVVLQQLALCSCVVDVSSCSNCPDPCNVVSNVVSVVSLVLQLDLVNFEAAAPQVVLVVVLLVVCLVVVVCNLVSLSCSSSVDRSCSSNCCNPAQSHSVLCSCQCVHDPVVLVVLVVVADDPVNCVVLRVLLSQLQVLVCVLAVRATRFYEYEHQGRLGCCWDQDSNGIYHRQSVQQDPVSHGHSCSSLSSQLNSLLVLAAEQQPQQCLFLLNVLLNSLLSNLSSCVSSVVDDQPVLLVVLVDQADPVVVLVVCLVRRRPNPCCLAAPCQVVADPSRAGYNNSNSVSNNLLSQLCNLDPRNSVSNVCSRYPNDSLVSCCSGPNNVSPD

Sequence (425 aa):
MNTSPIKKIHLVIVFLVQTAILPVVNAQQGQSTKKLPPDIGQLMDSVNRYVGNGDLKTALDLLSRGNAELRSSEIYCYGSFFASRADLPDLAVEFLDRAIDAGMDNPNILGKDPVLDTMRSSKDWPRLNNRLEHIRADLKKPENFAVDTGPIDEFWKAYDKARSDRPNAKKIYGDYILNGTDPVRDFYTISYKDVDAIVSETLGVSDSVYISARDAVTARSLAPIEKGATEMMLRLHKIYPTTVFPKVYIMMGIGRSGGTLTNLGLFIGAEKFIDGSGNLDNGMGNTILHELVHFQQNYGDLEYNDTVLGRSIQEGVCDFIVGLCGENYTEGKVVADFDRDYDKKYVLGEFKKDMFTKDLSKWMYNGDKGENPEMPPDMAYKLGKAICASYYDNSTDKEKAVFELLNTDSFGAILFGSDFGYLAE

Radius of gyration: 24.26 Å; chains: 1; bounding box: 54×68×68 Å